Protein AF-A0A3Q3E6D7-F1 (afdb_monomer_lite)

Structure (mmCIF, N/CA/C/O backbone):
data_AF-A0A3Q3E6D7-F1
#
_entry.id   AF-A0A3Q3E6D7-F1
#
loop_
_atom_site.group_PDB
_atom_site.id
_atom_site.type_symbol
_atom_site.label_atom_id
_atom_site.label_alt_id
_atom_site.label_comp_id
_atom_site.label_asym_id
_atom_site.label_entity_id
_atom_site.label_seq_id
_atom_site.pdbx_PDB_ins_code
_atom_site.Cartn_x
_atom_site.Cartn_y
_atom_site.Cartn_z
_atom_site.occupancy
_atom_site.B_iso_or_equiv
_atom_site.auth_seq_id
_atom_site.auth_comp_id
_atom_site.auth_asym_id
_atom_site.auth_atom_id
_atom_site.pdbx_PDB_model_num
ATOM 1 N N . MET A 1 1 ? 19.290 -6.112 -5.400 1.00 37.81 1 MET A N 1
ATOM 2 C CA . MET A 1 1 ? 18.082 -6.754 -5.996 1.00 37.81 1 MET A CA 1
ATOM 3 C C . MET A 1 1 ? 17.804 -6.170 -7.376 1.00 37.81 1 MET A C 1
ATOM 5 O O . MET A 1 1 ? 17.846 -4.954 -7.458 1.00 37.81 1 MET A O 1
ATOM 9 N N . SER A 1 2 ? 17.652 -6.989 -8.440 1.00 40.00 2 SER A N 1
ATOM 10 C CA . SER A 1 2 ? 17.476 -6.536 -9.850 1.00 40.00 2 SER A CA 1
ATOM 11 C C . SER A 1 2 ? 16.351 -5.507 -9.942 1.00 40.00 2 SER A C 1
ATOM 13 O O . SER A 1 2 ? 15.420 -5.642 -9.174 1.00 40.00 2 SER A O 1
ATOM 15 N N . LEU A 1 3 ? 16.385 -4.506 -10.834 1.00 45.03 3 LEU A N 1
ATOM 16 C CA . LEU A 1 3 ? 15.231 -3.600 -11.005 1.00 45.03 3 LEU A CA 1
ATOM 17 C C . LEU A 1 3 ? 13.959 -4.421 -11.274 1.00 45.03 3 LEU A C 1
ATOM 19 O O . LEU A 1 3 ? 12.940 -4.231 -10.625 1.00 45.03 3 LEU A O 1
ATOM 23 N N . LYS A 1 4 ? 14.089 -5.434 -12.142 1.00 45.31 4 LYS A N 1
ATOM 24 C CA . LYS A 1 4 ? 13.061 -6.441 -12.405 1.00 45.31 4 LYS A CA 1
ATOM 25 C C . LYS A 1 4 ? 12.731 -7.258 -11.162 1.00 45.31 4 LYS A C 1
ATOM 27 O O . LYS A 1 4 ? 11.571 -7.495 -10.917 1.00 45.31 4 LYS A O 1
ATOM 32 N N . LEU A 1 5 ? 13.722 -7.704 -10.389 1.00 42.91 5 LEU A N 1
ATOM 33 C CA . LEU A 1 5 ? 13.515 -8.491 -9.169 1.00 42.91 5 LEU A CA 1
ATOM 34 C C . LEU A 1 5 ? 12.907 -7.654 -8.040 1.00 42.91 5 LEU A C 1
ATOM 36 O O . LEU A 1 5 ? 12.219 -8.212 -7.220 1.00 42.91 5 LEU A O 1
ATOM 40 N N . CYS A 1 6 ? 13.153 -6.349 -8.000 1.00 46.00 6 CYS A N 1
ATOM 41 C CA . CYS A 1 6 ? 12.606 -5.404 -7.044 1.00 46.00 6 CYS A CA 1
ATOM 42 C C . CYS A 1 6 ? 11.145 -5.127 -7.388 1.00 46.00 6 CYS A C 1
ATOM 44 O O . CYS A 1 6 ? 10.280 -5.337 -6.559 1.00 46.00 6 CYS A O 1
ATOM 46 N N . LEU A 1 7 ? 10.852 -4.785 -8.643 1.00 51.28 7 LEU A N 1
ATOM 47 C CA . LEU A 1 7 ? 9.474 -4.670 -9.121 1.00 51.28 7 LEU A CA 1
ATOM 48 C C . LEU A 1 7 ? 8.725 -6.009 -9.001 1.00 51.28 7 LEU A C 1
ATOM 50 O O . LEU A 1 7 ? 7.572 -6.011 -8.612 1.00 51.28 7 LEU A O 1
ATOM 54 N N . LYS A 1 8 ? 9.393 -7.152 -9.226 1.00 51.62 8 LYS A N 1
ATOM 55 C CA . LYS A 1 8 ? 8.850 -8.507 -8.986 1.00 51.62 8 LYS A CA 1
ATOM 56 C C . LYS A 1 8 ? 8.641 -8.838 -7.512 1.00 51.62 8 LYS A C 1
ATOM 58 O O . LYS A 1 8 ? 7.653 -9.477 -7.195 1.00 51.62 8 LYS A O 1
ATOM 63 N N . LEU A 1 9 ? 9.574 -8.454 -6.640 1.00 39.19 9 LEU A N 1
ATOM 64 C CA . LEU A 1 9 ? 9.517 -8.667 -5.187 1.00 39.19 9 LEU A CA 1
ATOM 65 C C . LEU A 1 9 ? 8.328 -7.940 -4.569 1.00 39.19 9 LEU A C 1
ATOM 67 O O . LEU A 1 9 ? 7.776 -8.427 -3.593 1.00 39.19 9 LEU A O 1
ATOM 71 N N . PHE A 1 10 ? 7.949 -6.810 -5.163 1.00 42.91 10 PHE A N 1
ATOM 72 C CA . PHE A 1 10 ? 6.834 -5.984 -4.726 1.00 42.91 10 PHE A CA 1
ATOM 73 C C . PHE A 1 10 ? 5.587 -6.116 -5.627 1.00 42.91 10 PHE A C 1
ATOM 75 O O . PHE A 1 10 ? 4.695 -5.294 -5.529 1.00 42.91 10 PHE A O 1
ATOM 82 N N . GLY A 1 11 ? 5.498 -7.121 -6.514 1.00 41.19 11 GLY A N 1
ATOM 83 C CA . GLY A 1 11 ? 4.265 -7.407 -7.277 1.00 41.19 11 GLY A CA 1
ATOM 84 C C . GLY A 1 11 ? 3.962 -6.532 -8.509 1.00 41.19 11 GLY A C 1
ATOM 85 O O . GLY A 1 11 ? 2.942 -6.721 -9.169 1.00 41.19 11 GLY A O 1
ATOM 86 N N . TYR A 1 12 ? 4.860 -5.633 -8.906 1.00 50.12 12 TYR A N 1
ATOM 87 C CA . TYR A 1 12 ? 4.635 -4.614 -9.939 1.00 50.12 12 TYR A CA 1
ATOM 88 C C . TYR A 1 12 ? 5.113 -5.015 -11.336 1.00 50.12 12 TYR A C 1
ATOM 90 O O . TYR A 1 12 ? 5.962 -4.347 -11.937 1.00 50.12 12 TYR A O 1
ATOM 98 N N . HIS A 1 13 ? 4.583 -6.118 -11.868 1.00 42.78 13 HIS A N 1
ATOM 99 C CA . HIS A 1 13 ? 4.686 -6.393 -13.309 1.00 42.78 13 HIS A CA 1
ATOM 100 C C . HIS A 1 13 ? 3.481 -5.918 -14.116 1.00 42.78 13 HIS A C 1
ATOM 102 O O . HIS A 1 13 ? 3.652 -5.583 -15.289 1.00 42.78 13 HIS A O 1
ATOM 108 N N . SER A 1 14 ? 2.326 -5.774 -13.471 1.00 38.53 14 SER A N 1
ATOM 109 C CA . SER A 1 14 ? 1.137 -5.213 -14.092 1.00 38.53 14 SER A CA 1
ATOM 110 C C . SER A 1 14 ? 1.117 -3.702 -14.017 1.00 38.53 14 SER A C 1
ATOM 112 O O . SER A 1 14 ? 1.673 -3.058 -13.127 1.00 38.53 14 SER A O 1
ATOM 114 N N . LEU A 1 15 ? 0.419 -3.141 -14.988 1.00 42.25 15 LEU A N 1
ATOM 115 C CA . LEU A 1 15 ? 0.116 -1.735 -15.149 1.00 42.25 15 LEU A CA 1
ATOM 116 C C . LEU A 1 15 ? -0.788 -1.160 -14.018 1.00 42.25 15 LEU A C 1
ATOM 118 O O . LEU A 1 15 ? -1.550 -0.233 -14.291 1.00 42.25 15 LEU A O 1
ATOM 122 N N . GLY A 1 16 ? -0.682 -1.620 -12.764 1.00 51.12 16 GLY A N 1
ATOM 123 C CA . GLY A 1 16 ? -1.387 -1.102 -11.577 1.00 51.12 16 GLY A CA 1
ATOM 124 C C . GLY A 1 16 ? -0.537 -0.138 -10.738 1.00 51.12 16 GLY A C 1
ATOM 125 O O . GLY A 1 16 ? 0.667 -0.354 -10.595 1.00 51.12 16 GLY A O 1
ATOM 126 N N . ASP A 1 17 ? -1.134 0.974 -10.280 1.00 55.84 17 ASP A N 1
ATOM 127 C CA . ASP A 1 17 ? -0.483 2.110 -9.586 1.00 55.84 17 ASP A CA 1
ATOM 128 C C . ASP A 1 17 ? 0.400 1.626 -8.421 1.00 55.84 17 ASP A C 1
ATOM 130 O O . ASP A 1 17 ? -0.130 1.085 -7.458 1.00 55.84 17 ASP A O 1
ATOM 134 N N . THR A 1 18 ? 1.732 1.813 -8.488 1.00 60.94 18 THR A N 1
ATOM 135 C CA . THR A 1 18 ? 2.650 1.427 -7.388 1.00 60.94 18 THR A CA 1
ATOM 136 C C . THR A 1 18 ? 2.425 2.219 -6.100 1.00 60.94 18 THR A C 1
ATOM 138 O O . THR A 1 18 ? 3.158 2.053 -5.127 1.00 60.94 18 THR A O 1
ATOM 141 N N . GLY A 1 19 ? 1.484 3.169 -6.106 1.00 67.12 19 GLY A N 1
ATOM 142 C CA . GLY A 1 19 ? 1.284 4.128 -5.028 1.00 67.12 19 GLY A CA 1
ATOM 143 C C . GLY A 1 19 ? 2.428 5.143 -4.925 1.00 67.12 19 GLY A C 1
ATOM 144 O O . GLY A 1 19 ? 2.357 6.083 -4.129 1.00 67.12 19 GLY A O 1
ATOM 145 N N . LEU A 1 20 ? 3.480 4.998 -5.742 1.00 80.31 20 LEU A N 1
ATOM 146 C CA . LEU A 1 20 ? 4.599 5.922 -5.808 1.00 80.31 20 LEU A CA 1
ATOM 147 C C . LEU A 1 20 ? 4.196 7.160 -6.607 1.00 80.31 20 LEU A C 1
ATOM 149 O O . LEU A 1 20 ? 3.756 7.093 -7.750 1.00 80.31 20 LEU A O 1
ATOM 153 N N . HIS A 1 21 ? 4.483 8.341 -6.068 1.00 83.56 21 HIS A N 1
ATOM 154 C CA . HIS A 1 21 ? 4.200 9.612 -6.745 1.00 83.56 21 HIS A CA 1
ATOM 155 C C . HIS A 1 21 ? 4.996 9.839 -8.055 1.00 83.56 21 HIS A C 1
ATOM 157 O O . HIS A 1 21 ? 4.792 10.852 -8.732 1.00 83.56 21 HIS A O 1
ATOM 163 N N . TYR A 1 22 ? 5.934 8.949 -8.389 1.00 87.69 22 TYR A N 1
ATOM 164 C CA . TYR A 1 22 ? 6.706 8.905 -9.638 1.00 87.69 22 TYR A CA 1
ATOM 165 C C . TYR A 1 22 ? 6.529 7.574 -10.390 1.00 87.69 22 TYR A C 1
ATOM 167 O O . TYR A 1 22 ? 7.321 7.266 -11.281 1.00 87.69 22 TYR A O 1
ATOM 175 N N . ASP A 1 23 ? 5.483 6.806 -10.067 1.00 82.31 23 ASP A N 1
ATOM 176 C CA . ASP A 1 23 ? 5.140 5.520 -10.686 1.00 82.31 23 ASP A CA 1
ATOM 177 C C . ASP A 1 23 ? 5.188 5.580 -12.216 1.00 82.31 23 ASP A C 1
ATOM 179 O O . ASP A 1 23 ? 5.891 4.806 -12.865 1.00 82.31 23 ASP A O 1
ATOM 183 N N . ARG A 1 24 ? 4.515 6.576 -12.800 1.00 85.75 24 ARG A N 1
ATOM 184 C CA . ARG A 1 24 ? 4.484 6.767 -14.251 1.00 85.75 24 ARG A CA 1
ATOM 185 C C . ARG A 1 24 ? 5.887 6.887 -14.851 1.00 85.75 24 ARG A C 1
ATOM 187 O O . ARG A 1 24 ? 6.184 6.237 -15.851 1.00 85.75 24 ARG A O 1
ATOM 194 N N . TYR A 1 25 ? 6.745 7.704 -14.241 1.00 89.38 25 TYR A N 1
ATOM 195 C CA . TYR A 1 25 ? 8.119 7.895 -14.703 1.00 89.38 25 TYR A CA 1
ATOM 196 C C . TYR A 1 25 ? 8.936 6.606 -14.573 1.00 89.38 25 TYR A C 1
ATOM 198 O O . TYR A 1 25 ? 9.627 6.217 -15.515 1.00 89.38 25 TYR A O 1
ATOM 206 N N . LEU A 1 26 ? 8.817 5.916 -13.434 1.00 85.69 26 LEU A N 1
ATOM 207 C CA . LEU A 1 26 ? 9.460 4.627 -13.192 1.00 85.69 26 LEU A CA 1
ATOM 208 C C . LEU A 1 26 ? 9.090 3.621 -14.292 1.00 85.69 26 LEU A C 1
ATOM 210 O O . LEU A 1 26 ? 9.981 3.059 -14.930 1.00 85.69 26 LEU A O 1
ATOM 214 N N . ARG A 1 27 ? 7.792 3.457 -14.571 1.00 81.12 27 ARG A N 1
ATOM 215 C CA . ARG A 1 27 ? 7.279 2.531 -15.590 1.00 81.12 27 ARG A CA 1
ATOM 216 C C . ARG A 1 27 ? 7.737 2.859 -16.992 1.00 81.12 27 ARG A C 1
ATOM 218 O O . ARG A 1 27 ? 8.205 1.963 -17.687 1.00 81.12 27 ARG A O 1
ATOM 225 N N . GLU A 1 28 ? 7.627 4.119 -17.405 1.00 86.88 28 GLU A N 1
ATOM 226 C CA . GLU A 1 28 ? 8.066 4.536 -18.735 1.00 86.88 28 GLU A CA 1
ATOM 227 C C . GLU A 1 28 ? 9.570 4.239 -18.898 1.00 86.88 28 GLU A C 1
ATOM 229 O O . GLU A 1 28 ? 9.976 3.636 -19.893 1.00 86.88 28 GLU A O 1
ATOM 234 N N . VAL A 1 29 ? 10.404 4.543 -17.895 1.00 86.81 29 VAL A N 1
ATOM 235 C CA . VAL A 1 29 ? 11.842 4.212 -17.923 1.00 86.81 29 VAL A CA 1
ATOM 236 C C . VAL A 1 29 ? 12.073 2.704 -18.071 1.00 86.81 29 VAL A C 1
ATOM 238 O O . VAL A 1 29 ? 12.866 2.296 -18.923 1.00 86.81 29 VAL A O 1
ATOM 241 N N . ILE A 1 30 ? 11.376 1.869 -17.296 1.00 80.06 30 ILE A N 1
ATOM 242 C CA . ILE A 1 30 ? 11.493 0.405 -17.381 1.00 80.06 30 ILE A CA 1
ATOM 243 C C . ILE A 1 30 ? 11.064 -0.099 -18.761 1.00 80.06 30 ILE A C 1
ATOM 245 O O . ILE A 1 30 ? 11.811 -0.843 -19.393 1.00 80.06 30 ILE A O 1
ATOM 249 N N . GLU A 1 31 ? 9.904 0.331 -19.258 1.00 82.00 31 GLU A N 1
ATOM 250 C CA . GLU A 1 31 ? 9.346 -0.107 -20.540 1.00 82.00 31 GLU A CA 1
ATOM 251 C C . GLU A 1 31 ? 10.312 0.183 -21.699 1.00 82.00 31 GLU A C 1
ATOM 253 O O . GLU A 1 31 ? 10.524 -0.655 -22.580 1.00 82.00 31 GLU A O 1
ATOM 258 N N . TYR A 1 32 ? 10.944 1.361 -21.707 1.00 83.62 32 TYR A N 1
ATOM 259 C CA . TYR A 1 32 ? 11.928 1.699 -22.736 1.00 83.62 32 TYR A CA 1
ATOM 260 C C . TYR A 1 32 ? 13.237 0.925 -22.586 1.00 83.62 32 TYR A C 1
ATOM 262 O O . TYR A 1 32 ? 13.823 0.538 -23.598 1.00 83.62 32 TYR A O 1
ATOM 270 N N . LEU A 1 33 ? 13.681 0.660 -21.358 1.00 81.75 33 LEU A N 1
ATOM 271 C CA . LEU A 1 33 ? 14.859 -0.166 -21.104 1.00 81.75 33 LEU A CA 1
ATOM 272 C C . LEU A 1 33 ? 14.638 -1.635 -21.504 1.00 81.75 33 LEU A C 1
ATOM 274 O O . LEU A 1 33 ? 15.557 -2.280 -22.004 1.00 81.75 33 LEU A O 1
ATOM 278 N N . GLU A 1 34 ? 13.422 -2.165 -21.361 1.00 76.25 34 GLU A N 1
ATOM 279 C CA . GLU A 1 34 ? 13.086 -3.543 -21.745 1.00 76.25 34 GLU A CA 1
ATOM 280 C C . GLU A 1 34 ? 13.015 -3.773 -23.263 1.00 76.25 34 GLU A C 1
ATOM 282 O O . GLU A 1 34 ? 13.158 -4.914 -23.719 1.00 76.25 34 GLU A O 1
ATOM 287 N N . LYS A 1 35 ? 12.842 -2.708 -24.058 1.00 82.62 35 LYS A N 1
ATOM 288 C CA . LYS A 1 35 ? 12.870 -2.777 -25.530 1.00 82.62 35 LYS A CA 1
ATOM 289 C C . LYS A 1 35 ? 14.255 -3.128 -26.078 1.00 82.62 35 LYS A C 1
ATOM 291 O O . LYS A 1 35 ? 14.338 -3.580 -27.219 1.00 82.62 35 LYS A O 1
ATOM 296 N N . ASP A 1 36 ? 15.324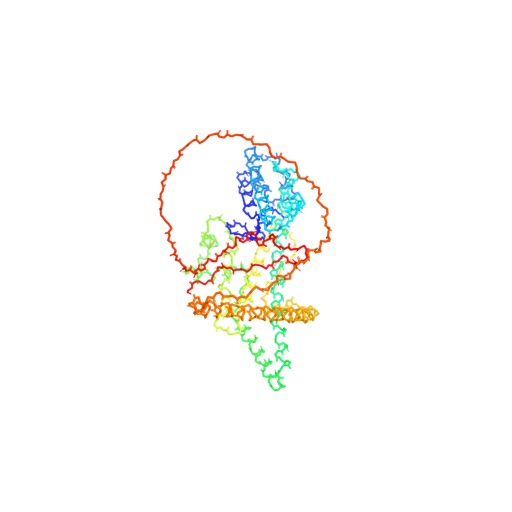 -2.940 -25.301 1.00 81.00 36 ASP A N 1
ATOM 297 C CA . ASP A 1 36 ? 16.678 -3.342 -25.684 1.00 81.00 36 ASP A CA 1
ATOM 298 C C . ASP A 1 36 ? 16.943 -4.814 -25.315 1.00 81.00 36 ASP A C 1
ATOM 300 O O . ASP A 1 36 ? 16.988 -5.149 -24.126 1.00 81.00 36 ASP A O 1
ATOM 304 N N . PRO A 1 37 ? 17.180 -5.711 -26.296 1.00 78.75 37 PRO A N 1
ATOM 305 C CA . PRO A 1 37 ? 17.522 -7.103 -26.019 1.00 78.75 37 PRO A CA 1
ATOM 306 C C . PRO A 1 37 ? 18.763 -7.255 -25.130 1.00 78.75 37 PRO A C 1
ATOM 308 O O . PRO A 1 37 ? 18.790 -8.136 -24.272 1.00 78.75 37 PRO A O 1
ATOM 311 N N . HIS A 1 38 ? 19.769 -6.385 -25.296 1.00 75.94 38 HIS A N 1
ATOM 312 C CA . HIS A 1 38 ? 21.006 -6.451 -24.516 1.00 75.94 38 HIS A CA 1
ATOM 313 C C . HIS A 1 38 ? 20.752 -6.118 -23.044 1.00 75.94 38 HIS A C 1
ATOM 315 O O . HIS A 1 38 ? 21.192 -6.831 -22.138 1.00 75.94 38 HIS A O 1
ATOM 321 N N . PHE A 1 39 ? 19.982 -5.058 -22.810 1.00 73.06 39 PHE A N 1
ATOM 322 C CA . PHE A 1 39 ? 19.634 -4.611 -21.471 1.00 73.06 39 PHE A CA 1
ATOM 323 C C . PHE A 1 39 ? 18.658 -5.577 -20.782 1.00 73.06 39 PHE A C 1
ATOM 325 O O . PHE A 1 39 ? 18.804 -5.868 -19.594 1.00 73.06 39 PHE A O 1
ATOM 332 N N . ARG A 1 40 ? 17.717 -6.165 -21.534 1.00 71.69 40 ARG A N 1
ATOM 333 C CA . ARG A 1 40 ? 16.742 -7.150 -21.039 1.00 71.69 40 ARG A CA 1
ATOM 334 C C . ARG A 1 40 ? 17.395 -8.395 -20.435 1.00 71.69 40 ARG A C 1
ATOM 336 O O . ARG A 1 40 ? 16.935 -8.875 -19.400 1.00 71.69 40 ARG A O 1
ATOM 343 N N . GLU A 1 41 ? 18.456 -8.917 -21.045 1.00 70.81 41 GLU A N 1
ATOM 344 C CA . GLU A 1 41 ? 19.192 -10.069 -20.500 1.00 70.81 41 GLU A CA 1
ATOM 345 C C . GLU A 1 41 ? 19.929 -9.715 -19.200 1.00 70.81 41 GLU A C 1
ATOM 347 O O . GLU A 1 41 ? 19.996 -10.518 -18.267 1.00 70.81 41 GLU A O 1
ATOM 352 N N . LYS A 1 42 ? 20.452 -8.488 -19.108 1.00 68.38 42 LYS A N 1
ATOM 353 C CA . LYS A 1 42 ? 21.184 -7.985 -17.936 1.00 68.38 42 LYS A CA 1
ATOM 354 C C . LYS A 1 42 ? 20.279 -7.502 -16.810 1.00 68.38 42 LYS A C 1
ATOM 356 O O . LYS A 1 42 ? 20.732 -7.425 -15.668 1.00 68.38 42 LYS A O 1
ATOM 361 N N . LEU A 1 43 ? 18.992 -7.305 -17.095 1.00 62.94 43 LEU A N 1
ATOM 362 C CA . LEU A 1 43 ? 17.965 -6.918 -16.133 1.00 62.94 43 LEU A CA 1
ATOM 363 C C . LEU A 1 43 ? 17.873 -7.879 -14.943 1.00 62.94 43 LEU A C 1
ATOM 365 O O . LEU A 1 43 ? 17.335 -7.485 -13.922 1.00 62.94 43 LEU A O 1
ATOM 369 N N . GLN A 1 44 ? 18.389 -9.110 -15.032 1.00 55.53 44 GLN A N 1
ATOM 370 C CA . GLN A 1 44 ? 18.392 -10.090 -13.937 1.00 55.53 44 GLN A CA 1
ATOM 371 C C . GLN A 1 44 ? 19.403 -9.778 -12.818 1.00 55.53 44 GLN A C 1
ATOM 373 O O . GLN A 1 44 ? 19.206 -10.245 -11.698 1.00 55.53 44 GLN A O 1
ATOM 378 N N . ASN A 1 45 ? 20.447 -8.970 -13.070 1.00 57.62 45 ASN A N 1
ATOM 379 C CA . ASN A 1 45 ? 21.460 -8.638 -12.062 1.00 57.62 45 ASN A CA 1
ATOM 380 C C . ASN A 1 45 ? 21.577 -7.109 -11.823 1.00 57.62 45 ASN A C 1
ATOM 382 O O . ASN A 1 45 ? 22.157 -6.399 -12.641 1.00 57.62 45 ASN A O 1
ATOM 386 N N . PRO A 1 46 ? 21.067 -6.596 -10.691 1.00 52.62 46 PRO A N 1
ATOM 387 C CA . PRO A 1 46 ? 20.999 -5.159 -10.364 1.00 52.62 46 PRO A CA 1
ATOM 388 C C . PRO A 1 46 ? 22.325 -4.472 -10.154 1.00 52.62 46 PRO A C 1
ATOM 390 O O . PRO A 1 46 ? 22.487 -3.321 -10.541 1.00 52.62 46 PRO A O 1
ATOM 393 N N . ASP A 1 47 ? 23.250 -5.150 -9.475 1.00 54.75 47 ASP A N 1
ATOM 394 C CA . ASP A 1 47 ? 24.359 -4.478 -8.797 1.00 54.75 47 ASP A CA 1
ATOM 395 C C . ASP A 1 47 ? 25.376 -3.961 -9.828 1.00 54.75 47 ASP A C 1
ATOM 397 O O . ASP A 1 47 ? 26.315 -3.230 -9.514 1.00 54.75 47 ASP A O 1
ATOM 401 N N . LYS A 1 48 ? 25.169 -4.340 -11.096 1.00 64.31 48 LYS A N 1
ATOM 402 C CA . LYS A 1 48 ? 25.891 -3.870 -12.273 1.00 64.31 48 LYS A CA 1
ATOM 403 C C . LYS A 1 48 ? 24.972 -3.265 -13.341 1.00 64.31 48 LYS A C 1
ATOM 405 O O . LYS A 1 48 ? 25.497 -2.737 -14.312 1.00 64.31 48 LYS A O 1
ATOM 410 N N . LEU A 1 49 ? 23.649 -3.271 -13.152 1.00 69.00 49 LEU A N 1
ATOM 411 C CA . LEU A 1 49 ? 22.661 -2.855 -14.155 1.00 69.00 49 LEU A CA 1
ATOM 412 C C . LEU A 1 49 ? 22.831 -1.393 -14.567 1.00 69.00 49 LEU A C 1
ATOM 414 O O . LEU A 1 49 ? 22.800 -1.075 -15.750 1.00 69.00 49 LEU A O 1
ATOM 418 N N . ALA A 1 50 ? 23.080 -0.516 -13.595 1.00 72.44 50 ALA A N 1
ATOM 419 C CA . ALA A 1 50 ? 23.287 0.900 -13.862 1.00 72.44 50 ALA A CA 1
ATOM 420 C C . ALA A 1 50 ? 24.474 1.131 -14.818 1.00 72.44 50 ALA A C 1
ATOM 422 O O . ALA A 1 50 ? 24.399 1.978 -15.699 1.00 72.44 50 ALA A O 1
ATOM 423 N N . LYS A 1 51 ? 25.547 0.336 -14.705 1.00 77.50 51 LYS A N 1
ATOM 424 C CA . LYS A 1 51 ? 26.743 0.453 -15.559 1.00 77.50 51 LYS A CA 1
ATOM 425 C C . LYS A 1 51 ? 26.526 -0.095 -16.969 1.00 77.50 51 LYS A C 1
ATOM 427 O O . LYS A 1 51 ? 27.228 0.311 -17.886 1.00 77.50 51 LYS A O 1
ATOM 432 N N . GLU A 1 52 ? 25.559 -0.993 -17.146 1.00 77.50 52 GLU A N 1
ATOM 433 C CA . GLU A 1 52 ? 25.188 -1.504 -18.471 1.00 77.50 52 GLU A CA 1
ATOM 434 C C . GLU A 1 52 ? 24.423 -0.454 -19.295 1.00 77.50 52 GLU A C 1
ATOM 436 O O . GLU A 1 52 ? 24.341 -0.560 -20.518 1.00 77.50 52 GLU A O 1
ATOM 441 N N . LEU A 1 53 ? 23.917 0.606 -18.648 1.00 80.31 53 LEU A N 1
ATOM 442 C CA . LEU A 1 53 ? 23.231 1.714 -19.312 1.00 80.31 53 LEU A CA 1
ATOM 443 C C . LEU A 1 53 ? 24.124 2.397 -20.364 1.00 80.31 53 LEU A C 1
ATOM 445 O O . LEU A 1 53 ? 23.624 2.922 -21.359 1.00 80.31 53 LEU A O 1
ATOM 449 N N . ASP A 1 54 ? 25.448 2.405 -20.179 1.00 80.00 54 ASP A N 1
ATOM 450 C CA . ASP A 1 54 ? 26.426 2.997 -21.112 1.00 80.00 54 ASP A CA 1
ATOM 451 C C . ASP A 1 54 ? 26.488 2.283 -22.466 1.00 80.00 54 ASP A C 1
ATOM 453 O O . ASP A 1 54 ? 26.909 2.879 -23.457 1.00 80.00 54 ASP A O 1
ATOM 457 N N . PHE A 1 55 ? 26.014 1.038 -22.534 1.00 79.81 55 PHE A N 1
ATOM 458 C CA . PHE A 1 55 ? 25.995 0.236 -23.757 1.00 79.81 55 PHE A CA 1
ATOM 459 C C . PHE A 1 55 ? 24.632 0.240 -24.462 1.00 79.81 55 PHE A C 1
ATOM 461 O O . PHE A 1 55 ? 24.490 -0.364 -25.525 1.00 79.81 55 PHE A O 1
ATOM 468 N N . VAL A 1 56 ? 23.640 0.933 -23.894 1.00 81.31 56 VAL A N 1
ATOM 469 C CA . VAL A 1 56 ? 22.289 1.041 -24.455 1.00 81.31 56 VAL A CA 1
ATOM 470 C C . VAL A 1 56 ? 22.293 1.882 -25.734 1.00 81.31 56 VAL A C 1
ATOM 472 O O . VAL A 1 56 ? 23.004 2.879 -25.860 1.00 81.31 56 VAL A O 1
ATOM 475 N N . HIS A 1 57 ? 21.458 1.493 -26.699 1.00 80.94 57 HIS A N 1
ATOM 476 C CA . HIS A 1 57 ? 21.370 2.147 -28.004 1.00 80.94 57 HIS A CA 1
ATOM 477 C C . HIS A 1 57 ? 21.019 3.653 -27.910 1.00 80.94 57 HIS A C 1
ATOM 479 O O . HIS A 1 57 ? 20.134 4.059 -27.155 1.00 80.94 57 HIS A O 1
ATOM 485 N N . ASN A 1 58 ? 21.631 4.491 -28.758 1.00 83.50 58 ASN A N 1
ATOM 486 C CA . ASN A 1 58 ? 21.489 5.963 -28.726 1.00 83.50 58 ASN A CA 1
ATOM 487 C C . ASN A 1 58 ? 20.036 6.476 -28.780 1.00 83.50 58 ASN A C 1
ATOM 489 O O . ASN A 1 58 ? 19.696 7.480 -28.153 1.00 83.50 58 ASN A O 1
ATOM 493 N N . ASN A 1 59 ? 19.168 5.792 -29.531 1.00 84.38 59 ASN A N 1
ATOM 494 C CA . ASN A 1 59 ? 17.746 6.148 -29.626 1.00 84.38 59 ASN A CA 1
ATOM 495 C C . ASN A 1 59 ? 17.034 6.028 -28.269 1.00 84.38 59 ASN A C 1
ATOM 497 O O . ASN A 1 59 ? 16.186 6.855 -27.947 1.00 84.38 59 ASN A O 1
ATOM 501 N N . LEU A 1 60 ? 17.398 5.023 -27.467 1.00 84.69 60 LEU A N 1
ATOM 502 C CA . LEU A 1 60 ? 16.849 4.836 -26.127 1.00 84.69 60 LEU A CA 1
ATOM 503 C C . LEU A 1 60 ? 17.423 5.864 -25.160 1.00 84.69 60 LEU A C 1
ATOM 505 O O . LEU A 1 60 ? 16.661 6.448 -24.404 1.00 84.69 60 LEU A O 1
ATOM 509 N N . ARG A 1 61 ? 18.721 6.178 -25.252 1.00 88.19 61 ARG A N 1
ATOM 510 C CA . ARG A 1 61 ? 19.323 7.275 -24.473 1.00 88.19 61 ARG A CA 1
ATOM 511 C C . ARG A 1 61 ? 18.610 8.607 -24.702 1.00 88.19 61 ARG A C 1
ATOM 513 O O . ARG A 1 61 ? 18.206 9.249 -23.744 1.00 88.19 61 ARG A O 1
ATOM 520 N N . THR A 1 62 ? 18.330 8.950 -25.959 1.00 89.94 62 THR A N 1
ATOM 521 C CA . THR A 1 62 ? 17.578 10.175 -26.291 1.00 89.94 62 THR A CA 1
ATOM 522 C C . THR A 1 62 ? 16.185 10.170 -25.656 1.00 89.94 62 THR A C 1
ATOM 524 O O . THR A 1 62 ? 15.741 11.189 -25.130 1.00 89.94 62 THR A O 1
ATOM 527 N N . LYS A 1 63 ? 15.502 9.017 -25.664 1.00 91.19 63 LYS A N 1
ATOM 528 C CA . LYS A 1 63 ? 14.181 8.875 -25.050 1.00 91.19 63 LYS A CA 1
ATOM 529 C C . LYS A 1 63 ? 14.232 8.958 -23.522 1.00 91.19 63 LYS A C 1
ATOM 531 O O . LYS A 1 63 ? 13.389 9.626 -22.936 1.00 91.19 63 LYS A O 1
ATOM 536 N N . LEU A 1 64 ? 15.217 8.336 -22.881 1.00 91.44 64 LEU A N 1
ATOM 537 C CA . LEU A 1 64 ? 15.418 8.419 -21.432 1.00 91.44 64 LEU A CA 1
ATOM 538 C C . LEU A 1 64 ? 15.704 9.862 -20.991 1.00 91.44 64 LEU A C 1
ATOM 540 O O . LEU A 1 64 ? 15.147 10.325 -19.996 1.00 91.44 64 LEU A O 1
ATOM 544 N N . ASP A 1 65 ? 16.482 10.610 -21.776 1.00 92.44 65 ASP A N 1
ATOM 545 C CA . ASP A 1 65 ? 16.710 12.037 -21.538 1.00 92.44 65 ASP A CA 1
ATOM 546 C C . ASP A 1 65 ? 15.412 12.855 -21.637 1.00 92.44 65 ASP A C 1
ATOM 548 O O . ASP A 1 65 ? 15.205 13.800 -20.875 1.00 92.44 65 ASP A O 1
ATOM 552 N N . GLU A 1 66 ? 14.532 12.526 -22.590 1.00 93.25 66 GLU A N 1
ATOM 553 C CA . GLU A 1 66 ? 13.204 13.144 -22.700 1.00 93.25 66 GLU A CA 1
ATOM 554 C C . GLU A 1 66 ? 12.347 12.855 -21.469 1.00 93.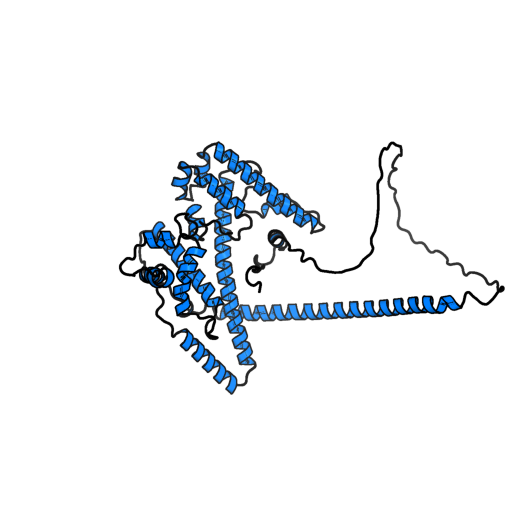25 66 GLU A C 1
ATOM 556 O O . GLU A 1 66 ? 11.833 13.801 -20.876 1.00 93.25 66 GLU A O 1
ATOM 561 N N . LEU A 1 67 ? 12.263 11.590 -21.045 1.00 93.44 67 LEU A N 1
ATOM 562 C CA . LEU A 1 67 ? 11.498 11.184 -19.863 1.00 93.44 67 LEU A CA 1
ATOM 563 C C . LEU A 1 67 ? 11.974 11.913 -18.607 1.00 93.44 67 LEU A C 1
ATOM 565 O O . LEU A 1 67 ? 11.168 12.460 -17.856 1.00 93.44 67 LEU A O 1
ATOM 569 N N . LYS A 1 68 ? 13.293 12.006 -18.410 1.00 92.88 68 LYS A N 1
ATOM 570 C CA . LYS A 1 68 ? 13.863 12.751 -17.285 1.00 92.88 68 LYS A CA 1
ATOM 571 C C . LYS A 1 68 ? 13.482 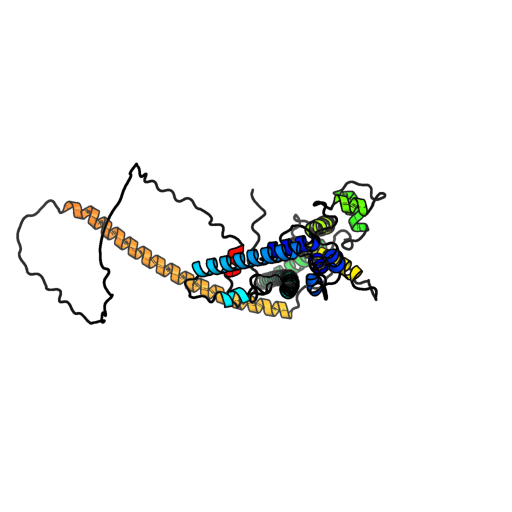14.231 -17.327 1.00 92.88 68 LYS A C 1
ATOM 573 O O . LYS A 1 68 ? 13.158 14.815 -16.294 1.00 92.88 68 LYS A O 1
ATOM 578 N N . ARG A 1 69 ? 13.508 14.863 -18.506 1.00 92.56 69 ARG A N 1
ATOM 579 C CA . ARG A 1 69 ? 13.097 16.271 -18.662 1.00 92.56 69 ARG A CA 1
ATOM 580 C C . ARG A 1 69 ? 11.613 16.468 -18.368 1.00 92.56 69 ARG A C 1
ATOM 582 O O . ARG A 1 69 ? 11.257 17.468 -17.747 1.00 92.56 69 ARG A O 1
ATOM 589 N N . GLU A 1 70 ? 10.763 15.550 -18.814 1.00 92.25 70 GLU A N 1
ATOM 590 C CA . GLU A 1 70 ? 9.325 15.574 -18.541 1.00 92.25 70 GLU A CA 1
ATOM 591 C C . GLU A 1 70 ? 9.046 15.455 -17.041 1.00 92.25 70 GLU A C 1
ATOM 593 O O . GLU A 1 70 ? 8.341 16.302 -16.486 1.00 92.25 70 GLU A O 1
ATOM 598 N N . GLU A 1 71 ? 9.689 14.504 -16.364 1.00 91.44 71 GLU A N 1
ATOM 599 C CA . GLU A 1 71 ? 9.545 14.324 -14.920 1.00 91.44 71 GLU A CA 1
ATOM 600 C C . GLU A 1 71 ? 10.068 15.538 -14.138 1.00 91.44 71 GLU A C 1
ATOM 602 O O . GLU A 1 71 ? 9.380 16.080 -13.274 1.00 91.44 71 GLU A O 1
ATOM 607 N N . MET A 1 72 ? 11.233 16.079 -14.504 1.00 89.94 72 MET A N 1
ATOM 608 C CA . MET A 1 72 ? 11.750 17.305 -13.888 1.00 89.94 72 MET A CA 1
ATOM 609 C C . MET A 1 72 ? 10.815 18.506 -14.081 1.00 89.94 72 MET A C 1
ATOM 611 O O . MET A 1 72 ? 10.704 19.356 -13.193 1.00 89.94 72 MET A O 1
ATOM 615 N N . ASN A 1 73 ? 10.138 18.608 -15.228 1.00 89.62 73 ASN A N 1
ATOM 616 C CA . ASN A 1 73 ? 9.147 19.656 -15.464 1.00 89.62 73 ASN A CA 1
ATOM 617 C C . ASN A 1 73 ? 7.903 19.458 -14.592 1.00 89.62 73 ASN A C 1
ATOM 619 O O . ASN A 1 73 ? 7.414 20.436 -14.020 1.00 89.62 73 ASN A O 1
ATOM 623 N N . ARG A 1 74 ? 7.436 18.214 -14.435 1.00 90.94 74 ARG A N 1
ATOM 624 C CA . ARG A 1 74 ? 6.331 17.866 -13.533 1.00 90.94 74 ARG A CA 1
ATOM 625 C C . ARG A 1 74 ? 6.651 18.264 -12.091 1.00 90.94 74 ARG A C 1
ATOM 627 O O . ARG A 1 74 ? 5.879 19.005 -11.484 1.00 90.94 74 ARG A O 1
ATOM 634 N N . LEU A 1 75 ? 7.829 17.892 -11.582 1.00 89.44 75 LEU A N 1
ATOM 635 C CA . LEU A 1 75 ? 8.273 18.249 -10.227 1.00 89.44 75 LEU A CA 1
ATOM 636 C C . LEU A 1 75 ? 8.365 19.770 -10.025 1.00 89.44 75 LEU A C 1
ATOM 638 O O . LEU A 1 75 ? 7.930 20.299 -9.002 1.00 89.44 75 LEU A O 1
ATOM 642 N N . ARG A 1 76 ? 8.862 20.515 -11.022 1.00 87.50 76 ARG A N 1
ATOM 643 C CA . ARG A 1 76 ? 8.890 21.989 -10.971 1.00 87.50 76 ARG A CA 1
ATOM 644 C C . ARG A 1 76 ? 7.491 22.598 -10.922 1.00 87.50 76 ARG A C 1
ATOM 646 O O . ARG A 1 76 ? 7.288 23.582 -10.213 1.00 87.50 76 ARG A O 1
ATOM 653 N N . MET A 1 77 ? 6.539 22.047 -11.674 1.00 87.75 77 MET A N 1
ATOM 654 C CA . MET A 1 77 ? 5.150 22.508 -11.650 1.00 87.75 77 MET A CA 1
ATOM 655 C C . MET A 1 77 ? 4.492 22.244 -10.298 1.00 87.75 77 MET A C 1
ATOM 657 O O . MET A 1 77 ? 3.827 23.133 -9.774 1.00 87.75 77 MET A O 1
ATOM 661 N N . LEU A 1 78 ? 4.725 21.067 -9.723 1.00 85.44 78 LEU A N 1
ATOM 662 C CA . LEU A 1 78 ? 4.240 20.689 -8.400 1.00 85.44 78 LEU A CA 1
ATOM 663 C C . LEU A 1 78 ? 4.765 21.626 -7.303 1.00 85.44 78 LEU A C 1
ATOM 665 O O . LEU A 1 78 ? 3.984 22.176 -6.526 1.00 85.44 78 LEU A O 1
ATOM 669 N N . ILE A 1 79 ? 6.072 21.901 -7.299 1.00 85.00 79 ILE A N 1
ATOM 670 C CA . ILE A 1 79 ? 6.676 22.863 -6.364 1.00 85.00 79 ILE A CA 1
ATOM 671 C C . ILE A 1 79 ? 6.075 24.260 -6.548 1.00 85.00 79 ILE A C 1
ATOM 673 O O . ILE A 1 79 ? 5.759 24.936 -5.570 1.00 85.00 79 ILE A O 1
ATOM 677 N N . LYS A 1 80 ? 5.894 24.699 -7.798 1.00 84.75 80 LYS A N 1
ATOM 678 C CA . LYS A 1 80 ? 5.288 25.999 -8.091 1.00 84.75 80 LYS A CA 1
ATOM 679 C C . LYS A 1 80 ? 3.842 26.077 -7.591 1.00 84.75 80 LYS A C 1
ATOM 681 O O . LYS A 1 80 ? 3.470 27.083 -7.001 1.00 84.75 80 LYS A O 1
ATOM 686 N N . ALA A 1 81 ? 3.047 25.027 -7.789 1.00 83.38 81 ALA A N 1
ATOM 687 C CA . ALA A 1 81 ? 1.675 24.970 -7.296 1.00 83.38 81 ALA A CA 1
ATOM 688 C C . ALA A 1 81 ? 1.624 25.046 -5.761 1.00 83.38 81 ALA A C 1
ATOM 690 O O . ALA A 1 81 ? 0.824 25.808 -5.223 1.00 83.38 81 ALA A O 1
ATOM 691 N N . LYS A 1 82 ? 2.525 24.336 -5.062 1.00 81.00 82 LYS A N 1
ATOM 692 C CA . LYS A 1 82 ? 2.670 24.438 -3.600 1.00 81.00 82 LYS A CA 1
ATOM 693 C C . LYS A 1 82 ? 3.005 25.869 -3.167 1.00 81.00 82 LYS A C 1
ATOM 695 O O . LYS A 1 82 ? 2.354 26.406 -2.278 1.00 81.00 82 LYS A O 1
ATOM 700 N N . HIS A 1 83 ? 3.970 26.508 -3.824 1.00 78.75 83 HIS A N 1
ATOM 701 C CA . HIS A 1 83 ? 4.335 27.899 -3.548 1.00 78.75 83 HIS A CA 1
ATOM 702 C C . HIS A 1 83 ? 3.170 28.871 -3.793 1.00 78.75 83 HIS A C 1
ATOM 704 O O . HIS A 1 83 ? 2.952 29.790 -3.017 1.00 78.75 83 HIS A O 1
ATOM 710 N N . ASP A 1 84 ? 2.386 28.692 -4.855 1.00 79.38 84 ASP A N 1
ATOM 711 C CA . ASP A 1 84 ? 1.240 29.573 -5.113 1.00 79.38 84 ASP A CA 1
ATOM 712 C C . ASP A 1 84 ? 0.135 29.421 -4.038 1.00 79.38 84 ASP A C 1
ATOM 714 O O . ASP A 1 84 ? -0.658 30.343 -3.834 1.00 79.38 84 ASP A O 1
ATOM 718 N N . MET A 1 85 ? 0.106 28.291 -3.317 1.00 77.00 85 MET A N 1
ATOM 719 C CA . MET A 1 85 ? -0.767 28.057 -2.157 1.00 77.00 85 MET A CA 1
ATOM 720 C C . MET A 1 85 ? -0.179 28.594 -0.840 1.00 77.00 85 MET A C 1
ATOM 722 O O . MET A 1 85 ? -0.920 29.102 0.003 1.00 77.00 85 MET A O 1
ATOM 726 N N . GLU A 1 86 ? 1.136 28.495 -0.655 1.00 71.75 86 GLU A N 1
ATOM 727 C CA . GLU A 1 86 ? 1.862 28.948 0.533 1.00 71.75 86 GLU A CA 1
ATOM 728 C C . GLU A 1 86 ? 2.512 30.317 0.265 1.00 71.75 86 GLU A C 1
ATOM 730 O O . GLU A 1 86 ? 3.541 30.408 -0.390 1.00 71.75 86 GLU A O 1
ATOM 735 N N . LEU A 1 87 ? 1.926 31.407 0.783 1.00 56.00 87 LEU A N 1
ATOM 736 C CA . LEU A 1 87 ? 2.439 32.785 0.647 1.00 56.00 87 LEU A CA 1
ATOM 737 C C . LEU A 1 87 ? 3.828 32.964 1.315 1.00 56.00 87 LEU A C 1
ATOM 739 O O . LEU A 1 87 ? 3.928 33.547 2.397 1.00 56.00 87 LEU A O 1
ATOM 743 N N . GLY A 1 88 ? 4.905 32.494 0.681 1.00 63.88 88 GLY A N 1
ATOM 744 C CA . GLY A 1 88 ? 6.278 32.574 1.188 1.00 63.88 88 GLY A CA 1
ATOM 745 C C . GLY A 1 88 ? 7.341 32.479 0.088 1.00 63.88 88 GLY A C 1
ATOM 746 O O . GLY A 1 88 ? 7.080 31.964 -0.988 1.00 63.88 88 GLY A O 1
ATOM 747 N N . ASP A 1 89 ? 8.541 33.002 0.359 1.00 62.22 89 ASP A N 1
ATOM 748 C CA . ASP A 1 89 ? 9.706 32.893 -0.532 1.00 62.22 89 ASP A CA 1
ATOM 749 C C . ASP A 1 89 ? 10.340 31.504 -0.360 1.00 62.22 89 ASP A C 1
ATOM 751 O O . ASP A 1 89 ? 10.770 31.152 0.741 1.00 62.22 89 ASP A O 1
ATOM 755 N N . VAL A 1 90 ? 10.347 30.693 -1.420 1.00 65.00 90 VAL A N 1
ATOM 756 C CA . VAL A 1 90 ? 10.752 29.281 -1.358 1.00 65.00 90 VAL A CA 1
ATOM 757 C C . VAL A 1 90 ? 11.940 29.022 -2.275 1.00 65.00 90 VAL A C 1
ATOM 759 O O . VAL A 1 90 ? 11.912 29.323 -3.470 1.00 65.00 90 VAL A O 1
ATOM 762 N N . ASP A 1 91 ? 12.978 28.393 -1.724 1.00 77.06 91 ASP A N 1
ATOM 763 C CA . ASP A 1 91 ? 14.114 27.909 -2.501 1.00 77.06 91 ASP A CA 1
ATOM 764 C C . ASP A 1 91 ? 13.724 26.650 -3.295 1.00 77.06 91 ASP A C 1
ATOM 766 O O . ASP A 1 91 ? 13.729 25.522 -2.791 1.00 77.06 91 ASP A O 1
ATOM 770 N N . TYR A 1 92 ? 13.394 26.857 -4.571 1.00 73.75 92 TYR A N 1
ATOM 771 C CA . TYR A 1 92 ? 13.042 25.800 -5.521 1.00 73.75 92 TYR A CA 1
ATOM 772 C C . TYR A 1 92 ? 14.107 24.698 -5.617 1.00 73.75 92 TYR A C 1
ATOM 774 O O . TYR A 1 92 ? 13.758 23.536 -5.819 1.00 73.75 92 TYR A O 1
ATOM 782 N N . GLN A 1 93 ? 15.396 25.031 -5.479 1.00 72.44 93 GLN A N 1
ATOM 783 C CA . GLN A 1 93 ? 16.453 24.020 -5.544 1.00 72.44 93 GLN A CA 1
ATOM 784 C C . GLN A 1 93 ? 16.520 23.179 -4.271 1.00 72.44 93 GLN A C 1
ATOM 786 O O . GLN A 1 93 ? 16.796 21.983 -4.352 1.00 72.44 93 GLN A O 1
ATOM 791 N N . ALA A 1 94 ? 16.247 23.770 -3.107 1.00 78.50 94 ALA A N 1
ATOM 792 C CA . ALA A 1 94 ? 16.178 23.027 -1.854 1.00 78.50 94 ALA A CA 1
ATOM 793 C C . ALA A 1 94 ? 15.004 22.038 -1.838 1.00 78.50 94 ALA A C 1
ATOM 795 O O . ALA A 1 94 ? 15.166 20.917 -1.364 1.00 78.50 94 ALA A O 1
ATOM 796 N N . LEU A 1 95 ? 13.853 22.417 -2.405 1.00 78.25 95 LEU A N 1
ATOM 797 C CA . LEU A 1 95 ? 12.701 21.519 -2.508 1.00 78.25 95 LEU A CA 1
ATOM 798 C C . LEU A 1 95 ? 12.908 20.389 -3.515 1.00 78.25 95 LEU A C 1
ATOM 800 O O . LEU A 1 95 ? 12.524 19.260 -3.236 1.00 78.25 95 LEU A O 1
ATOM 804 N N . LEU A 1 96 ? 13.558 20.653 -4.654 1.00 79.94 96 LEU A N 1
ATOM 805 C CA . LEU A 1 96 ? 13.849 19.590 -5.622 1.00 79.94 96 LEU A CA 1
ATOM 806 C C . LEU A 1 96 ? 14.701 18.474 -5.007 1.00 79.94 96 LEU A C 1
ATOM 808 O O . LEU A 1 96 ? 14.455 17.306 -5.281 1.00 79.94 96 LEU A O 1
ATOM 812 N N . LYS A 1 97 ? 15.629 18.810 -4.102 1.00 80.56 97 LYS A N 1
ATOM 813 C CA . LYS A 1 97 ? 16.463 17.826 -3.393 1.00 80.56 97 LYS A CA 1
ATOM 814 C C . LYS A 1 97 ? 15.681 16.846 -2.510 1.00 80.56 97 LYS A C 1
ATOM 816 O O . LYS A 1 97 ? 16.272 15.861 -2.085 1.00 80.56 97 LYS A O 1
ATOM 821 N N . GLN A 1 98 ? 14.399 17.098 -2.234 1.00 81.00 98 GLN A N 1
ATOM 822 C CA . GLN A 1 98 ? 13.532 16.160 -1.510 1.00 81.00 98 GLN A CA 1
ATOM 823 C C . GLN A 1 98 ? 13.176 14.930 -2.356 1.00 81.00 98 GLN A C 1
ATOM 825 O O . GLN A 1 98 ? 12.889 13.874 -1.805 1.00 81.00 98 GLN A O 1
ATOM 830 N N . PHE A 1 99 ? 13.221 15.048 -3.685 1.00 85.25 99 PHE A N 1
ATOM 831 C CA . PHE A 1 99 ? 12.943 13.945 -4.598 1.00 85.25 99 PHE A CA 1
ATOM 832 C C . PHE A 1 99 ? 14.206 13.098 -4.792 1.00 85.25 99 PHE A C 1
ATOM 834 O O . PHE A 1 99 ? 15.088 13.441 -5.575 1.00 85.25 99 PHE A O 1
ATOM 841 N N . GLU A 1 100 ? 14.339 12.002 -4.050 1.00 86.00 100 GLU A N 1
ATOM 842 C CA . GLU A 1 100 ? 15.567 11.188 -4.036 1.00 86.00 100 GLU A CA 1
ATOM 843 C C . GLU A 1 100 ? 15.782 10.363 -5.325 1.00 86.00 100 GLU A C 1
ATOM 845 O O . GLU A 1 100 ? 16.913 9.952 -5.599 1.00 86.00 100 GLU A O 1
ATOM 850 N N . HIS A 1 101 ? 14.733 10.161 -6.137 1.00 85.81 101 HIS A N 1
ATOM 851 C CA . HIS A 1 101 ? 14.715 9.273 -7.312 1.00 85.81 101 HIS A CA 1
ATOM 852 C C . HIS A 1 101 ? 15.405 9.829 -8.568 1.00 85.81 101 HIS A C 1
ATOM 854 O O . HIS A 1 101 ? 15.465 9.140 -9.584 1.00 85.81 101 HIS A O 1
ATOM 860 N N . LEU A 1 102 ? 15.934 11.058 -8.523 1.00 87.69 102 LEU A N 1
ATOM 861 C CA . LEU A 1 102 ? 16.555 11.743 -9.665 1.00 87.69 102 LEU A CA 1
ATOM 862 C C . LEU A 1 102 ? 17.834 12.484 -9.277 1.00 87.69 102 LEU A C 1
ATOM 864 O O . LEU A 1 102 ? 17.989 12.962 -8.151 1.00 87.69 102 LEU A O 1
ATOM 868 N N . ASN A 1 103 ? 18.747 12.642 -10.237 1.00 86.06 103 ASN A N 1
ATOM 869 C CA . ASN A 1 103 ? 19.860 13.573 -10.109 1.00 86.06 103 ASN A CA 1
ATOM 870 C C . ASN A 1 103 ? 19.450 14.981 -10.586 1.00 86.06 103 ASN A C 1
ATOM 872 O O . ASN A 1 103 ? 19.357 15.252 -11.786 1.00 86.06 103 ASN A O 1
ATOM 876 N N . HIS A 1 104 ? 19.263 15.895 -9.628 1.00 82.25 104 HIS A N 1
ATOM 877 C CA . HIS A 1 104 ? 18.872 17.293 -9.872 1.00 82.25 104 HIS A CA 1
ATOM 878 C C . HIS A 1 104 ? 20.001 18.184 -10.389 1.00 82.25 104 HIS A C 1
ATOM 880 O O . HIS A 1 104 ? 19.721 19.221 -10.994 1.00 82.25 104 HIS A O 1
ATOM 886 N N . ASP A 1 105 ? 21.260 17.799 -10.164 1.00 82.75 105 ASP A N 1
ATOM 887 C CA . ASP A 1 105 ? 22.424 18.576 -10.602 1.00 82.75 105 ASP A CA 1
ATOM 888 C C . ASP A 1 105 ? 22.604 18.483 -12.127 1.00 82.75 105 ASP A C 1
ATOM 890 O O . ASP A 1 105 ? 23.094 19.415 -12.768 1.00 82.75 105 ASP A O 1
ATOM 894 N N . ASN A 1 106 ? 22.132 17.386 -12.727 1.00 84.25 106 ASN A N 1
ATOM 895 C CA . ASN A 1 106 ? 22.081 17.184 -14.169 1.00 84.25 106 ASN A CA 1
ATOM 896 C C . ASN A 1 106 ? 20.626 17.092 -14.643 1.00 84.25 106 ASN A C 1
ATOM 898 O O . ASN A 1 106 ? 20.064 16.013 -14.715 1.00 84.25 106 ASN A O 1
ATOM 902 N N . ALA A 1 107 ? 19.996 18.204 -15.013 1.00 79.94 107 ALA A N 1
ATOM 903 C CA . ALA A 1 107 ? 18.563 18.207 -15.333 1.00 79.94 107 ALA A CA 1
ATOM 904 C C . ALA A 1 107 ? 18.187 17.646 -16.724 1.00 79.94 107 ALA A C 1
ATOM 906 O O . ALA A 1 107 ? 16.999 17.569 -17.038 1.00 79.94 107 ALA A O 1
ATOM 907 N N . HIS A 1 108 ? 19.154 17.340 -17.596 1.00 82.75 108 HIS A N 1
ATOM 908 C CA . HIS A 1 108 ? 18.882 17.198 -19.035 1.00 82.75 108 HIS A CA 1
ATOM 909 C C . HIS A 1 108 ? 19.316 15.879 -19.668 1.00 82.75 108 HIS A C 1
ATOM 911 O O . HIS A 1 108 ? 18.818 15.588 -20.755 1.00 82.75 108 HIS A O 1
ATOM 917 N N . SER A 1 109 ? 20.200 15.123 -19.014 1.00 87.44 109 SER A N 1
ATOM 918 C CA . SER A 1 109 ? 20.683 13.816 -19.473 1.00 87.44 109 SER A CA 1
ATOM 919 C C . SER A 1 109 ? 20.399 12.761 -18.408 1.00 87.44 109 SER A C 1
ATOM 921 O O . SER A 1 109 ? 20.616 13.025 -17.221 1.00 87.44 109 SER A O 1
ATOM 923 N N . PHE A 1 110 ? 19.869 11.612 -18.811 1.00 90.31 110 PHE A N 1
ATOM 924 C CA . PHE A 1 110 ? 19.608 10.463 -17.955 1.00 90.31 110 PHE A CA 1
ATOM 925 C C . PHE A 1 110 ? 20.858 9.583 -17.900 1.00 90.31 110 PHE A C 1
ATOM 927 O O . PHE A 1 110 ? 21.240 8.936 -18.880 1.00 90.31 110 PHE A O 1
ATOM 934 N N . GLU A 1 111 ? 21.504 9.576 -16.737 1.00 89.56 111 GLU A N 1
ATOM 935 C CA . GLU A 1 111 ? 22.779 8.904 -16.515 1.00 89.56 111 GLU A CA 1
ATOM 936 C C . GLU A 1 111 ? 22.644 7.642 -15.663 1.00 89.56 111 GLU A C 1
ATOM 938 O O . GLU A 1 111 ? 21.613 7.358 -15.053 1.00 89.56 111 GLU A O 1
ATOM 943 N N . VAL A 1 112 ? 23.751 6.905 -15.570 1.00 87.38 112 VAL A N 1
ATOM 944 C CA . VAL A 1 112 ? 23.924 5.747 -14.679 1.00 87.38 112 VAL A CA 1
ATOM 945 C C . VAL A 1 112 ? 23.452 6.050 -13.252 1.00 87.38 112 VAL A C 1
ATOM 947 O O . VAL A 1 112 ? 22.797 5.224 -12.619 1.00 87.38 112 VAL A O 1
ATOM 950 N N . GLU A 1 113 ? 23.764 7.249 -12.754 1.00 86.75 113 GLU A N 1
ATOM 951 C CA . GLU A 1 113 ? 23.368 7.700 -11.418 1.00 86.75 113 GLU A CA 1
ATOM 952 C C . GLU A 1 113 ? 21.857 7.893 -11.270 1.00 86.75 113 GLU A C 1
ATOM 954 O O . GLU A 1 113 ? 21.328 7.646 -10.190 1.00 86.75 113 GLU A O 1
ATOM 959 N N . ASP A 1 114 ? 21.160 8.331 -12.322 1.00 87.81 114 ASP A N 1
ATOM 960 C CA . ASP A 1 114 ? 19.705 8.495 -12.287 1.00 87.81 114 ASP A CA 1
ATOM 961 C C . ASP A 1 114 ? 19.015 7.150 -12.195 1.00 87.81 114 ASP A C 1
ATOM 963 O O . ASP A 1 114 ? 18.117 6.981 -11.376 1.00 87.81 114 ASP A O 1
ATOM 967 N N . LEU A 1 115 ? 19.473 6.179 -12.990 1.00 85.06 115 LEU A N 1
ATOM 968 C CA . LEU A 1 115 ? 18.948 4.829 -12.909 1.00 85.06 115 LEU A CA 1
ATOM 969 C C . LEU A 1 115 ? 19.194 4.245 -11.515 1.00 85.06 115 LEU A C 1
ATOM 971 O O . LEU A 1 115 ? 18.244 3.780 -10.903 1.00 85.06 115 LEU A O 1
ATOM 975 N N . ASP A 1 116 ? 20.420 4.320 -10.981 1.00 82.81 116 ASP A N 1
ATOM 976 C CA . ASP A 1 116 ? 20.755 3.821 -9.635 1.00 82.81 116 ASP A CA 1
ATOM 977 C C . ASP A 1 116 ? 19.907 4.471 -8.524 1.00 82.81 116 ASP A C 1
ATOM 979 O O . ASP A 1 116 ? 19.409 3.773 -7.638 1.00 82.81 116 ASP A O 1
ATOM 983 N N . ARG A 1 117 ? 19.694 5.792 -8.587 1.00 87.81 117 ARG A N 1
ATOM 984 C CA . ARG A 1 117 ? 18.817 6.522 -7.657 1.00 87.81 117 ARG A CA 1
ATOM 985 C C . ARG A 1 117 ? 17.364 6.095 -7.786 1.00 87.81 117 ARG A C 1
ATOM 987 O O . ARG A 1 117 ? 16.732 5.852 -6.764 1.00 87.81 117 ARG A O 1
ATOM 994 N N . LEU A 1 118 ? 16.862 5.962 -9.011 1.00 86.44 118 LEU A N 1
ATOM 995 C CA . LEU A 1 118 ? 15.503 5.510 -9.287 1.00 86.44 118 LEU A CA 1
ATOM 996 C C . LEU A 1 118 ? 15.269 4.092 -8.743 1.00 86.44 118 LEU A C 1
ATOM 998 O O . LEU A 1 118 ? 14.256 3.869 -8.089 1.00 86.44 118 LEU A O 1
ATOM 1002 N N . ILE A 1 119 ? 16.225 3.167 -8.928 1.00 78.19 119 ILE A N 1
ATOM 1003 C CA . ILE A 1 119 ? 16.160 1.811 -8.347 1.00 78.19 119 ILE A CA 1
ATOM 1004 C C . ILE A 1 119 ? 16.056 1.909 -6.828 1.00 78.19 119 ILE A C 1
ATOM 1006 O O . ILE A 1 119 ? 15.144 1.351 -6.233 1.00 78.19 119 ILE A O 1
ATOM 1010 N N . LYS A 1 120 ? 17.009 2.605 -6.197 1.00 80.75 120 LYS A N 1
ATOM 1011 C CA . LYS A 1 120 ? 17.131 2.659 -4.736 1.00 80.75 120 LYS A CA 1
ATOM 1012 C C . LYS A 1 120 ? 15.937 3.336 -4.084 1.00 80.75 120 LYS A C 1
ATOM 1014 O O . LYS A 1 120 ? 15.482 2.851 -3.054 1.00 80.75 120 LYS A O 1
ATOM 1019 N N . ALA A 1 121 ? 15.459 4.431 -4.671 1.00 84.62 121 ALA A N 1
ATOM 1020 C CA . ALA A 1 121 ? 14.270 5.129 -4.209 1.00 84.62 121 ALA A CA 1
ATOM 1021 C C . ALA A 1 121 ? 13.047 4.216 -4.316 1.00 84.62 121 ALA A C 1
ATOM 1023 O O . ALA A 1 121 ? 12.406 3.977 -3.302 1.00 84.62 121 ALA A O 1
ATOM 1024 N N . ALA A 1 122 ? 12.813 3.592 -5.477 1.00 79.50 122 ALA A N 1
ATOM 1025 C CA . ALA A 1 122 ? 11.688 2.677 -5.653 1.00 79.50 122 ALA A CA 1
ATOM 1026 C C . ALA A 1 122 ? 11.754 1.492 -4.675 1.00 79.50 122 ALA A C 1
ATOM 1028 O O . ALA A 1 122 ? 10.769 1.191 -4.016 1.00 79.50 122 ALA A O 1
ATOM 1029 N N . THR A 1 123 ? 12.919 0.853 -4.499 1.00 71.62 123 THR A N 1
ATOM 1030 C CA . THR A 1 123 ? 13.080 -0.229 -3.510 1.00 71.62 123 THR A CA 1
ATOM 1031 C C . THR A 1 123 ? 12.761 0.246 -2.095 1.00 71.62 123 THR A C 1
ATOM 1033 O O . THR A 1 123 ? 12.043 -0.427 -1.366 1.00 71.62 123 THR A O 1
ATOM 1036 N N . LYS A 1 124 ? 13.321 1.388 -1.688 1.00 77.25 124 LYS A N 1
ATOM 1037 C CA . LYS A 1 124 ? 13.156 1.932 -0.338 1.00 77.25 124 LYS A CA 1
ATOM 1038 C C . LYS A 1 124 ? 11.701 2.310 -0.068 1.00 77.25 124 LYS A C 1
ATOM 1040 O O . LYS A 1 124 ? 11.194 1.970 0.996 1.00 77.25 124 LYS A O 1
ATOM 1045 N N . ASP A 1 125 ? 11.062 2.988 -1.014 1.00 77.69 125 ASP A N 1
ATOM 1046 C CA . ASP A 1 125 ? 9.699 3.488 -0.868 1.00 77.69 125 ASP A CA 1
ATOM 1047 C C . ASP A 1 125 ? 8.690 2.330 -0.849 1.00 77.69 125 ASP A C 1
ATOM 1049 O O . ASP A 1 125 ? 7.801 2.326 -0.004 1.00 77.69 125 ASP A O 1
ATOM 1053 N N . LEU A 1 126 ? 8.880 1.298 -1.680 1.00 72.81 126 LEU A N 1
ATOM 1054 C CA . LEU A 1 126 ? 8.038 0.093 -1.665 1.00 72.81 126 LEU A CA 1
ATOM 1055 C C . LEU A 1 126 ? 8.214 -0.727 -0.378 1.00 72.81 126 LEU A C 1
ATOM 1057 O O . LEU A 1 126 ? 7.233 -1.090 0.259 1.00 72.81 126 LEU A O 1
ATOM 1061 N N . MET A 1 127 ? 9.453 -0.930 0.089 1.00 70.75 127 MET A N 1
ATOM 1062 C CA . MET A 1 127 ? 9.692 -1.564 1.397 1.00 70.75 127 MET A CA 1
ATOM 1063 C C . MET A 1 127 ? 9.060 -0.778 2.546 1.00 70.75 127 MET A C 1
ATOM 1065 O O . MET A 1 127 ? 8.635 -1.354 3.547 1.00 70.75 127 MET A O 1
ATOM 1069 N N . GLN A 1 128 ? 9.074 0.551 2.448 1.00 75.94 128 GLN A N 1
ATOM 1070 C CA . GLN A 1 128 ? 8.464 1.409 3.446 1.00 75.94 128 GLN A CA 1
ATOM 1071 C C . GLN A 1 128 ? 6.939 1.305 3.407 1.00 75.94 128 GLN A C 1
ATOM 1073 O O . GLN A 1 128 ? 6.342 1.286 4.477 1.00 75.94 128 GLN A O 1
ATOM 1078 N N . PHE A 1 129 ? 6.341 1.204 2.222 1.00 73.19 129 PHE A N 1
ATOM 1079 C CA . PHE A 1 129 ? 4.906 1.006 2.042 1.00 73.19 129 PHE A CA 1
ATOM 1080 C C . PHE A 1 129 ? 4.426 -0.287 2.714 1.00 73.19 129 PHE A C 1
ATOM 1082 O O . PHE A 1 129 ? 3.570 -0.230 3.596 1.00 73.19 129 PHE A O 1
ATOM 1089 N N . ASP A 1 130 ? 5.067 -1.423 2.419 1.00 71.00 130 ASP A N 1
ATOM 1090 C CA . ASP A 1 130 ? 4.742 -2.705 3.064 1.00 71.00 130 ASP A CA 1
ATOM 1091 C C . ASP A 1 130 ? 4.909 -2.609 4.584 1.00 71.00 130 ASP A C 1
ATOM 1093 O O . ASP A 1 130 ? 4.018 -2.948 5.363 1.00 71.00 130 ASP A O 1
ATOM 1097 N N . LYS A 1 131 ? 6.042 -2.056 5.039 1.00 79.81 131 LYS A N 1
ATOM 1098 C CA . LYS A 1 131 ? 6.307 -1.875 6.470 1.00 79.81 131 LYS A CA 1
ATOM 1099 C C . LYS A 1 131 ? 5.249 -1.003 7.150 1.00 79.81 131 LYS A C 1
ATOM 1101 O O . LYS A 1 131 ? 4.894 -1.265 8.297 1.00 79.81 131 LYS A O 1
ATOM 1106 N N . GLN A 1 132 ? 4.787 0.051 6.489 1.00 82.06 132 GLN A N 1
ATOM 1107 C CA . GLN A 1 132 ? 3.767 0.938 7.034 1.00 82.06 132 GLN A CA 1
ATOM 1108 C C . GLN A 1 132 ? 2.435 0.224 7.184 1.00 82.06 132 GLN A C 1
ATOM 1110 O O . GLN A 1 132 ? 1.811 0.384 8.226 1.00 82.06 132 GLN A O 1
ATOM 1115 N N . HIS A 1 133 ? 2.053 -0.620 6.231 1.00 81.75 133 HIS A N 1
ATOM 1116 C CA . HIS A 1 133 ? 0.865 -1.452 6.372 1.00 81.75 133 HIS A CA 1
ATOM 1117 C C . HIS A 1 133 ? 0.963 -2.427 7.548 1.00 81.75 133 HIS A C 1
ATOM 1119 O O . HIS A 1 133 ? 0.048 -2.471 8.369 1.00 81.75 133 HIS A O 1
ATOM 1125 N N . HIS A 1 134 ? 2.111 -3.089 7.729 1.00 82.56 134 HIS A N 1
ATOM 1126 C CA . HIS A 1 134 ? 2.363 -3.912 8.922 1.00 82.56 134 HIS A CA 1
ATOM 1127 C C . HIS A 1 134 ? 2.250 -3.100 10.222 1.00 82.56 134 HIS A C 1
ATOM 1129 O O . HIS A 1 134 ? 1.696 -3.560 11.223 1.00 82.56 134 HIS A O 1
ATOM 1135 N N . GLU A 1 135 ? 2.761 -1.865 10.233 1.00 88.69 135 GLU A N 1
ATOM 1136 C CA . GLU A 1 135 ? 2.643 -0.959 11.381 1.00 88.69 135 GLU A CA 1
ATOM 1137 C C . GLU A 1 135 ? 1.197 -0.473 11.612 1.00 88.69 135 GLU A C 1
ATOM 1139 O O . GLU A 1 135 ? 0.788 -0.315 12.765 1.00 88.69 135 GLU A O 1
ATOM 1144 N N . GLU A 1 136 ? 0.420 -0.235 10.555 1.00 89.06 136 GLU A N 1
ATOM 1145 C CA . GLU A 1 136 ? -0.996 0.145 10.607 1.00 89.06 136 GLU A CA 1
ATOM 1146 C C . GLU A 1 136 ? -1.848 -0.989 11.172 1.00 89.06 136 GLU A C 1
ATOM 1148 O O . GLU A 1 136 ? -2.585 -0.764 12.134 1.00 89.06 136 GLU A O 1
ATOM 1153 N N . PHE A 1 137 ? -1.684 -2.210 10.659 1.00 90.12 137 PHE A N 1
ATOM 1154 C CA . PHE A 1 137 ? -2.363 -3.392 11.181 1.00 90.12 137 PHE A CA 1
ATOM 1155 C C . PHE A 1 137 ? -1.995 -3.642 12.650 1.00 90.12 137 PHE A C 1
ATOM 1157 O O . PHE A 1 137 ? -2.857 -3.848 13.503 1.00 90.12 137 PHE A O 1
ATOM 1164 N N . LYS A 1 138 ? -0.714 -3.493 13.004 1.00 92.62 138 LYS A N 1
ATOM 1165 C CA . LYS A 1 138 ? -0.276 -3.566 14.403 1.00 92.62 138 LYS A CA 1
ATOM 1166 C C . LYS A 1 138 ? -0.973 -2.530 15.290 1.00 92.62 138 LYS A C 1
ATOM 1168 O O . LYS A 1 138 ? -1.337 -2.839 16.424 1.00 92.62 138 LYS A O 1
ATOM 1173 N N . ARG A 1 139 ? -1.157 -1.293 14.813 1.00 92.50 139 ARG A N 1
ATOM 1174 C CA . ARG A 1 139 ? -1.907 -0.254 15.546 1.00 92.50 139 ARG A CA 1
ATOM 1175 C C . ARG A 1 139 ? -3.391 -0.579 15.654 1.00 92.50 139 ARG A C 1
ATOM 1177 O O . ARG A 1 139 ? -3.958 -0.311 16.709 1.00 92.50 139 ARG A O 1
ATOM 1184 N N . TYR A 1 140 ? -3.990 -1.131 14.605 1.00 93.75 140 TYR A N 1
ATOM 1185 C CA . TYR A 1 140 ? -5.374 -1.600 14.607 1.00 93.75 140 TYR A CA 1
ATOM 1186 C C . TYR A 1 140 ? -5.594 -2.642 15.710 1.00 93.75 140 TYR A C 1
ATOM 1188 O O . TYR A 1 140 ? -6.432 -2.440 16.587 1.00 93.75 140 TYR A O 1
ATOM 1196 N N . GLU A 1 141 ? -4.745 -3.666 15.763 1.00 93.50 141 GLU A N 1
ATOM 1197 C CA . GLU A 1 141 ? -4.807 -4.715 16.784 1.00 93.50 141 GLU A CA 1
ATOM 1198 C C . GLU A 1 141 ? -4.570 -4.169 18.206 1.00 93.50 141 GLU A C 1
ATOM 1200 O O . GLU A 1 141 ? -5.304 -4.496 19.144 1.00 93.50 141 GLU A O 1
ATOM 1205 N N . MET A 1 142 ? -3.608 -3.251 18.382 1.00 94.69 142 MET A N 1
ATOM 1206 C CA . MET A 1 142 ? -3.415 -2.561 19.667 1.00 94.69 142 MET A CA 1
ATOM 1207 C C . MET A 1 142 ? -4.634 -1.716 20.069 1.00 94.69 142 MET A C 1
ATOM 1209 O O . MET A 1 142 ? -4.970 -1.646 21.252 1.00 94.69 142 MET A O 1
ATOM 1213 N N . MET A 1 143 ? -5.301 -1.062 19.114 1.00 93.81 143 MET A N 1
ATOM 1214 C CA . MET A 1 143 ? -6.498 -0.256 19.362 1.00 93.81 143 MET A CA 1
ATOM 1215 C C . MET A 1 143 ? -7.688 -1.132 19.760 1.00 93.81 143 MET A C 1
ATOM 1217 O O . MET A 1 143 ? -8.355 -0.831 20.750 1.00 93.81 143 MET A O 1
ATOM 1221 N N . LYS A 1 144 ? -7.898 -2.250 19.061 1.00 93.38 144 LYS A N 1
ATOM 1222 C CA . LYS A 1 144 ? -8.928 -3.253 19.361 1.00 93.38 144 LYS A CA 1
ATOM 1223 C C . LYS A 1 144 ? -8.780 -3.802 20.784 1.00 93.38 144 LYS A C 1
ATOM 1225 O O . LYS A 1 144 ? -9.745 -3.817 21.553 1.00 93.38 144 LYS A O 1
ATOM 1230 N N . GLU A 1 145 ? -7.563 -4.172 21.188 1.00 92.94 145 GLU A N 1
ATOM 1231 C CA . GLU A 1 145 ? -7.299 -4.632 22.559 1.00 92.94 145 GLU A CA 1
ATOM 1232 C C . GLU A 1 145 ? -7.422 -3.502 23.594 1.00 92.94 145 GLU A C 1
ATOM 1234 O O . GLU A 1 145 ? -7.960 -3.728 24.680 1.00 92.94 145 GLU A O 1
ATOM 1239 N N . HIS A 1 146 ? -6.988 -2.277 23.279 1.00 94.25 146 HIS A N 1
ATOM 1240 C CA . HIS A 1 146 ? -7.181 -1.127 24.165 1.00 94.25 146 HIS A CA 1
ATOM 1241 C C . HIS A 1 146 ? -8.670 -0.876 24.452 1.00 94.25 146 HIS A C 1
ATOM 1243 O O . HIS A 1 146 ? -9.073 -0.774 25.613 1.00 94.25 146 HIS A O 1
ATOM 1249 N N . GLU A 1 147 ? -9.511 -0.842 23.416 1.00 93.00 147 GLU A N 1
ATOM 1250 C CA . GLU A 1 147 ? -10.957 -0.675 23.573 1.00 93.00 147 GLU A CA 1
ATOM 1251 C C . GLU A 1 147 ? -11.577 -1.799 24.400 1.00 93.00 147 GLU A C 1
ATOM 1253 O O . GLU A 1 147 ? -12.423 -1.548 25.262 1.00 93.00 147 GLU A O 1
ATOM 1258 N N . ARG A 1 148 ? -11.139 -3.042 24.176 1.00 92.31 148 ARG A N 1
ATOM 1259 C CA . ARG A 1 148 ? -11.558 -4.188 24.983 1.00 92.31 148 ARG A CA 1
ATOM 1260 C C . ARG A 1 148 ? -11.200 -3.981 26.456 1.00 92.31 148 ARG A C 1
ATOM 1262 O O . ARG A 1 148 ? -12.063 -4.147 27.318 1.00 92.31 148 ARG A O 1
ATOM 1269 N N . ARG A 1 149 ? -9.969 -3.565 26.769 1.00 93.00 149 ARG A N 1
ATOM 1270 C CA . ARG A 1 149 ? -9.532 -3.281 28.148 1.00 93.00 149 ARG A CA 1
ATOM 1271 C C . ARG A 1 149 ? -10.340 -2.154 28.788 1.00 93.00 149 ARG A C 1
ATOM 1273 O O . ARG A 1 149 ? -10.725 -2.279 29.948 1.00 93.00 149 ARG A O 1
ATOM 1280 N N . GLU A 1 150 ? -10.631 -1.082 28.058 1.00 92.81 150 GLU A N 1
ATOM 1281 C CA . GLU A 1 150 ? -11.452 0.026 28.562 1.00 92.81 150 GLU A CA 1
ATOM 1282 C C . GLU A 1 150 ? -12.907 -0.401 28.814 1.00 92.81 150 GLU A C 1
ATOM 1284 O O . GLU A 1 150 ? -13.457 -0.095 29.876 1.00 92.81 150 GLU A O 1
ATOM 1289 N N . LYS A 1 151 ? -13.508 -1.192 27.913 1.00 91.75 151 LYS A N 1
ATOM 1290 C CA . LYS A 1 151 ? -14.843 -1.786 28.116 1.00 91.75 151 LYS A CA 1
ATOM 1291 C C . LYS A 1 151 ? -14.872 -2.642 29.386 1.00 91.75 151 LYS A C 1
ATOM 1293 O O . LYS A 1 151 ? -15.753 -2.463 30.225 1.00 91.75 151 LYS A O 1
ATOM 1298 N N . LEU A 1 152 ? -13.877 -3.511 29.582 1.00 92.44 152 LEU A N 1
ATOM 1299 C CA . LEU A 1 152 ? -13.776 -4.364 30.775 1.00 92.44 152 LEU A CA 1
ATOM 1300 C C . LEU A 1 152 ? -13.580 -3.560 32.071 1.00 92.44 152 LEU A C 1
ATOM 1302 O O . LEU A 1 152 ? -14.071 -3.979 33.118 1.00 92.44 152 LEU A O 1
ATOM 1306 N N . LYS A 1 153 ? -12.896 -2.407 32.025 1.00 91.19 153 LYS A N 1
ATOM 1307 C CA . LYS A 1 153 ? -12.753 -1.501 33.182 1.00 91.19 153 LYS A CA 1
ATOM 1308 C C . LYS A 1 153 ? -14.059 -0.790 33.544 1.00 91.19 153 LYS A C 1
ATOM 1310 O O . LYS A 1 153 ? -14.260 -0.472 34.714 1.00 91.19 153 LYS A O 1
ATOM 1315 N N . ALA A 1 154 ? -14.917 -0.514 32.562 1.00 90.75 154 ALA A N 1
ATOM 1316 C CA . ALA A 1 154 ? -16.188 0.178 32.765 1.00 90.75 154 ALA A CA 1
ATOM 1317 C C . ALA A 1 154 ? -17.320 -0.741 33.274 1.00 90.75 154 ALA A C 1
ATOM 1319 O O . ALA A 1 154 ? -18.312 -0.241 33.805 1.00 90.75 154 ALA A O 1
ATOM 1320 N N . MET A 1 155 ? -17.181 -2.062 33.116 1.00 91.62 155 MET A N 1
ATOM 1321 C CA . MET A 1 155 ? -18.191 -3.066 33.476 1.00 91.62 155 MET A CA 1
ATOM 1322 C C . MET A 1 155 ? -18.077 -3.572 34.924 1.00 91.62 155 MET A C 1
ATOM 1324 O O . MET A 1 155 ? -17.039 -3.453 35.576 1.00 91.62 155 MET A O 1
ATOM 1328 N N . SER A 1 156 ? -19.161 -4.161 35.443 1.00 93.44 156 SER A N 1
ATOM 1329 C CA . SER A 1 156 ? -19.149 -4.847 36.743 1.00 93.44 156 SER A CA 1
ATOM 1330 C C . SER A 1 156 ? -18.423 -6.202 36.680 1.00 93.44 156 SER A C 1
ATOM 1332 O O . SER A 1 156 ? -18.225 -6.764 35.608 1.00 93.44 156 SER A O 1
ATOM 1334 N N . GLU A 1 157 ? -18.047 -6.775 37.829 1.00 89.62 157 GLU A N 1
ATOM 1335 C CA . GLU A 1 157 ? -17.306 -8.052 37.890 1.00 89.62 157 GLU A CA 1
ATOM 1336 C C . GLU A 1 157 ? -18.055 -9.224 37.221 1.00 89.62 157 GLU A C 1
ATOM 1338 O O . GLU A 1 157 ? -17.447 -10.055 36.547 1.00 89.62 157 GLU A O 1
ATOM 1343 N N . GLU A 1 158 ? -19.381 -9.289 37.381 1.00 90.81 158 GLU A N 1
ATOM 1344 C CA . GLU A 1 158 ? -20.202 -10.339 36.763 1.00 90.81 158 GLU A CA 1
ATOM 1345 C C . GLU A 1 158 ? -20.298 -10.176 35.242 1.00 90.81 158 GLU A C 1
ATOM 1347 O O . GLU A 1 158 ? -20.263 -11.167 34.512 1.00 90.81 158 GLU A O 1
ATOM 1352 N N . GLU A 1 159 ? -20.409 -8.937 34.761 1.00 91.94 159 GLU A N 1
ATOM 1353 C CA . GLU A 1 159 ? -20.428 -8.613 33.332 1.00 91.94 159 GLU A CA 1
ATOM 1354 C C . GLU A 1 159 ? -19.063 -8.866 32.696 1.00 91.94 159 GLU A C 1
ATOM 1356 O O . GLU A 1 159 ? -18.993 -9.502 31.649 1.00 91.94 159 GLU A O 1
ATOM 1361 N N . ARG A 1 160 ? -17.974 -8.486 33.376 1.00 91.81 160 ARG A N 1
ATOM 1362 C CA . ARG A 1 160 ? -16.601 -8.725 32.920 1.00 91.81 160 ARG A CA 1
ATOM 1363 C C . ARG A 1 160 ? -16.343 -10.206 32.661 1.00 91.81 160 ARG A C 1
ATOM 1365 O O . ARG A 1 160 ? -15.813 -10.566 31.617 1.00 91.81 160 ARG A O 1
ATOM 1372 N N . LYS A 1 161 ? -16.773 -11.076 33.581 1.00 92.19 161 LYS A N 1
ATOM 1373 C CA . LYS A 1 161 ? -16.617 -12.526 33.423 1.00 92.19 161 LYS A CA 1
ATOM 1374 C C . LYS A 1 161 ? -17.429 -13.079 32.247 1.00 92.19 161 LYS A C 1
ATOM 1376 O O . LYS A 1 161 ? -16.961 -13.990 31.572 1.00 92.19 161 LYS A O 1
ATOM 1381 N N . LYS A 1 162 ? -18.639 -12.560 32.011 1.00 92.50 162 LYS A N 1
ATOM 1382 C CA . LYS A 1 162 ? -19.460 -12.959 30.855 1.00 92.50 162 LYS A CA 1
ATOM 1383 C C . LYS A 1 162 ? -18.822 -12.517 29.542 1.00 92.50 162 LYS A C 1
ATOM 1385 O O . LYS A 1 162 ? -18.778 -13.314 28.616 1.00 92.50 162 LYS A O 1
ATOM 1390 N N . GLU A 1 163 ? -18.293 -11.299 29.489 1.00 90.75 163 GLU A N 1
ATOM 1391 C CA . GLU A 1 163 ? -17.608 -10.776 28.305 1.00 90.75 163 GLU A CA 1
ATOM 1392 C C . GLU A 1 163 ? -16.333 -11.568 27.992 1.00 90.75 163 GLU A C 1
ATOM 1394 O O . GLU A 1 163 ? -16.085 -11.927 26.847 1.00 90.75 163 GLU A O 1
ATOM 1399 N N . GLU A 1 164 ? -15.533 -11.906 29.007 1.00 91.12 164 GLU A N 1
ATOM 1400 C CA . GLU A 1 164 ? -14.344 -12.748 28.827 1.00 91.12 164 GLU A CA 1
ATOM 1401 C C . GLU A 1 164 ? -14.700 -14.141 28.294 1.00 91.12 164 GLU A C 1
ATOM 1403 O O . GLU A 1 164 ? -14.030 -14.640 27.392 1.00 91.12 164 GLU A O 1
ATOM 1408 N N . GLN A 1 165 ? -15.776 -14.748 28.805 1.00 92.62 165 GLN A N 1
ATOM 1409 C CA . GLN A 1 165 ? -16.276 -16.030 28.302 1.00 92.62 165 GLN A CA 1
ATOM 1410 C C . GLN A 1 165 ? -16.765 -15.923 26.858 1.00 92.62 165 GLN A C 1
ATOM 1412 O O . GLN A 1 165 ? -16.402 -16.757 26.034 1.00 92.62 165 GLN A O 1
ATOM 1417 N N . HIS A 1 166 ? -17.530 -14.879 26.541 1.00 90.12 166 HIS A N 1
ATOM 1418 C CA . HIS A 1 166 ? -18.001 -14.612 25.187 1.00 90.12 166 HIS A CA 1
ATOM 1419 C C . HIS A 1 166 ? -16.832 -14.424 24.208 1.00 90.12 166 HIS A C 1
ATOM 1421 O O . HIS A 1 166 ? -16.813 -15.034 23.145 1.00 90.12 166 HIS A O 1
ATOM 1427 N N . HIS A 1 167 ? -15.801 -13.672 24.601 1.00 88.62 167 HIS A N 1
ATOM 1428 C CA . HIS A 1 167 ? -14.585 -13.478 23.805 1.00 88.62 167 HIS A CA 1
ATOM 1429 C C . HIS A 1 167 ? -13.837 -14.789 23.539 1.00 88.62 167 HIS A C 1
ATOM 1431 O O . HIS A 1 167 ? -13.380 -15.039 22.426 1.00 88.62 167 HIS A O 1
ATOM 1437 N N . GLU A 1 168 ? -13.716 -15.658 24.546 1.00 90.44 168 GLU A N 1
ATOM 1438 C CA . GLU A 1 168 ? -13.138 -16.991 24.353 1.00 90.44 168 GLU A CA 1
ATOM 1439 C C . GLU A 1 168 ? -13.991 -17.880 23.439 1.00 90.44 168 GLU A C 1
ATOM 1441 O O . GLU A 1 168 ? -13.442 -18.695 22.697 1.00 90.44 168 GLU A O 1
ATOM 1446 N N . GLU A 1 169 ? -15.317 -17.766 23.508 1.00 92.44 169 GLU A N 1
ATOM 1447 C CA . GLU A 1 169 ? -16.237 -18.499 22.636 1.00 92.44 169 GLU A CA 1
ATOM 1448 C C . GLU A 1 169 ? -16.104 -18.048 21.182 1.00 92.44 169 GLU A C 1
ATOM 1450 O O . GLU A 1 169 ? -15.964 -18.905 20.313 1.00 92.44 169 GLU A O 1
ATOM 1455 N N . ILE A 1 170 ? -16.066 -16.736 20.931 1.00 89.31 170 ILE A N 1
ATOM 1456 C CA . ILE A 1 170 ? -15.816 -16.155 19.604 1.00 89.31 170 ILE A CA 1
ATOM 1457 C C . ILE A 1 170 ? -14.492 -16.676 19.038 1.00 89.31 170 ILE A C 1
ATOM 1459 O O . ILE A 1 170 ? -14.468 -17.241 17.949 1.00 89.31 170 ILE A O 1
ATOM 1463 N N . LYS A 1 171 ? -13.402 -16.605 19.815 1.00 88.19 171 LYS A N 1
ATOM 1464 C CA . LYS A 1 171 ? -12.090 -17.119 19.384 1.00 88.19 171 LYS A CA 1
ATOM 1465 C C . LYS A 1 171 ? -12.120 -18.599 19.017 1.00 88.19 171 LYS A C 1
ATOM 1467 O O . LYS A 1 171 ? -11.520 -19.004 18.031 1.00 88.19 171 LYS A O 1
ATOM 1472 N N . LYS A 1 172 ? -12.809 -19.422 19.812 1.00 90.69 172 LYS A N 1
ATOM 1473 C CA . LYS A 1 172 ? -12.923 -20.866 19.547 1.00 90.69 172 LYS A CA 1
ATOM 1474 C C . LYS A 1 172 ? -13.737 -21.170 18.299 1.00 90.69 172 LYS A C 1
ATOM 1476 O O . LYS A 1 172 ? -13.480 -22.184 17.659 1.00 90.69 172 LYS A O 1
ATOM 1481 N N . LYS A 1 173 ? -14.750 -20.360 18.005 1.00 90.25 173 LYS A N 1
ATOM 1482 C CA . LYS A 1 173 ? -15.565 -20.540 16.810 1.00 90.25 173 LYS A CA 1
ATOM 1483 C C . LYS A 1 173 ? -14.813 -20.101 15.557 1.00 90.25 173 LYS A C 1
ATOM 1485 O O . LYS A 1 173 ? -14.820 -20.870 14.605 1.00 90.25 173 LYS A O 1
ATOM 1490 N N . HIS A 1 174 ? -14.089 -18.981 15.611 1.00 87.62 174 HIS A N 1
ATOM 1491 C CA . HIS A 1 174 ? -13.198 -18.557 14.528 1.00 87.62 174 HIS A CA 1
ATOM 1492 C C . HIS A 1 174 ? -12.117 -19.613 14.234 1.00 87.62 174 HIS A C 1
ATOM 1494 O O . HIS A 1 174 ? -11.943 -20.025 13.095 1.00 87.62 174 HIS A O 1
ATOM 1500 N N . ALA A 1 175 ? -11.499 -20.177 15.281 1.00 88.31 175 ALA A N 1
ATOM 1501 C CA . ALA A 1 175 ? -10.531 -21.276 15.174 1.00 88.31 175 ALA A CA 1
ATOM 1502 C C . ALA A 1 175 ? -11.095 -22.571 14.555 1.00 88.31 175 ALA A C 1
ATOM 1504 O O . ALA A 1 175 ? -10.357 -23.487 14.183 1.00 88.31 175 ALA A O 1
ATOM 1505 N N . ASN A 1 176 ? -12.421 -22.709 14.506 1.00 89.50 176 ASN A N 1
ATOM 1506 C CA . ASN A 1 176 ? -13.089 -23.893 13.992 1.00 89.50 176 ASN A CA 1
ATOM 1507 C C . ASN A 1 176 ? -13.467 -23.701 12.520 1.00 89.50 176 ASN A C 1
ATOM 1509 O O . ASN A 1 176 ? -14.646 -23.647 12.165 1.00 89.50 176 ASN A O 1
ATOM 1513 N N . HIS A 1 177 ? -12.447 -23.643 11.672 1.00 86.88 177 HIS A N 1
ATOM 1514 C CA . HIS A 1 177 ? -12.583 -23.503 10.229 1.00 86.88 177 HIS A CA 1
ATOM 1515 C C . HIS A 1 177 ? -12.068 -24.749 9.479 1.00 86.88 177 HIS A C 1
ATOM 1517 O O . HIS A 1 177 ? -11.424 -25.640 10.046 1.00 86.88 177 HIS A O 1
ATOM 1523 N N . ALA A 1 178 ? -12.375 -24.849 8.181 1.00 88.50 178 ALA A N 1
ATOM 1524 C CA . ALA A 1 178 ? -11.839 -25.917 7.333 1.00 88.50 178 ALA A CA 1
ATOM 1525 C C . ALA A 1 178 ? -10.318 -25.767 7.165 1.00 88.50 178 ALA A C 1
ATOM 1527 O O . ALA A 1 178 ? -9.784 -24.666 7.260 1.00 88.50 178 ALA A O 1
ATOM 1528 N N . LYS A 1 179 ? -9.596 -26.865 6.908 1.00 87.69 179 LYS A N 1
ATOM 1529 C CA . LYS A 1 179 ? -8.135 -26.809 6.766 1.00 87.69 179 LYS A CA 1
ATOM 1530 C C . LYS A 1 179 ? -7.746 -25.841 5.642 1.00 87.69 179 LYS A C 1
ATOM 1532 O O . LYS A 1 179 ? -8.159 -26.032 4.502 1.00 87.69 179 LYS A O 1
ATOM 1537 N N . VAL A 1 180 ? -6.892 -24.885 5.996 1.00 88.19 180 VAL A N 1
ATOM 1538 C CA . VAL A 1 180 ? -6.312 -23.915 5.071 1.00 88.19 180 VAL A CA 1
ATOM 1539 C C . VAL A 1 180 ? -5.058 -24.503 4.426 1.00 88.19 180 VAL A C 1
ATOM 1541 O O . VAL A 1 180 ? -4.211 -25.090 5.112 1.00 88.19 180 VAL A O 1
ATOM 1544 N N . ASN A 1 181 ? -4.950 -24.394 3.107 1.00 87.81 181 ASN A N 1
ATOM 1545 C CA . ASN A 1 181 ? -3.785 -24.816 2.340 1.00 87.81 181 ASN A CA 1
ATOM 1546 C C . ASN A 1 181 ? -2.649 -23.789 2.433 1.00 87.81 181 ASN A C 1
ATOM 1548 O O . ASN A 1 181 ? -2.859 -22.607 2.691 1.00 87.81 181 ASN A O 1
ATOM 1552 N N . HIS A 1 182 ? -1.416 -24.245 2.194 1.00 85.06 182 HIS A N 1
ATOM 1553 C CA . HIS A 1 182 ? -0.269 -23.338 2.118 1.00 85.06 182 HIS A CA 1
ATOM 1554 C C . HIS A 1 182 ? -0.406 -22.428 0.882 1.00 85.06 182 HIS A C 1
ATOM 1556 O O . HIS A 1 182 ? -0.686 -22.957 -0.202 1.00 85.06 182 HIS A O 1
ATOM 1562 N N . PRO A 1 183 ? -0.184 -21.107 1.001 1.00 86.81 183 PRO A N 1
ATOM 1563 C CA . PRO A 1 183 ? -0.283 -20.187 -0.129 1.00 86.81 183 PRO A CA 1
ATOM 1564 C C . PRO A 1 183 ? 0.647 -20.578 -1.285 1.00 86.81 183 PRO A C 1
ATOM 1566 O O . PRO A 1 183 ? 1.834 -20.823 -1.087 1.00 86.81 183 PRO A O 1
ATOM 1569 N N . GLY A 1 184 ? 0.111 -20.657 -2.501 1.00 82.62 184 GLY A N 1
ATOM 1570 C CA . GLY A 1 184 ? 0.823 -21.084 -3.707 1.00 82.62 184 GLY A CA 1
ATOM 1571 C C . GLY A 1 184 ? 1.035 -22.599 -3.839 1.00 82.62 184 GLY A C 1
ATOM 1572 O O . GLY A 1 184 ? 1.741 -23.032 -4.752 1.00 82.62 184 GLY A O 1
ATOM 1573 N N . SER A 1 185 ? 0.459 -23.423 -2.955 1.00 85.88 185 SER A N 1
ATOM 1574 C CA . SER A 1 185 ? 0.572 -24.888 -3.042 1.00 85.88 185 SER A CA 1
ATOM 1575 C C . SER A 1 185 ? -0.270 -25.488 -4.172 1.00 85.88 185 SER A C 1
ATOM 1577 O O . SER A 1 185 ? -1.306 -24.951 -4.553 1.00 85.88 185 SER A O 1
ATOM 1579 N N . GLU A 1 186 ? 0.147 -26.647 -4.694 1.00 85.19 186 GLU A N 1
ATOM 1580 C CA . GLU A 1 186 ? -0.590 -27.349 -5.758 1.00 85.19 186 GLU A CA 1
ATOM 1581 C C . GLU A 1 186 ? -2.030 -27.693 -5.342 1.00 85.19 186 GLU A C 1
ATOM 1583 O O . GLU A 1 186 ? -2.936 -27.592 -6.165 1.00 85.19 186 GLU A O 1
ATOM 1588 N N . ASP A 1 187 ? -2.245 -28.048 -4.071 1.00 88.50 187 ASP A N 1
ATOM 1589 C CA . ASP A 1 187 ? -3.574 -28.353 -3.530 1.00 88.50 187 ASP A CA 1
ATOM 1590 C C . ASP A 1 187 ? -4.496 -27.124 -3.592 1.00 88.50 187 ASP A C 1
ATOM 1592 O O . ASP A 1 187 ? -5.628 -27.238 -4.056 1.00 88.50 187 ASP A O 1
ATOM 1596 N N . GLN A 1 188 ? -3.988 -25.939 -3.228 1.00 89.31 188 GLN A N 1
ATOM 1597 C CA . GLN A 1 188 ? -4.734 -24.682 -3.348 1.00 89.31 188 GLN A CA 1
ATOM 1598 C C . GLN A 1 188 ? -5.086 -24.370 -4.810 1.00 89.31 188 GLN A C 1
ATOM 1600 O O . GLN A 1 188 ? -6.220 -24.013 -5.116 1.00 89.31 188 GLN A O 1
ATOM 1605 N N . LEU A 1 189 ? -4.125 -24.506 -5.732 1.00 88.25 189 LEU A N 1
ATOM 1606 C CA . LEU A 1 189 ? -4.358 -24.185 -7.146 1.00 88.25 189 LEU A CA 1
ATOM 1607 C C . LEU A 1 189 ? -5.368 -25.140 -7.798 1.00 88.25 189 LEU A C 1
ATOM 1609 O O . LEU A 1 189 ? -6.163 -24.716 -8.633 1.00 88.25 189 LEU A O 1
ATOM 1613 N N . LYS A 1 190 ? -5.362 -26.422 -7.411 1.00 88.81 190 LYS A N 1
ATOM 1614 C CA . LYS A 1 190 ? -6.359 -27.402 -7.868 1.00 88.81 190 LYS A CA 1
ATOM 1615 C C . LYS A 1 190 ? -7.761 -27.081 -7.377 1.00 88.81 190 LYS A C 1
ATOM 1617 O O . LYS A 1 190 ? -8.714 -27.296 -8.114 1.00 88.81 190 LYS A O 1
ATOM 1622 N N . GLU A 1 191 ? -7.882 -26.569 -6.161 1.00 90.25 191 GLU A N 1
ATOM 1623 C CA . GLU A 1 191 ? -9.171 -26.165 -5.611 1.00 90.25 191 GLU A CA 1
ATOM 1624 C C . GLU A 1 191 ? -9.741 -24.955 -6.353 1.00 90.25 191 GLU A C 1
ATOM 1626 O O . GLU A 1 191 ? -10.895 -24.978 -6.767 1.00 90.25 191 GLU A O 1
ATOM 1631 N N . VAL A 1 192 ? -8.910 -23.947 -6.642 1.00 91.06 192 VAL A N 1
ATOM 1632 C CA . VAL A 1 192 ? -9.316 -22.821 -7.501 1.00 91.06 192 VAL A CA 1
ATOM 1633 C C . VAL A 1 192 ? -9.727 -23.316 -8.896 1.00 91.06 192 VAL A C 1
ATOM 1635 O O . VAL A 1 192 ? -10.752 -22.889 -9.423 1.00 91.06 192 VAL A O 1
ATOM 1638 N N . TRP A 1 193 ? -8.981 -24.261 -9.471 1.00 90.00 193 TRP A N 1
ATOM 1639 C CA . TRP A 1 193 ? -9.296 -24.877 -10.765 1.00 90.00 193 TRP A CA 1
ATOM 1640 C C . TRP A 1 193 ? -10.631 -25.643 -10.774 1.00 90.00 193 TRP A C 1
ATOM 1642 O O . TRP A 1 193 ? -11.367 -25.615 -11.760 1.00 90.00 193 TRP A O 1
ATOM 1652 N N . GLU A 1 194 ? -10.972 -26.322 -9.681 1.00 92.62 194 GLU A N 1
ATOM 1653 C CA . GLU A 1 194 ? -12.242 -27.041 -9.559 1.00 92.62 194 GLU A CA 1
ATOM 1654 C C . GLU A 1 194 ? -13.415 -26.091 -9.306 1.00 92.62 194 GLU A C 1
ATOM 1656 O O . GLU A 1 194 ? -14.431 -26.153 -10.001 1.00 92.62 194 GLU A O 1
ATOM 1661 N N . GLU A 1 195 ? -13.278 -25.200 -8.326 1.00 90.19 195 GLU A N 1
ATOM 1662 C CA . GLU A 1 195 ? -14.387 -24.391 -7.824 1.00 90.19 195 GLU A CA 1
ATOM 1663 C C . GLU A 1 195 ? -14.619 -23.110 -8.627 1.00 90.19 195 GLU A C 1
ATOM 1665 O O . GLU A 1 195 ? -15.770 -22.763 -8.907 1.00 90.19 195 GLU A O 1
ATOM 1670 N N . SER A 1 196 ? -13.549 -22.399 -8.994 1.00 88.31 196 SER A N 1
ATOM 1671 C CA . SER A 1 196 ? -13.646 -21.130 -9.726 1.00 88.31 196 SER A CA 1
ATOM 1672 C C . SER A 1 196 ? -13.739 -21.356 -11.234 1.00 88.31 196 SER A C 1
ATOM 1674 O O . SER A 1 196 ? -14.581 -20.736 -11.885 1.00 88.31 196 SER A O 1
ATOM 1676 N N . ASP A 1 197 ? -12.932 -22.269 -11.787 1.00 88.19 197 ASP A N 1
ATOM 1677 C CA . ASP A 1 197 ? -12.909 -22.518 -13.238 1.00 88.19 197 ASP A CA 1
ATOM 1678 C C . ASP A 1 197 ? -13.907 -23.595 -13.691 1.00 88.19 197 ASP A C 1
ATOM 1680 O O . ASP A 1 197 ? -14.225 -23.692 -14.882 1.00 88.19 197 ASP A O 1
ATOM 1684 N N . GLY A 1 198 ? -14.419 -24.414 -12.765 1.00 90.88 198 GLY A N 1
ATOM 1685 C CA . GLY A 1 198 ? -15.337 -25.512 -13.077 1.00 90.88 198 GLY A CA 1
ATOM 1686 C C . GLY A 1 198 ? -14.685 -26.642 -13.881 1.00 90.88 198 GLY A C 1
ATOM 1687 O O . GLY A 1 198 ? -15.367 -27.308 -14.667 1.00 90.88 198 GLY A O 1
ATOM 1688 N N . LEU A 1 199 ? -13.369 -26.829 -13.740 1.00 91.38 199 LEU A N 1
ATOM 1689 C CA . LEU A 1 199 ? -12.582 -27.820 -14.472 1.00 91.38 199 LEU A CA 1
ATOM 1690 C C . LEU A 1 199 ? -12.253 -29.030 -13.587 1.00 91.38 199 LEU A C 1
ATOM 1692 O O . LEU A 1 199 ? -12.151 -28.941 -12.371 1.00 91.38 199 LEU A O 1
ATOM 1696 N N . GLU A 1 200 ? -12.087 -30.205 -14.197 1.00 89.88 200 GLU A N 1
ATOM 1697 C CA . GLU A 1 200 ? -11.831 -31.434 -13.435 1.00 89.88 200 GLU A CA 1
ATOM 1698 C C . GLU A 1 200 ? -10.430 -31.414 -12.782 1.00 89.88 200 GLU A C 1
ATOM 1700 O O . GLU A 1 200 ? -9.444 -31.163 -13.493 1.00 89.88 200 GLU A O 1
ATOM 1705 N N . PRO A 1 201 ? -10.303 -31.762 -11.482 1.00 85.44 201 PRO A N 1
ATOM 1706 C CA . PRO A 1 201 ? -9.018 -31.778 -10.768 1.00 85.44 201 PRO A CA 1
ATOM 1707 C C . PRO A 1 201 ? -7.957 -32.686 -11.402 1.00 85.44 201 PRO A C 1
ATOM 1709 O O . PRO A 1 201 ? -6.770 -32.359 -11.411 1.00 85.44 201 PRO A O 1
ATOM 1712 N N . ASP A 1 202 ? -8.378 -33.822 -11.969 1.00 88.00 202 ASP A N 1
ATOM 1713 C CA . ASP A 1 202 ? -7.484 -34.819 -12.575 1.00 88.00 202 ASP A CA 1
ATOM 1714 C C . ASP A 1 202 ? -6.779 -34.302 -13.843 1.00 88.00 202 ASP A C 1
ATOM 1716 O O . ASP A 1 202 ? -5.733 -34.825 -14.233 1.00 88.00 202 ASP A O 1
ATOM 1720 N N . ASN A 1 203 ? -7.329 -33.260 -14.475 1.00 90.31 203 ASN A N 1
ATOM 1721 C CA . ASN A 1 203 ? -6.784 -32.632 -15.679 1.00 90.31 203 ASN A CA 1
ATOM 1722 C C . ASN A 1 203 ? -6.037 -31.325 -15.378 1.00 90.31 203 ASN A C 1
ATOM 1724 O O . ASN A 1 203 ? -5.824 -30.519 -16.287 1.00 90.31 203 ASN A O 1
ATOM 1728 N N . PHE A 1 204 ? -5.650 -31.102 -14.119 1.00 89.12 204 PHE A N 1
ATOM 1729 C CA . PHE A 1 204 ? -4.915 -29.910 -13.724 1.00 89.12 204 PHE A CA 1
ATOM 1730 C C . PHE A 1 204 ? -3.603 -29.778 -14.512 1.00 89.12 204 PHE A C 1
ATOM 1732 O O . PHE A 1 204 ? -2.701 -30.614 -14.421 1.00 89.12 204 PHE A O 1
ATOM 1739 N N . ASP A 1 205 ? -3.493 -28.692 -15.276 1.00 84.12 205 ASP A N 1
ATOM 1740 C CA . ASP A 1 205 ? -2.275 -28.304 -15.978 1.00 84.12 205 ASP A CA 1
ATOM 1741 C C . ASP A 1 205 ? -1.872 -26.890 -15.539 1.00 84.12 205 ASP A C 1
ATOM 1743 O O . ASP A 1 205 ? -2.543 -25.926 -15.920 1.00 84.12 205 ASP A O 1
ATOM 1747 N N . PRO A 1 206 ? -0.748 -26.726 -14.813 1.00 84.38 206 PRO A N 1
ATOM 1748 C CA . PRO A 1 206 ? -0.300 -25.425 -14.320 1.00 84.38 206 PRO A CA 1
ATOM 1749 C C . PRO A 1 206 ? -0.167 -24.364 -15.415 1.00 84.38 206 PRO A C 1
ATOM 1751 O O . PRO A 1 206 ? -0.373 -23.182 -15.165 1.00 84.38 206 PRO A O 1
ATOM 1754 N N . LYS A 1 207 ? 0.175 -24.762 -16.649 1.00 82.38 207 LYS A N 1
ATOM 1755 C CA . LYS A 1 207 ? 0.305 -23.815 -17.767 1.00 82.38 207 LYS A CA 1
ATOM 1756 C C . LYS A 1 207 ? -1.043 -23.297 -18.244 1.00 82.38 207 LYS A C 1
ATOM 1758 O O . LYS A 1 207 ? -1.127 -22.149 -18.673 1.00 82.38 207 LYS A O 1
ATOM 1763 N N . THR A 1 208 ? -2.061 -24.147 -18.240 1.00 86.50 208 THR A N 1
ATOM 1764 C CA . THR A 1 208 ? -3.424 -23.761 -18.601 1.00 86.50 208 THR A CA 1
ATOM 1765 C C . THR A 1 208 ? -4.051 -22.945 -17.479 1.00 86.50 208 THR A C 1
ATOM 1767 O O . THR A 1 208 ? -4.605 -21.892 -17.769 1.00 86.50 208 THR A O 1
ATOM 1770 N N . PHE A 1 209 ? -3.852 -23.355 -16.222 1.00 85.69 209 PHE A N 1
ATOM 1771 C CA . PHE A 1 209 ? -4.240 -22.584 -15.038 1.00 85.69 209 PHE A CA 1
ATOM 1772 C C . PHE A 1 209 ? -3.675 -21.162 -15.086 1.00 85.69 209 PHE A C 1
ATOM 1774 O O . PHE A 1 209 ? -4.413 -20.188 -14.967 1.00 85.69 209 PHE A O 1
ATOM 1781 N N . PHE A 1 210 ? -2.371 -21.051 -15.351 1.00 82.56 210 PHE A N 1
ATOM 1782 C CA . PHE A 1 210 ? -1.682 -19.774 -15.461 1.00 82.56 210 PHE A CA 1
ATOM 1783 C C . PHE A 1 210 ? -2.302 -18.870 -16.535 1.00 82.56 210 PHE A C 1
ATOM 1785 O O . PHE A 1 210 ? -2.636 -17.726 -16.270 1.00 82.56 210 PHE A O 1
ATOM 1792 N N . LYS A 1 211 ? -2.532 -19.401 -17.740 1.00 85.00 211 LYS A N 1
ATOM 1793 C CA . LYS A 1 211 ? -3.145 -18.640 -18.842 1.00 85.00 211 LYS A CA 1
ATOM 1794 C C . LYS A 1 211 ? -4.593 -18.231 -18.590 1.00 85.00 211 LYS A C 1
ATOM 1796 O O . LYS A 1 211 ? -5.071 -17.325 -19.260 1.00 85.00 211 LYS A O 1
ATOM 1801 N N . LEU A 1 212 ? -5.304 -18.965 -17.741 1.00 87.81 212 LEU A N 1
ATOM 1802 C CA . LEU A 1 212 ? -6.702 -18.691 -17.434 1.00 87.81 212 LEU A CA 1
ATOM 1803 C C . LEU A 1 212 ? -6.843 -17.523 -16.451 1.00 87.81 212 LEU A C 1
ATOM 1805 O O . LEU A 1 212 ? -7.802 -16.768 -16.553 1.00 87.81 212 LEU A O 1
ATOM 1809 N N . HIS A 1 213 ? -5.863 -17.363 -15.561 1.00 83.75 213 HIS A N 1
ATOM 1810 C CA . HIS A 1 213 ? -5.851 -16.338 -14.517 1.00 83.75 213 HIS A CA 1
ATOM 1811 C C . HIS A 1 213 ? -4.965 -15.124 -14.842 1.00 83.75 213 HIS A C 1
ATOM 1813 O O . HIS A 1 213 ? -5.030 -14.125 -14.133 1.00 83.75 213 HIS A O 1
ATOM 1819 N N . ASP A 1 214 ? -4.149 -15.206 -15.896 1.00 80.06 214 ASP A N 1
ATOM 1820 C CA . ASP A 1 214 ? -3.434 -14.077 -16.502 1.00 80.06 214 ASP A CA 1
ATOM 1821 C C . ASP A 1 214 ? -4.452 -13.205 -17.259 1.00 80.06 214 ASP A C 1
ATOM 1823 O O . ASP A 1 214 ? -4.736 -13.406 -18.446 1.00 80.06 214 ASP A O 1
ATOM 1827 N N . ASN A 1 215 ? -5.079 -12.279 -16.533 1.00 82.75 215 ASN A N 1
ATOM 1828 C CA . ASN A 1 215 ? -6.180 -11.455 -17.025 1.00 82.75 215 ASN A CA 1
ATOM 1829 C C . ASN A 1 215 ? -5.692 -10.409 -18.029 1.00 82.75 215 ASN A C 1
ATOM 1831 O O . ASN A 1 215 ? -6.436 -10.013 -18.935 1.00 82.75 215 ASN A O 1
ATOM 1835 N N . ASN A 1 216 ? -4.459 -9.930 -17.858 1.00 75.25 216 ASN A N 1
ATOM 1836 C CA . ASN A 1 216 ? -3.877 -8.886 -18.695 1.00 75.25 216 ASN A CA 1
ATOM 1837 C C . ASN A 1 216 ? -3.059 -9.451 -19.885 1.00 75.25 216 ASN A C 1
ATOM 1839 O O . ASN A 1 216 ? -2.763 -8.713 -20.832 1.00 75.25 216 ASN A O 1
ATOM 1843 N N . GLY A 1 217 ? -2.769 -10.756 -19.889 1.00 75.44 217 GLY A N 1
ATOM 1844 C CA . GLY A 1 217 ? -2.067 -11.478 -20.947 1.00 75.44 217 GLY A CA 1
ATOM 1845 C C . GLY A 1 217 ? -0.567 -11.181 -21.018 1.00 75.44 217 GLY A C 1
ATOM 1846 O O . GLY A 1 217 ? 0.029 -11.340 -22.092 1.00 75.44 217 GLY A O 1
ATOM 1847 N N . ASP A 1 218 ? 0.039 -10.691 -19.935 1.00 64.31 218 ASP A N 1
ATOM 1848 C CA . ASP A 1 218 ? 1.445 -10.285 -19.897 1.00 64.31 218 ASP A CA 1
ATOM 1849 C C . ASP A 1 218 ? 2.413 -11.453 -19.626 1.00 64.31 218 ASP A C 1
ATOM 1851 O O . ASP A 1 218 ? 3.634 -11.323 -19.808 1.00 64.31 218 ASP A O 1
ATOM 1855 N N . GLY A 1 219 ? 1.871 -12.631 -19.304 1.00 67.44 219 GLY A N 1
ATOM 1856 C CA . GLY A 1 219 ? 2.634 -13.840 -19.045 1.00 67.44 219 GLY A CA 1
ATOM 1857 C C . GLY A 1 219 ? 3.216 -13.927 -17.632 1.00 67.44 219 GLY A C 1
ATOM 1858 O O . GLY A 1 219 ? 4.070 -14.793 -17.402 1.00 67.44 219 GLY A O 1
ATOM 1859 N N . PHE A 1 220 ? 2.789 -13.067 -16.704 1.00 67.56 220 PHE A N 1
ATOM 1860 C CA . PHE A 1 220 ? 3.105 -13.096 -15.272 1.00 67.56 220 PHE A CA 1
ATOM 1861 C C . PHE A 1 220 ? 1.822 -12.979 -14.429 1.00 67.56 220 PHE A C 1
ATOM 1863 O O . PHE A 1 220 ? 0.778 -12.635 -14.952 1.00 67.56 220 PHE A O 1
ATOM 1870 N N . PHE A 1 221 ? 1.895 -13.338 -13.141 1.00 69.88 221 PHE A N 1
ATOM 1871 C CA . PHE A 1 221 ? 0.838 -12.986 -12.191 1.00 69.88 221 PHE A CA 1
ATOM 1872 C C . PHE A 1 221 ? 1.223 -11.704 -11.469 1.00 69.88 221 PHE A C 1
ATOM 1874 O O . PHE A 1 221 ? 2.320 -11.617 -10.901 1.00 69.88 221 PHE A O 1
ATOM 1881 N N . ASP A 1 222 ? 0.325 -10.730 -11.494 1.00 68.56 222 ASP A N 1
ATOM 1882 C CA . ASP A 1 222 ? 0.430 -9.513 -10.705 1.00 68.56 222 ASP A CA 1
ATOM 1883 C C . ASP A 1 222 ? -0.114 -9.674 -9.274 1.00 68.56 222 ASP A C 1
ATOM 1885 O O . ASP A 1 222 ? -0.577 -10.743 -8.872 1.00 68.56 222 ASP A O 1
ATOM 1889 N N . GLU A 1 223 ? 0.006 -8.619 -8.466 1.00 73.50 223 GLU A N 1
ATOM 1890 C CA . GLU A 1 223 ? -0.513 -8.584 -7.095 1.00 73.50 223 GLU A CA 1
ATOM 1891 C C . GLU A 1 223 ? -2.012 -8.896 -7.018 1.00 73.50 223 GLU A C 1
ATOM 1893 O O . GLU A 1 223 ? -2.413 -9.723 -6.203 1.00 73.50 223 GLU A O 1
ATOM 1898 N N . ASN A 1 224 ? -2.830 -8.300 -7.885 1.00 80.12 224 ASN A N 1
ATOM 1899 C CA . ASN A 1 224 ? -4.279 -8.489 -7.857 1.00 80.12 224 ASN A CA 1
ATOM 1900 C C . ASN A 1 224 ? -4.665 -9.895 -8.329 1.00 80.12 224 ASN A C 1
ATOM 1902 O O . ASN A 1 224 ? -5.569 -10.512 -7.771 1.00 80.12 224 ASN A O 1
ATOM 1906 N N . GLU A 1 225 ? -3.977 -10.406 -9.347 1.00 82.25 225 GLU A N 1
ATOM 1907 C CA . GLU A 1 225 ? -4.164 -11.749 -9.883 1.00 82.25 225 GLU A CA 1
ATOM 1908 C C . GLU A 1 225 ? -3.786 -12.802 -8.846 1.00 82.25 225 GLU A C 1
ATOM 1910 O O . GLU A 1 225 ? -4.560 -13.731 -8.636 1.00 82.25 225 GLU A O 1
ATOM 1915 N N . LEU A 1 226 ? -2.666 -12.635 -8.130 1.00 82.56 226 LEU A N 1
ATOM 1916 C CA . LEU A 1 226 ? -2.318 -13.512 -7.010 1.00 82.56 226 LEU A CA 1
ATOM 1917 C C . LEU A 1 226 ? -3.322 -13.412 -5.863 1.00 82.56 226 LEU A C 1
ATOM 1919 O O . LEU A 1 226 ? -3.758 -14.437 -5.345 1.00 82.56 226 LEU A O 1
ATOM 1923 N N . GLU A 1 227 ? -3.700 -12.200 -5.459 1.00 84.81 227 GLU A N 1
ATOM 1924 C CA . GLU A 1 227 ? -4.660 -12.007 -4.373 1.00 84.81 227 GLU A CA 1
ATOM 1925 C C . GLU A 1 227 ? -6.014 -12.641 -4.670 1.00 84.81 227 GLU A C 1
ATOM 1927 O O . GLU A 1 227 ? -6.621 -13.220 -3.768 1.00 84.81 227 GLU A O 1
ATOM 1932 N N . ALA A 1 228 ? -6.460 -12.593 -5.927 1.00 87.81 228 ALA A N 1
ATOM 1933 C CA . ALA A 1 228 ? -7.685 -13.244 -6.366 1.00 87.81 228 ALA A CA 1
ATOM 1934 C C . ALA A 1 228 ? -7.646 -14.767 -6.149 1.00 87.81 228 ALA A C 1
ATOM 1936 O O . ALA A 1 228 ? -8.666 -15.350 -5.779 1.00 87.81 228 ALA A O 1
ATOM 1937 N N . LEU A 1 229 ? -6.476 -15.407 -6.294 1.00 87.38 229 LEU A N 1
ATOM 1938 C CA . LEU A 1 229 ? -6.307 -16.840 -6.007 1.00 87.38 229 LEU A CA 1
ATOM 1939 C C . LEU A 1 229 ? -6.484 -17.155 -4.517 1.00 87.38 229 LEU A C 1
ATOM 1941 O O . LEU A 1 229 ? -6.940 -18.239 -4.157 1.00 87.38 229 LEU A O 1
ATOM 1945 N N . PHE A 1 230 ? -6.126 -16.215 -3.640 1.00 88.62 230 PHE A N 1
ATOM 1946 C CA . PHE A 1 230 ? -6.185 -16.412 -2.192 1.00 88.62 230 PHE A CA 1
ATOM 1947 C C . PHE A 1 230 ? -7.584 -16.214 -1.616 1.00 88.62 230 PHE A C 1
ATOM 1949 O O . PHE A 1 230 ? -7.870 -16.759 -0.553 1.00 88.62 230 PHE A O 1
ATOM 1956 N N . VAL A 1 231 ? -8.471 -15.493 -2.312 1.00 90.19 231 VAL A N 1
ATOM 1957 C CA . VAL A 1 231 ? -9.840 -15.228 -1.838 1.00 90.19 231 VAL A CA 1
ATOM 1958 C C . VAL A 1 231 ? -10.558 -16.525 -1.471 1.00 90.19 231 VAL A C 1
ATOM 1960 O O . VAL A 1 231 ? -11.121 -16.614 -0.384 1.00 90.19 231 VAL A O 1
ATOM 1963 N N . LYS A 1 232 ? -10.471 -17.558 -2.316 1.00 86.81 232 LYS A N 1
ATOM 1964 C CA . LYS A 1 232 ? -11.120 -18.854 -2.055 1.00 86.81 232 LYS A CA 1
ATOM 1965 C C . LYS A 1 232 ? -10.586 -19.569 -0.827 1.00 86.81 232 LYS A C 1
ATOM 1967 O O . LYS A 1 232 ? -11.337 -20.193 -0.086 1.00 86.81 232 LYS A O 1
ATOM 1972 N N . GLU A 1 233 ? -9.293 -19.434 -0.582 1.00 90.19 233 GLU A N 1
ATOM 1973 C CA . GLU A 1 233 ? -8.658 -20.031 0.581 1.00 90.19 233 GLU A CA 1
ATOM 1974 C C . GLU A 1 233 ? -9.056 -19.292 1.873 1.00 90.19 233 GLU A C 1
ATOM 1976 O O . GLU A 1 233 ? -9.314 -19.922 2.897 1.00 90.19 233 GLU A O 1
ATOM 1981 N N . LEU A 1 234 ? -9.192 -17.964 1.810 1.00 91.25 234 LEU A N 1
ATOM 1982 C CA . LEU A 1 234 ? -9.604 -17.121 2.936 1.00 91.25 234 LEU A CA 1
ATOM 1983 C C . LEU A 1 234 ? -11.105 -17.209 3.247 1.00 91.25 234 LEU A C 1
ATOM 1985 O O . LEU A 1 234 ? -11.475 -17.113 4.415 1.00 91.25 234 LEU A O 1
ATOM 1989 N N . GLU A 1 235 ? -11.961 -17.452 2.247 1.00 91.00 235 GLU A N 1
ATOM 1990 C CA . GLU A 1 235 ? -13.410 -17.684 2.418 1.00 91.00 235 GLU A CA 1
ATOM 1991 C C . GLU A 1 235 ? -13.718 -18.890 3.330 1.00 91.00 235 GLU A C 1
ATOM 1993 O O . GLU A 1 235 ? -14.811 -18.986 3.891 1.00 91.00 235 GLU A O 1
ATOM 1998 N N . LYS A 1 236 ? -12.757 -19.805 3.521 1.00 89.88 236 LYS A N 1
ATOM 1999 C CA . LYS A 1 236 ? -12.880 -20.931 4.462 1.00 89.88 236 LYS A CA 1
ATOM 2000 C C . LYS A 1 236 ? -12.788 -20.512 5.925 1.00 89.88 236 LYS A C 1
ATOM 2002 O O . LYS A 1 236 ? -13.293 -21.243 6.777 1.00 89.88 236 LYS A O 1
ATOM 2007 N N . VAL A 1 237 ? -12.092 -19.408 6.198 1.00 89.88 237 VAL A N 1
ATOM 2008 C CA . VAL A 1 237 ? -11.765 -18.917 7.546 1.00 89.88 237 VAL A CA 1
ATOM 2009 C C . VAL A 1 237 ? -12.623 -17.716 7.911 1.00 89.88 237 VAL A C 1
ATOM 2011 O O . VAL A 1 237 ? -13.138 -17.654 9.019 1.00 89.88 237 VAL A O 1
ATOM 2014 N N . TYR A 1 238 ? -12.792 -16.782 6.977 1.00 90.81 238 TYR A N 1
ATOM 2015 C CA . TYR A 1 238 ? -13.457 -15.509 7.218 1.00 90.81 238 TYR A CA 1
ATOM 2016 C C . TYR A 1 238 ? -14.746 -15.407 6.409 1.00 90.81 238 TYR A C 1
ATOM 2018 O O . TYR A 1 238 ? -14.756 -15.593 5.190 1.00 90.81 238 TYR A O 1
ATOM 2026 N N . ASN A 1 239 ? -15.837 -15.041 7.079 1.00 89.75 239 ASN A N 1
ATOM 2027 C CA . ASN A 1 239 ? -17.120 -14.765 6.453 1.00 89.75 239 ASN A CA 1
ATOM 2028 C C . ASN A 1 239 ? -17.672 -13.422 6.935 1.00 89.75 239 ASN A C 1
ATOM 2030 O O . ASN A 1 239 ? -17.961 -13.243 8.114 1.00 89.75 239 ASN A O 1
ATOM 2034 N N . SER A 1 240 ? -17.942 -12.511 6.000 1.00 89.12 240 SER A N 1
ATOM 2035 C CA . SER A 1 240 ? -18.457 -11.168 6.302 1.00 89.12 240 SER A CA 1
ATOM 2036 C C . SER A 1 240 ? -19.808 -11.146 7.028 1.00 89.12 240 SER A C 1
ATOM 2038 O O . SER A 1 240 ? -20.225 -10.100 7.517 1.00 89.12 240 SER A O 1
ATOM 2040 N N . ASN A 1 241 ? -20.541 -12.265 7.044 1.00 88.19 241 ASN A N 1
ATOM 2041 C CA . ASN A 1 241 ? -21.818 -12.387 7.748 1.00 88.19 241 ASN A CA 1
ATOM 2042 C C . ASN A 1 241 ? -21.662 -12.797 9.223 1.00 88.19 241 ASN A C 1
ATOM 2044 O O . ASN A 1 241 ? -22.646 -12.743 9.964 1.00 88.19 241 ASN A O 1
ATOM 2048 N N . ASN A 1 242 ? -20.470 -13.224 9.644 1.00 87.44 242 ASN A N 1
ATOM 2049 C CA . ASN A 1 242 ? -20.180 -13.614 11.017 1.00 87.44 242 ASN A CA 1
ATOM 2050 C C . ASN A 1 242 ? -19.583 -12.422 11.777 1.00 87.44 242 ASN A C 1
ATOM 2052 O O . ASN A 1 242 ? -18.649 -11.789 11.308 1.00 87.44 242 ASN A O 1
ATOM 2056 N N . GLU A 1 243 ? -20.078 -12.143 12.986 1.00 83.75 243 GLU A N 1
ATOM 2057 C CA . GLU A 1 243 ? -19.509 -11.098 13.867 1.00 83.75 243 GLU A CA 1
ATOM 2058 C C . GLU A 1 243 ? -18.114 -11.471 14.406 1.00 83.75 243 GLU A C 1
ATOM 2060 O O . GLU A 1 243 ? -17.368 -10.632 14.901 1.00 83.75 243 GLU A O 1
ATOM 2065 N N . GLU A 1 244 ? -17.780 -12.753 14.326 1.00 84.69 244 GLU A N 1
ATOM 2066 C CA . GLU A 1 244 ? -16.568 -13.360 14.872 1.00 84.69 244 GLU A CA 1
ATOM 2067 C C . GLU A 1 244 ? -15.362 -13.171 13.951 1.00 84.69 244 GLU A C 1
ATOM 2069 O O . GLU A 1 244 ? -14.225 -13.240 14.417 1.00 84.69 244 GLU A O 1
ATOM 2074 N N . ASP A 1 245 ? -15.630 -12.906 12.671 1.00 87.44 245 ASP A N 1
ATOM 2075 C CA . ASP A 1 245 ? -14.637 -12.844 11.612 1.00 87.44 245 ASP A CA 1
ATOM 2076 C C . ASP A 1 245 ? -14.330 -11.381 11.285 1.00 87.44 245 ASP A C 1
ATOM 2078 O O . ASP A 1 245 ? -15.201 -10.600 10.895 1.00 87.44 245 ASP A O 1
ATOM 2082 N N . ASP A 1 246 ? -13.065 -11.005 11.440 1.00 89.00 246 ASP A N 1
ATOM 2083 C CA . ASP A 1 246 ? -12.607 -9.650 11.176 1.00 89.00 246 ASP A CA 1
ATOM 2084 C C . ASP A 1 246 ? -12.132 -9.514 9.724 1.00 89.00 246 ASP A C 1
ATOM 2086 O O . ASP A 1 246 ? -11.124 -10.090 9.312 1.00 89.00 246 ASP A O 1
ATOM 2090 N N . MET A 1 247 ? -12.854 -8.719 8.935 1.00 90.19 247 MET A N 1
ATOM 2091 C CA . MET A 1 247 ? -12.517 -8.497 7.527 1.00 90.19 247 MET A CA 1
ATOM 2092 C C . MET A 1 247 ? -11.184 -7.755 7.346 1.00 90.19 247 MET A C 1
ATOM 2094 O O . MET A 1 247 ? -10.535 -7.926 6.317 1.00 90.19 247 MET A O 1
ATOM 2098 N N . VAL A 1 248 ? -10.749 -6.965 8.333 1.00 90.88 248 VAL A N 1
ATOM 2099 C CA . VAL A 1 248 ? -9.436 -6.302 8.304 1.00 90.88 248 VAL A CA 1
ATOM 2100 C C . VAL A 1 248 ? -8.323 -7.329 8.511 1.00 90.88 248 VAL A C 1
ATOM 2102 O O . VAL A 1 248 ? -7.307 -7.277 7.820 1.00 90.88 248 VAL A O 1
ATOM 2105 N N . GLU A 1 249 ? -8.527 -8.301 9.406 1.00 90.75 249 GLU A N 1
ATOM 2106 C CA . GLU A 1 249 ? -7.600 -9.430 9.571 1.00 90.75 249 GLU A CA 1
ATOM 2107 C C . GLU A 1 249 ? -7.537 -10.281 8.296 1.00 90.75 249 GLU A C 1
ATOM 2109 O O . GLU A 1 249 ? -6.448 -10.661 7.875 1.00 90.75 249 GLU A O 1
ATOM 2114 N N . MET A 1 250 ? -8.673 -10.520 7.630 1.00 90.69 250 MET A N 1
ATOM 2115 C CA . MET A 1 250 ? -8.707 -11.235 6.347 1.00 90.69 250 MET A CA 1
ATOM 2116 C C . MET A 1 250 ? -7.878 -10.528 5.265 1.00 90.69 250 MET A C 1
ATOM 2118 O O . MET A 1 250 ? -7.134 -11.180 4.530 1.00 90.69 250 MET A O 1
ATOM 2122 N N . GLU A 1 251 ? -8.007 -9.203 5.138 1.00 89.12 251 GLU A N 1
ATOM 2123 C CA . GLU A 1 251 ? -7.232 -8.424 4.167 1.00 89.12 251 GLU A CA 1
ATOM 2124 C C . GLU A 1 251 ? -5.734 -8.471 4.469 1.00 89.12 251 GLU A C 1
ATOM 2126 O O . GLU A 1 251 ? -4.933 -8.640 3.549 1.00 89.12 251 GLU A O 1
ATOM 2131 N N . GLU A 1 252 ? -5.352 -8.372 5.741 1.00 89.44 252 GLU A N 1
ATOM 2132 C CA . GLU A 1 252 ? -3.955 -8.505 6.143 1.00 89.44 252 GLU A CA 1
ATOM 2133 C C . GLU A 1 252 ? -3.423 -9.917 5.865 1.00 89.44 252 GLU A C 1
ATOM 2135 O O . GLU A 1 252 ? -2.343 -10.074 5.299 1.00 89.44 252 GLU A O 1
ATOM 2140 N N . GLU A 1 253 ? -4.196 -10.960 6.170 1.00 89.62 253 GLU A N 1
ATOM 2141 C CA . GLU A 1 253 ? -3.830 -12.340 5.855 1.00 89.62 253 GLU A CA 1
ATOM 2142 C C . GLU A 1 253 ? -3.634 -12.524 4.341 1.00 89.62 253 GLU A C 1
ATOM 2144 O O . GLU A 1 253 ? -2.650 -13.131 3.916 1.00 89.62 253 GLU A O 1
ATOM 2149 N N . ARG A 1 254 ? -4.495 -11.921 3.509 1.00 89.62 254 ARG A N 1
ATOM 2150 C CA . ARG A 1 254 ? -4.354 -11.916 2.042 1.00 89.62 254 ARG A CA 1
ATOM 2151 C C . ARG A 1 254 ? -3.029 -11.300 1.594 1.00 89.62 254 ARG A C 1
ATOM 2153 O O . ARG A 1 254 ? -2.341 -11.875 0.747 1.00 89.62 254 ARG A O 1
ATOM 2160 N N . ARG A 1 255 ? -2.640 -10.167 2.187 1.00 84.50 255 ARG A N 1
ATOM 2161 C CA . ARG A 1 255 ? -1.348 -9.515 1.912 1.00 84.50 255 ARG A CA 1
ATOM 2162 C C . ARG A 1 255 ? -0.184 -10.377 2.371 1.00 84.50 255 ARG A C 1
ATOM 2164 O O . ARG A 1 255 ? 0.774 -10.543 1.623 1.00 84.50 255 ARG A O 1
ATOM 2171 N N . ARG A 1 256 ? -0.283 -10.999 3.546 1.00 86.31 256 ARG A N 1
ATOM 2172 C CA . ARG A 1 256 ? 0.739 -11.920 4.060 1.00 86.31 256 ARG A CA 1
ATOM 2173 C C . ARG A 1 256 ? 0.897 -13.151 3.170 1.00 86.31 256 ARG A C 1
ATOM 2175 O O . ARG A 1 256 ? 2.028 -13.563 2.927 1.00 86.31 256 ARG A O 1
ATOM 2182 N N . MET A 1 257 ? -0.191 -13.715 2.637 1.00 86.69 257 MET A N 1
ATOM 2183 C CA . MET A 1 257 ? -0.139 -14.797 1.642 1.00 86.69 257 MET A CA 1
ATOM 2184 C C . MET A 1 257 ? 0.592 -14.348 0.369 1.00 86.69 257 MET A C 1
ATOM 2186 O O . MET A 1 257 ? 1.470 -15.057 -0.124 1.00 86.69 257 MET A O 1
ATOM 2190 N N . ARG A 1 258 ? 0.287 -13.145 -0.130 1.00 83.50 258 ARG A N 1
ATOM 2191 C CA . ARG A 1 258 ? 0.955 -12.545 -1.294 1.00 83.50 258 ARG A CA 1
ATOM 2192 C C . ARG A 1 258 ? 2.442 -12.310 -1.050 1.00 83.50 258 ARG A C 1
ATOM 2194 O O . ARG A 1 258 ? 3.257 -12.749 -1.859 1.00 83.50 258 ARG A O 1
ATOM 2201 N N . GLU A 1 259 ? 2.801 -11.650 0.048 1.00 77.88 259 GLU A N 1
ATOM 2202 C CA . GLU A 1 259 ? 4.193 -11.416 0.447 1.00 77.88 259 GLU A CA 1
ATOM 2203 C C . GLU A 1 259 ? 4.951 -12.735 0.583 1.00 77.88 259 GLU A C 1
ATOM 2205 O O . GLU A 1 259 ? 6.070 -12.863 0.084 1.00 77.88 259 GLU A O 1
ATOM 2210 N N . HIS A 1 260 ? 4.323 -13.742 1.194 1.00 80.81 260 HIS A N 1
ATOM 2211 C CA . HIS A 1 260 ? 4.890 -15.075 1.341 1.00 80.81 260 HIS A CA 1
ATOM 2212 C C . HIS A 1 260 ? 5.201 -15.700 -0.022 1.00 80.81 260 HIS A C 1
ATOM 2214 O O . HIS A 1 260 ? 6.361 -16.016 -0.290 1.00 80.81 260 HIS A O 1
ATOM 2220 N N . VAL A 1 261 ? 4.215 -15.792 -0.920 1.00 76.50 261 VAL A N 1
ATOM 2221 C CA . VAL A 1 261 ? 4.389 -16.371 -2.266 1.00 76.50 261 VAL A CA 1
ATOM 2222 C C . VAL A 1 261 ? 5.430 -15.598 -3.080 1.00 76.50 261 VAL A C 1
ATOM 2224 O O . VAL A 1 261 ? 6.329 -16.200 -3.672 1.00 76.50 261 VAL A O 1
ATOM 2227 N N . MET A 1 262 ? 5.372 -14.265 -3.075 1.00 69.62 262 MET A N 1
ATOM 2228 C CA . MET A 1 262 ? 6.337 -13.423 -3.788 1.00 69.62 262 MET A CA 1
ATOM 2229 C C . MET A 1 262 ? 7.756 -13.573 -3.218 1.00 69.62 262 MET A C 1
ATOM 2231 O O . MET A 1 262 ? 8.728 -13.652 -3.978 1.00 69.62 262 MET A O 1
ATOM 2235 N N . SER A 1 263 ? 7.898 -13.691 -1.895 1.00 67.31 263 SER A N 1
ATOM 2236 C CA . SER A 1 263 ? 9.191 -13.914 -1.243 1.00 67.31 263 SER A CA 1
ATOM 2237 C C . SER A 1 263 ? 9.768 -15.304 -1.536 1.00 67.31 263 SER A C 1
ATOM 2239 O O . SER A 1 263 ? 10.969 -15.414 -1.789 1.00 67.31 263 SER A O 1
ATOM 2241 N N . GLU A 1 264 ? 8.941 -16.356 -1.586 1.00 65.50 264 GLU A N 1
ATOM 2242 C CA . GLU A 1 264 ? 9.370 -17.723 -1.909 1.00 65.50 264 GLU A CA 1
ATOM 2243 C C . GLU A 1 264 ? 9.833 -17.847 -3.364 1.00 65.50 264 GLU A C 1
ATOM 2245 O O . GLU A 1 264 ? 10.879 -18.443 -3.638 1.00 65.50 264 GLU A O 1
ATOM 2250 N N . VAL A 1 265 ? 9.115 -17.226 -4.305 1.00 56.88 265 VAL A N 1
ATOM 2251 C CA . VAL A 1 265 ? 9.526 -17.166 -5.718 1.00 56.88 265 VAL A CA 1
ATOM 2252 C C . VAL A 1 265 ? 10.879 -16.463 -5.859 1.00 56.88 265 VAL A C 1
ATOM 2254 O O . VAL A 1 265 ? 11.712 -16.844 -6.687 1.00 56.88 265 VAL A O 1
ATOM 2257 N N . VAL A 1 266 ? 11.149 -15.473 -5.009 1.00 43.84 266 VAL A N 1
ATOM 2258 C CA . VAL A 1 266 ? 12.430 -14.764 -4.988 1.00 43.84 266 VAL A CA 1
ATOM 2259 C C . VAL A 1 266 ? 13.517 -15.576 -4.280 1.00 43.84 266 VAL A C 1
ATOM 2261 O O . VAL A 1 266 ? 14.652 -15.600 -4.762 1.00 43.84 266 VAL A O 1
ATOM 2264 N N . TRP A 1 267 ? 13.189 -16.326 -3.225 1.00 37.09 267 TRP A N 1
ATOM 2265 C CA . TRP A 1 267 ? 14.090 -17.292 -2.586 1.00 37.09 267 TRP A CA 1
ATOM 2266 C C . TRP A 1 267 ? 14.551 -18.375 -3.574 1.00 37.09 267 TRP A C 1
ATOM 2268 O O . TRP A 1 267 ? 15.744 -18.688 -3.628 1.00 37.09 267 TRP A O 1
ATOM 2278 N N . PHE A 1 268 ? 13.644 -18.862 -4.432 1.00 32.59 268 PHE A N 1
ATOM 2279 C CA . PHE A 1 268 ? 13.940 -19.850 -5.479 1.00 32.59 268 PHE A CA 1
ATOM 2280 C C . PHE A 1 268 ? 14.969 -19.337 -6.504 1.00 32.59 268 PHE A C 1
ATOM 2282 O O . PHE A 1 268 ? 15.737 -20.118 -7.069 1.00 32.59 268 PHE A O 1
ATOM 2289 N N . ILE A 1 269 ? 15.014 -18.017 -6.721 1.00 37.78 269 ILE A N 1
ATOM 2290 C CA . ILE A 1 269 ? 15.999 -17.339 -7.576 1.00 37.78 269 ILE A CA 1
ATOM 2291 C C . ILE A 1 269 ? 17.295 -17.030 -6.803 1.00 37.78 269 ILE A C 1
ATOM 2293 O O . ILE A 1 269 ? 18.364 -16.965 -7.415 1.00 37.78 269 ILE A O 1
ATOM 2297 N N . ILE A 1 270 ? 17.231 -16.846 -5.479 1.00 38.31 270 ILE A N 1
ATOM 2298 C CA . ILE A 1 270 ? 18.359 -16.357 -4.678 1.00 38.31 270 ILE A CA 1
ATOM 2299 C C . ILE A 1 270 ? 19.305 -17.461 -4.195 1.00 38.31 270 ILE A C 1
ATOM 2301 O O . ILE A 1 270 ? 20.510 -17.247 -4.324 1.00 38.31 270 ILE A O 1
ATOM 2305 N N . GLN A 1 271 ? 18.878 -18.621 -3.673 1.00 32.53 271 GLN A N 1
ATOM 2306 C CA . GLN A 1 271 ? 19.891 -19.576 -3.192 1.00 32.53 271 GLN A CA 1
ATOM 2307 C C . GLN A 1 271 ? 19.415 -21.018 -2.962 1.00 32.53 271 GLN A C 1
ATOM 2309 O O . GLN A 1 271 ? 18.789 -21.353 -1.964 1.00 32.53 271 GLN A O 1
ATOM 2314 N N . ILE A 1 272 ? 19.930 -21.922 -3.799 1.00 35.62 272 ILE A N 1
ATOM 2315 C CA . ILE A 1 272 ? 20.440 -23.216 -3.333 1.00 35.62 272 ILE A CA 1
ATOM 2316 C C . ILE A 1 272 ? 21.373 -22.934 -2.141 1.00 35.62 272 ILE A C 1
ATOM 2318 O O . ILE A 1 272 ? 22.482 -22.462 -2.372 1.00 35.62 272 ILE A O 1
ATOM 2322 N N . ILE A 1 273 ? 20.915 -23.155 -0.900 1.00 31.84 273 ILE A N 1
ATOM 2323 C CA . ILE A 1 273 ? 21.647 -23.677 0.280 1.00 31.84 273 ILE A CA 1
ATOM 2324 C C . ILE A 1 273 ? 20.757 -23.538 1.542 1.00 31.84 273 ILE A C 1
ATOM 2326 O O . ILE A 1 273 ? 20.582 -22.457 2.094 1.00 31.84 273 ILE A O 1
ATOM 2330 N N . THR A 1 274 ? 20.284 -24.708 1.997 1.00 28.30 274 THR A N 1
ATOM 2331 C CA . THR A 1 274 ? 19.818 -25.119 3.346 1.00 28.30 274 THR A CA 1
ATOM 2332 C C . THR A 1 274 ? 18.509 -24.578 3.946 1.00 28.30 274 THR A C 1
ATOM 2334 O O . THR A 1 274 ? 18.409 -23.425 4.336 1.00 28.30 274 THR A O 1
ATOM 2337 N N . GLU A 1 275 ? 17.598 -25.544 4.150 1.00 33.44 275 GLU A N 1
ATOM 2338 C CA . GLU A 1 275 ? 16.471 -25.589 5.105 1.00 33.44 275 GLU A CA 1
ATOM 2339 C C . GLU A 1 275 ? 15.204 -24.801 4.747 1.00 33.44 275 GLU A C 1
ATOM 2341 O O . GLU A 1 275 ? 14.741 -23.914 5.459 1.00 33.44 275 GLU A O 1
ATOM 2346 N N . LEU A 1 276 ? 14.584 -25.238 3.648 1.00 36.97 276 LEU A N 1
ATOM 2347 C CA . LEU A 1 276 ? 13.184 -24.978 3.326 1.00 36.97 276 LEU A CA 1
ATOM 2348 C C . LEU A 1 276 ? 12.290 -25.885 4.186 1.00 36.97 276 LEU A C 1
ATOM 2350 O O . LEU A 1 276 ? 12.177 -27.070 3.880 1.00 36.97 276 LEU A O 1
ATOM 2354 N N . LEU A 1 277 ? 11.745 -25.355 5.287 1.00 39.03 277 LEU A N 1
ATOM 2355 C CA . LEU A 1 277 ? 10.648 -25.933 6.092 1.00 39.03 277 LEU A CA 1
ATOM 2356 C C . LEU A 1 277 ? 10.286 -24.998 7.267 1.00 39.03 277 LEU A C 1
ATOM 2358 O O . LEU A 1 277 ? 10.273 -25.403 8.425 1.00 39.03 277 LEU A O 1
ATOM 2362 N N . HIS A 1 278 ? 9.976 -23.733 6.991 1.00 38.72 278 HIS A N 1
ATOM 2363 C CA . HIS A 1 278 ? 9.242 -22.917 7.962 1.00 38.72 278 HIS A CA 1
ATOM 2364 C C . HIS A 1 278 ? 7.927 -22.514 7.310 1.00 38.72 278 HIS A C 1
ATOM 2366 O O . HIS A 1 278 ? 7.890 -21.654 6.438 1.00 38.72 278 HIS A O 1
ATOM 2372 N N . GLY A 1 279 ? 6.888 -23.277 7.659 1.00 52.09 279 GLY A N 1
ATOM 2373 C CA . GLY A 1 279 ? 5.556 -23.185 7.081 1.00 52.09 279 GLY A CA 1
ATOM 2374 C C . GLY A 1 279 ? 4.919 -21.831 7.346 1.00 52.09 279 GLY A C 1
ATOM 2375 O O . GLY A 1 279 ? 5.077 -21.261 8.427 1.00 52.09 279 GLY A O 1
ATOM 2376 N N . PHE A 1 280 ? 4.193 -21.346 6.346 1.00 56.50 280 PHE A N 1
ATOM 2377 C CA . PHE A 1 280 ? 3.265 -20.245 6.516 1.00 56.50 280 PHE A CA 1
ATOM 2378 C C . PHE A 1 280 ? 2.300 -20.572 7.669 1.00 56.50 280 PHE A C 1
ATOM 2380 O O . PHE A 1 280 ? 1.781 -21.686 7.753 1.00 56.50 280 PHE A O 1
ATOM 2387 N N . GLN A 1 281 ? 2.110 -19.618 8.579 1.00 63.66 281 GLN A N 1
ATOM 2388 C CA . GLN A 1 281 ? 1.176 -19.710 9.701 1.00 63.66 281 GLN A CA 1
ATOM 2389 C C . GLN A 1 281 ? 0.172 -18.574 9.579 1.00 63.66 281 GLN A C 1
ATOM 2391 O O . GLN A 1 281 ? 0.580 -17.419 9.387 1.00 63.66 281 GLN A O 1
ATOM 2396 N N . THR A 1 282 ? -1.107 -18.913 9.730 1.00 65.12 282 THR A N 1
ATOM 2397 C CA . THR A 1 282 ? -2.191 -17.931 9.700 1.00 65.12 282 THR A CA 1
ATOM 2398 C C . THR A 1 282 ? -2.062 -16.929 10.843 1.00 65.12 282 THR A C 1
ATOM 2400 O O . THR A 1 282 ? -1.434 -17.240 11.859 1.00 65.12 282 THR A O 1
ATOM 2403 N N . LEU A 1 283 ? -2.631 -15.726 10.709 1.00 68.81 283 LEU A N 1
ATOM 2404 C CA . LEU A 1 283 ? -2.719 -14.738 11.797 1.00 68.81 283 LEU A CA 1
ATOM 2405 C C . LEU A 1 283 ? -3.219 -15.365 13.108 1.00 68.81 283 LEU A C 1
ATOM 2407 O O . LEU A 1 283 ? -2.643 -15.099 14.158 1.00 68.81 283 LEU A O 1
ATOM 2411 N N . GLU A 1 284 ? 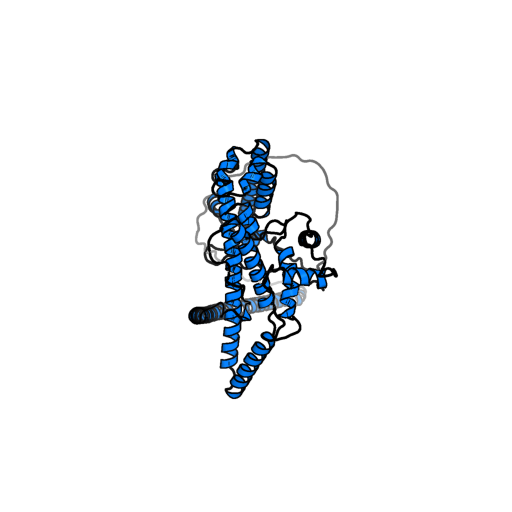-4.202 -16.267 13.045 1.00 64.50 284 GLU A N 1
ATOM 2412 C CA . GLU A 1 284 ? -4.707 -17.003 14.213 1.00 64.50 284 GLU A CA 1
ATOM 2413 C C . GLU A 1 284 ? -3.628 -17.863 14.905 1.00 64.50 284 GLU A C 1
ATOM 2415 O O . GLU A 1 284 ? -3.582 -17.971 16.131 1.00 64.50 284 GLU A O 1
ATOM 2420 N N . GLN A 1 285 ? -2.747 -18.490 14.119 1.00 60.19 285 GLN A N 1
ATOM 2421 C CA . GLN A 1 285 ? -1.677 -19.361 14.615 1.00 60.19 285 GLN A CA 1
ATOM 2422 C C . GLN A 1 285 ? -0.447 -18.577 15.076 1.00 60.19 285 GLN A C 1
ATOM 2424 O O . GLN A 1 285 ? 0.372 -19.101 15.840 1.00 60.19 285 GLN A O 1
ATOM 2429 N N . GLN A 1 286 ? -0.297 -17.337 14.612 1.00 61.69 286 GLN A N 1
ATOM 2430 C CA . GLN A 1 286 ? 0.766 -16.451 15.048 1.00 61.69 286 GLN A CA 1
ATOM 2431 C C . GLN A 1 286 ? 0.447 -15.826 16.410 1.00 61.69 286 GLN A C 1
ATOM 2433 O O . GLN A 1 286 ? -0.694 -15.562 16.776 1.00 61.69 286 GLN A O 1
ATOM 2438 N N . ASN A 1 287 ? 1.495 -15.582 17.199 1.00 64.62 287 ASN A N 1
ATOM 2439 C CA . ASN A 1 287 ? 1.360 -14.768 18.404 1.00 64.62 287 ASN A CA 1
ATOM 2440 C C . ASN A 1 287 ? 0.955 -13.331 18.024 1.00 64.62 287 ASN A C 1
ATOM 2442 O O . ASN A 1 287 ? 1.243 -12.883 16.918 1.00 64.62 287 ASN A O 1
ATOM 2446 N N . SER A 1 288 ? 0.370 -12.601 18.981 1.00 78.44 288 SER A N 1
ATOM 2447 C CA . SER A 1 288 ? 0.033 -11.171 18.863 1.00 78.44 288 SER A CA 1
ATOM 2448 C C . SER A 1 288 ? 1.102 -10.363 18.098 1.00 78.44 288 SER A C 1
ATOM 2450 O O . SER A 1 288 ? 2.288 -10.481 18.435 1.00 78.44 288 SER A O 1
ATOM 2452 N N . PRO A 1 289 ? 0.718 -9.490 17.140 1.00 82.50 289 PRO A N 1
ATOM 2453 C CA . PRO A 1 289 ? 1.660 -8.697 16.336 1.00 82.50 289 PRO A CA 1
ATOM 2454 C C . PRO A 1 289 ? 2.395 -7.613 17.147 1.00 82.50 289 PRO A C 1
ATOM 2456 O O . PRO A 1 289 ? 3.319 -6.950 16.658 1.00 82.50 289 PRO A O 1
ATOM 2459 N N . TYR A 1 290 ? 1.999 -7.415 18.405 1.00 87.19 290 TYR A N 1
ATOM 2460 C CA . TYR A 1 290 ? 2.611 -6.486 19.345 1.00 87.19 290 TYR A CA 1
ATOM 2461 C C . TYR A 1 290 ? 2.959 -7.150 20.680 1.00 87.19 290 TYR A C 1
ATOM 2463 O O . TYR A 1 290 ? 2.351 -8.134 21.112 1.00 87.19 290 TYR A O 1
ATOM 2471 N N . THR A 1 291 ? 3.931 -6.549 21.360 1.00 92.19 291 THR A N 1
ATOM 2472 C CA . THR A 1 291 ? 4.321 -6.873 22.736 1.00 92.19 291 THR A CA 1
ATOM 2473 C C . THR A 1 291 ? 3.528 -6.045 23.751 1.00 92.19 291 THR A C 1
ATOM 2475 O O . THR A 1 291 ? 3.053 -4.951 23.448 1.00 92.19 291 THR A O 1
ATOM 2478 N N . GLU A 1 292 ? 3.422 -6.524 24.994 1.00 92.50 292 GLU A N 1
ATOM 2479 C CA . GLU A 1 292 ? 2.741 -5.779 26.069 1.00 92.50 292 GLU A CA 1
ATOM 2480 C C . GLU A 1 292 ? 3.404 -4.414 26.346 1.00 92.50 292 GLU A C 1
ATOM 2482 O O . GLU A 1 292 ? 2.725 -3.444 26.675 1.00 92.50 292 GLU A O 1
ATOM 2487 N N . GLU A 1 293 ? 4.726 -4.311 26.167 1.00 94.00 293 GLU A N 1
ATOM 2488 C CA . GLU A 1 293 ? 5.455 -3.043 26.289 1.00 94.00 293 GLU A CA 1
ATOM 2489 C C . GLU A 1 293 ? 5.034 -2.039 25.206 1.00 94.00 293 GLU A C 1
ATOM 2491 O O . GLU A 1 293 ? 4.822 -0.860 25.498 1.00 94.00 293 GLU A O 1
ATOM 2496 N N . GLU A 1 294 ? 4.869 -2.499 23.963 1.00 92.62 294 GLU A N 1
ATOM 2497 C CA . GLU A 1 294 ? 4.391 -1.668 22.856 1.00 92.62 294 GLU A CA 1
ATOM 2498 C C . GLU A 1 294 ? 2.946 -1.218 23.066 1.00 92.62 294 GLU A C 1
ATOM 2500 O O . GLU A 1 294 ? 2.654 -0.037 22.866 1.00 92.62 294 GLU A O 1
ATOM 2505 N N . LEU A 1 295 ? 2.074 -2.108 23.553 1.00 94.31 295 LEU A N 1
ATOM 2506 C CA . LEU A 1 295 ? 0.699 -1.752 23.899 1.00 94.31 295 LEU A CA 1
ATOM 2507 C C . LEU A 1 295 ? 0.663 -0.683 24.999 1.00 94.31 295 LEU A C 1
ATOM 2509 O O . LEU A 1 295 ? -0.032 0.318 24.859 1.00 94.31 295 LEU A O 1
ATOM 2513 N N . ALA A 1 296 ? 1.465 -0.824 26.057 1.00 94.44 296 ALA A N 1
ATOM 2514 C CA . ALA A 1 296 ? 1.531 0.172 27.127 1.00 94.44 296 ALA A CA 1
ATOM 2515 C C . ALA A 1 296 ? 2.033 1.544 26.632 1.00 94.44 296 ALA A C 1
ATOM 2517 O O . ALA A 1 296 ? 1.526 2.590 27.053 1.00 94.44 296 ALA A O 1
ATOM 2518 N N . MET A 1 297 ? 3.016 1.565 25.723 1.00 95.25 297 MET A N 1
ATOM 2519 C CA . MET A 1 297 ? 3.462 2.804 25.077 1.00 95.25 297 MET A CA 1
ATOM 2520 C C . MET A 1 297 ? 2.358 3.421 24.212 1.00 95.25 297 MET A C 1
ATOM 2522 O O . MET A 1 297 ? 2.166 4.639 24.252 1.00 95.25 297 MET A O 1
ATOM 2526 N N . PHE A 1 298 ? 1.620 2.596 23.469 1.00 94.31 298 PHE A N 1
ATOM 2527 C CA . PHE A 1 298 ? 0.499 3.027 22.641 1.00 94.31 298 PHE A CA 1
ATOM 2528 C C . PHE A 1 298 ? -0.636 3.627 23.481 1.00 94.31 298 PHE A C 1
ATOM 2530 O O . PHE A 1 298 ? -1.069 4.745 23.208 1.00 94.31 298 PHE A O 1
ATOM 2537 N N . GLU A 1 299 ? -1.042 2.976 24.574 1.00 93.94 299 GLU A N 1
ATOM 2538 C CA . GLU A 1 299 ? -2.041 3.511 25.511 1.00 93.94 299 GLU A CA 1
ATOM 2539 C C . GLU A 1 299 ? -1.586 4.837 26.142 1.00 93.94 299 GLU A C 1
ATOM 2541 O O . GLU A 1 299 ? -2.374 5.777 26.292 1.00 93.94 299 GLU A O 1
ATOM 2546 N N . GLN A 1 300 ? -0.294 4.962 26.479 1.00 95.25 300 GLN A N 1
ATOM 2547 C CA . GLN A 1 300 ? 0.258 6.222 26.975 1.00 95.25 300 GLN A CA 1
ATOM 2548 C C . GLN A 1 300 ? 0.173 7.328 25.916 1.00 95.25 300 GLN A C 1
ATOM 2550 O O . GLN A 1 300 ? -0.097 8.485 26.254 1.00 95.25 300 GLN A O 1
ATOM 2555 N N . GLN A 1 301 ? 0.432 6.990 24.653 1.00 94.69 301 GLN A N 1
ATOM 2556 C CA . GLN A 1 301 ? 0.336 7.923 23.540 1.00 94.69 301 GLN A CA 1
ATOM 2557 C C . GLN A 1 301 ? -1.116 8.364 23.319 1.00 94.69 301 GLN A C 1
ATOM 2559 O O . GLN A 1 301 ? -1.372 9.566 23.328 1.00 94.69 301 GLN A O 1
ATOM 2564 N N . LEU A 1 302 ? -2.076 7.434 23.291 1.00 93.81 302 LEU A N 1
ATOM 2565 C CA . LEU A 1 302 ? -3.508 7.746 23.219 1.00 93.81 302 LEU A CA 1
ATOM 2566 C C . LEU A 1 302 ? -3.959 8.669 24.356 1.00 93.81 302 LEU A C 1
ATOM 2568 O O . LEU A 1 302 ? -4.682 9.637 24.128 1.00 93.81 302 LEU A O 1
ATOM 2572 N N . ALA A 1 303 ? -3.494 8.434 25.585 1.00 93.56 303 ALA A N 1
ATOM 2573 C CA . ALA A 1 303 ? -3.826 9.291 26.721 1.00 93.56 303 ALA A CA 1
ATOM 2574 C C . ALA A 1 303 ? -3.241 10.712 26.600 1.00 93.56 303 ALA A C 1
ATOM 2576 O O . ALA A 1 303 ? -3.834 11.668 27.108 1.00 93.56 303 ALA A O 1
ATOM 2577 N N . LYS A 1 304 ? -2.074 10.873 25.961 1.00 95.81 304 LYS A N 1
ATOM 2578 C CA . LYS A 1 304 ? -1.500 12.194 25.652 1.00 95.81 304 LYS A CA 1
ATOM 2579 C C . LYS A 1 304 ? -2.295 12.879 24.545 1.00 95.81 304 LYS A C 1
ATOM 2581 O O . LYS A 1 304 ? -2.692 14.028 24.724 1.00 95.81 304 LYS A O 1
ATOM 2586 N N . ASP A 1 305 ? -2.576 12.167 23.460 1.00 93.06 305 ASP A N 1
ATOM 2587 C CA . ASP A 1 305 ? -3.290 12.702 22.299 1.00 93.06 305 ASP A CA 1
ATOM 2588 C C . ASP A 1 305 ? -4.725 13.091 22.664 1.00 93.06 305 ASP A C 1
ATOM 2590 O O . ASP A 1 305 ? -5.178 14.179 22.321 1.00 93.06 305 ASP A O 1
ATOM 2594 N N . SER A 1 306 ? -5.397 12.282 23.486 1.00 93.19 306 SER A N 1
ATOM 2595 C CA . SER A 1 306 ? -6.711 12.597 24.051 1.00 93.19 306 SER A CA 1
ATOM 2596 C C . SER A 1 306 ? -6.707 13.928 24.813 1.00 93.19 306 SER A C 1
ATOM 2598 O O . SER A 1 306 ? -7.596 14.755 24.618 1.00 93.19 306 SER A O 1
ATOM 2600 N N . LYS A 1 307 ? -5.669 14.203 25.619 1.00 95.44 307 LYS A N 1
ATOM 2601 C CA . LYS A 1 307 ? -5.532 15.489 26.328 1.00 95.44 307 LYS A CA 1
ATOM 2602 C C . LYS A 1 307 ? -5.331 16.658 25.368 1.00 95.44 307 LYS A C 1
ATOM 2604 O O . LYS A 1 307 ? -5.988 17.681 25.533 1.00 95.44 307 LYS A O 1
ATOM 2609 N N . ILE A 1 308 ? -4.470 16.496 24.362 1.00 96.19 308 ILE A N 1
ATOM 2610 C CA . ILE A 1 308 ? -4.227 17.527 23.341 1.00 96.19 308 ILE A CA 1
ATOM 2611 C C . ILE A 1 308 ? -5.527 17.843 22.592 1.00 96.19 308 ILE A C 1
ATOM 2613 O O . ILE A 1 308 ? -5.882 19.010 22.431 1.00 96.19 308 ILE A O 1
ATOM 2617 N N . ILE A 1 309 ? -6.274 16.814 22.185 1.00 94.06 309 ILE A N 1
ATOM 2618 C CA . ILE A 1 309 ? -7.561 16.971 21.502 1.00 94.06 309 ILE A CA 1
ATOM 2619 C C . ILE A 1 309 ? -8.568 17.674 22.416 1.00 94.06 309 ILE A C 1
ATOM 2621 O O . ILE A 1 309 ? -9.236 18.605 21.976 1.00 94.06 309 ILE A O 1
ATOM 2625 N N . MET A 1 310 ? -8.662 17.298 23.695 1.00 94.44 310 MET A N 1
ATOM 2626 C CA . MET A 1 310 ? -9.548 17.972 24.653 1.00 94.44 310 MET A CA 1
ATOM 2627 C C . MET A 1 310 ? -9.214 19.464 24.807 1.00 94.44 310 MET A C 1
ATOM 2629 O O . MET A 1 310 ? -10.124 20.294 24.837 1.00 94.44 310 MET A O 1
ATOM 2633 N N . GLU A 1 311 ? -7.929 19.824 24.860 1.00 95.75 311 GLU A N 1
ATOM 2634 C CA . GLU A 1 311 ? -7.483 21.222 24.908 1.00 95.75 311 GLU A CA 1
ATOM 2635 C C . GLU A 1 311 ? -7.856 21.986 23.628 1.00 95.75 311 GLU A C 1
ATOM 2637 O O . GLU A 1 311 ? -8.394 23.095 23.699 1.00 95.75 311 GLU A O 1
ATOM 2642 N N . GLN A 1 312 ? -7.645 21.382 22.455 1.00 95.50 312 GLN A N 1
ATOM 2643 C CA . GLN A 1 312 ? -8.033 21.968 21.168 1.00 95.50 312 GLN A CA 1
ATOM 2644 C C . GLN A 1 312 ? -9.550 22.147 21.049 1.00 95.50 312 GLN A C 1
ATOM 2646 O O . GLN A 1 312 ? -10.015 23.195 20.599 1.00 95.50 312 GLN A O 1
ATOM 2651 N N . VAL A 1 313 ? -10.335 21.160 21.488 1.00 96.50 313 VAL A N 1
ATOM 2652 C CA . VAL A 1 313 ? -11.801 21.233 21.514 1.00 96.50 313 VAL A CA 1
ATOM 2653 C C . VAL A 1 313 ? -12.263 22.376 22.417 1.00 96.50 313 VAL A C 1
ATOM 2655 O O . VAL A 1 313 ? -13.133 23.148 22.011 1.00 96.50 313 VAL A O 1
ATOM 2658 N N . ALA A 1 314 ? -11.663 22.541 23.599 1.00 96.31 314 ALA A N 1
ATOM 2659 C CA . ALA A 1 314 ? -11.990 23.639 24.507 1.00 96.31 314 ALA A CA 1
ATOM 2660 C C . ALA A 1 314 ? -11.669 25.018 23.897 1.00 96.31 314 ALA A C 1
ATOM 2662 O O . ALA A 1 314 ? -12.469 25.953 24.000 1.00 96.31 314 ALA A O 1
ATOM 2663 N 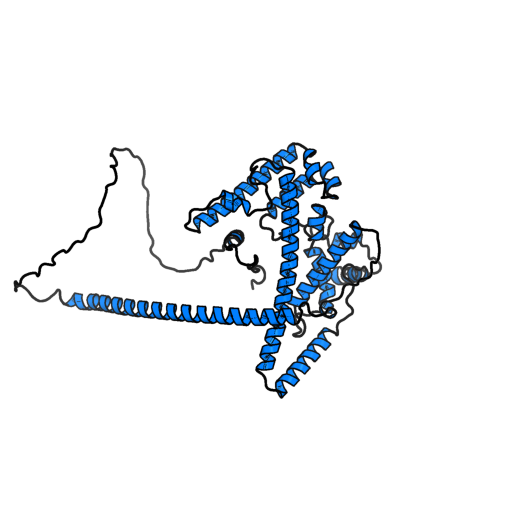N . GLU A 1 315 ? -10.533 25.152 23.210 1.00 96.62 315 GLU A N 1
ATOM 2664 C CA . GLU A 1 315 ? -10.164 26.397 22.529 1.00 96.62 315 GLU A CA 1
ATOM 2665 C C . GLU A 1 315 ? -11.105 26.703 21.352 1.00 96.62 315 GLU A C 1
ATOM 2667 O O . GLU A 1 315 ? -11.598 27.826 21.224 1.00 96.62 315 GLU A O 1
ATOM 2672 N N . LEU A 1 316 ? -11.443 25.705 20.530 1.00 95.75 316 LEU A N 1
ATOM 2673 C CA . LEU A 1 316 ? -12.399 25.865 19.431 1.00 95.75 316 LEU A CA 1
ATOM 2674 C C . LEU A 1 316 ? -13.803 26.226 19.930 1.00 95.75 316 LEU A C 1
ATOM 2676 O O . LEU A 1 316 ? -14.476 27.064 19.326 1.00 95.75 316 LEU A O 1
ATOM 2680 N N . GLN A 1 317 ? -14.243 25.650 21.051 1.00 95.56 317 GLN A N 1
ATOM 2681 C CA . GLN A 1 317 ? -15.504 26.026 21.697 1.00 95.56 317 GLN A CA 1
ATOM 2682 C C . GLN A 1 317 ? -15.498 27.502 22.104 1.00 95.56 317 GLN A C 1
ATOM 2684 O O . GLN A 1 317 ? -16.418 28.244 21.754 1.00 95.56 317 GLN A O 1
ATOM 2689 N N . LYS A 1 318 ? -14.422 27.972 22.739 1.00 96.62 318 LYS A N 1
ATOM 2690 C CA . LYS A 1 318 ? -14.262 29.384 23.110 1.00 96.62 318 LYS A CA 1
ATOM 2691 C C . LYS A 1 318 ? -14.239 30.310 21.890 1.00 96.62 318 LYS A C 1
ATOM 2693 O O . LYS A 1 318 ? -14.817 31.400 21.914 1.00 96.62 318 LYS A O 1
ATOM 2698 N N . GLN A 1 319 ? -13.591 29.901 20.801 1.00 95.38 319 GLN A N 1
ATOM 2699 C CA . GLN A 1 319 ? -13.605 30.654 19.545 1.00 95.38 319 GLN A CA 1
ATOM 2700 C C . GLN A 1 319 ? -15.013 30.731 18.947 1.00 95.38 319 GLN A C 1
ATOM 2702 O O . GLN A 1 319 ? -15.443 31.815 18.544 1.00 95.38 319 GLN A O 1
ATOM 2707 N N . ARG A 1 320 ? -15.756 29.618 18.953 1.00 95.44 320 ARG A N 1
ATOM 2708 C CA . ARG A 1 320 ? -17.152 29.560 18.505 1.00 95.44 320 ARG A CA 1
ATOM 2709 C C . ARG A 1 320 ? -18.043 30.504 19.312 1.00 95.44 320 ARG A C 1
ATOM 2711 O O . ARG A 1 320 ? -18.794 31.269 18.713 1.00 95.44 320 ARG A O 1
ATOM 2718 N N . GLU A 1 321 ? -17.929 30.508 20.637 1.00 96.06 321 GLU A N 1
ATOM 2719 C CA . GLU A 1 321 ? -18.680 31.424 21.510 1.00 96.06 321 GLU A CA 1
ATOM 2720 C C . GLU A 1 321 ? -18.355 32.895 21.218 1.00 96.06 321 GLU A C 1
ATOM 2722 O O . GLU A 1 321 ? -19.250 33.731 21.089 1.00 96.06 321 GLU A O 1
ATOM 2727 N N . ASN A 1 322 ? -17.075 33.226 21.033 1.00 96.19 322 ASN A N 1
ATOM 2728 C CA . ASN A 1 322 ? -16.656 34.584 20.684 1.00 96.19 322 ASN A CA 1
ATOM 2729 C C . ASN A 1 322 ? -17.206 35.046 19.329 1.00 96.19 322 ASN A C 1
ATOM 2731 O O . ASN A 1 322 ? -17.584 36.211 19.179 1.00 96.19 322 ASN A O 1
ATOM 2735 N N . LEU A 1 323 ? -17.235 34.159 18.332 1.00 95.00 323 LEU A N 1
ATOM 2736 C CA . LEU A 1 323 ? -17.826 34.449 17.027 1.00 95.00 323 LEU A CA 1
ATOM 2737 C C . LEU A 1 323 ? -19.343 34.615 17.126 1.00 95.00 323 LEU A C 1
ATOM 2739 O O . LEU A 1 323 ? -19.872 35.561 16.544 1.00 95.00 323 LEU A O 1
ATOM 2743 N N . GLN A 1 324 ? -20.019 33.776 17.912 1.00 94.12 324 GLN A N 1
ATOM 2744 C CA . GLN A 1 324 ? -21.455 33.898 18.158 1.00 94.12 324 GLN A CA 1
ATOM 2745 C C . GLN A 1 324 ? -21.797 35.245 18.807 1.00 94.12 324 GLN A C 1
ATOM 2747 O O . GLN A 1 324 ? -22.646 35.973 18.302 1.00 94.12 324 GLN A O 1
ATOM 2752 N N . ASN A 1 325 ? -21.054 35.649 19.840 1.00 95.69 325 ASN A N 1
ATOM 2753 C CA . ASN A 1 325 ? -21.237 36.948 20.494 1.00 95.69 325 ASN A CA 1
ATOM 2754 C C . ASN A 1 325 ? -21.049 38.128 19.520 1.00 95.69 325 ASN A C 1
ATOM 2756 O O . ASN A 1 325 ? -21.788 39.115 19.567 1.00 95.69 325 ASN A O 1
ATOM 2760 N N . LYS A 1 326 ? -20.064 38.043 18.613 1.00 94.94 326 LYS A N 1
ATOM 2761 C CA . LYS A 1 326 ? -19.859 39.053 17.560 1.00 94.94 326 LYS A CA 1
ATOM 2762 C C . LYS A 1 326 ? -21.018 39.074 16.564 1.00 94.94 326 LYS A C 1
ATOM 2764 O O . LYS A 1 326 ? -21.439 40.157 16.161 1.00 94.94 326 LYS A O 1
ATOM 2769 N N . GLN A 1 327 ? -21.527 37.906 16.179 1.00 93.06 327 GLN A N 1
ATOM 2770 C CA . GLN A 1 327 ? -22.665 37.781 15.274 1.00 93.06 327 GLN A CA 1
ATOM 2771 C C . GLN A 1 327 ? -23.928 38.402 15.885 1.00 93.06 327 GLN A C 1
ATOM 2773 O O . GLN A 1 327 ? -24.571 39.233 15.244 1.00 93.06 327 GLN A O 1
ATOM 2778 N N . ASP A 1 328 ? -24.218 38.098 17.150 1.00 94.88 328 ASP A N 1
ATOM 2779 C CA . ASP A 1 328 ? -25.364 38.656 17.870 1.00 94.88 328 ASP A CA 1
ATOM 2780 C C . ASP A 1 328 ? -25.274 40.188 17.966 1.00 94.88 328 ASP A C 1
ATOM 2782 O O . ASP A 1 328 ? -26.266 40.893 17.750 1.00 94.88 328 ASP A O 1
ATOM 2786 N N . LEU A 1 329 ? -24.072 40.728 18.211 1.00 93.88 329 LEU A N 1
ATOM 2787 C CA . LEU A 1 329 ? -23.827 42.173 18.222 1.00 93.88 329 LEU A CA 1
ATOM 2788 C C . LEU A 1 329 ? -24.089 42.810 16.849 1.00 93.88 329 LEU A C 1
ATOM 2790 O O . LEU A 1 329 ? -24.741 43.855 16.767 1.00 93.88 329 LEU A O 1
ATOM 2794 N N . LEU A 1 330 ? -23.609 42.186 15.770 1.00 92.38 330 LEU A N 1
ATOM 2795 C CA . LEU A 1 330 ? -23.854 42.652 14.404 1.00 92.38 330 LEU A CA 1
ATOM 2796 C C . LEU A 1 330 ? -25.343 42.609 14.054 1.00 92.38 330 LEU A C 1
ATOM 2798 O O . LEU A 1 330 ? -25.844 43.529 13.410 1.00 92.38 330 LEU A O 1
ATOM 2802 N N . ASP A 1 331 ? -26.075 41.592 14.497 1.00 93.50 331 ASP A N 1
ATOM 2803 C CA . ASP A 1 331 ? -27.505 41.473 14.219 1.00 93.50 331 ASP A CA 1
ATOM 2804 C C . ASP A 1 331 ? -28.337 42.479 15.028 1.00 93.50 331 ASP A C 1
ATOM 2806 O O . ASP A 1 331 ? -29.303 43.043 14.504 1.00 93.50 331 ASP A O 1
ATOM 2810 N N . VAL A 1 332 ? -27.924 42.816 16.257 1.00 93.75 332 VAL A N 1
ATOM 2811 C CA . VAL A 1 332 ? -28.468 43.973 16.991 1.00 93.75 332 VAL A CA 1
ATOM 2812 C C . VAL A 1 332 ? -28.217 45.273 16.222 1.00 93.75 332 VAL A C 1
ATOM 2814 O O . VAL A 1 332 ? -29.155 46.052 16.034 1.00 93.75 332 VAL A O 1
ATOM 2817 N N . GLN A 1 333 ? -26.996 45.498 15.725 1.00 91.19 333 GLN A N 1
ATOM 2818 C CA . GLN A 1 333 ? -26.673 46.689 14.930 1.00 91.19 333 GLN A CA 1
ATOM 2819 C C . GLN A 1 333 ? -27.506 46.764 13.641 1.00 91.19 333 GLN A C 1
ATOM 2821 O O . GLN A 1 333 ? -28.088 47.811 13.348 1.00 91.19 333 GLN A O 1
ATOM 2826 N N . LYS A 1 334 ? -27.641 45.656 12.901 1.00 92.25 334 LYS A N 1
ATOM 2827 C CA . LYS A 1 334 ? -28.483 45.577 11.694 1.00 92.25 334 LYS A CA 1
ATOM 2828 C C . LYS A 1 334 ? -29.946 45.886 11.997 1.00 92.25 334 LYS A C 1
ATOM 2830 O O . LYS A 1 334 ? -30.556 46.659 11.259 1.00 92.25 334 LYS A O 1
ATOM 2835 N N . ARG A 1 335 ? -30.509 45.327 13.077 1.00 88.06 335 ARG A N 1
ATOM 2836 C CA . ARG A 1 335 ? -31.891 45.617 13.504 1.00 88.06 335 ARG A CA 1
ATOM 2837 C C . ARG A 1 335 ? -32.080 47.095 13.832 1.00 88.06 335 ARG A C 1
ATOM 2839 O O . ARG A 1 335 ? -33.062 47.684 13.387 1.00 88.06 335 ARG A O 1
ATOM 2846 N N . GLY A 1 336 ? -31.127 47.708 14.538 1.00 84.62 336 GLY A N 1
ATOM 2847 C CA . GLY A 1 336 ? -31.144 49.145 14.823 1.00 84.62 336 GLY A CA 1
ATOM 2848 C C . GLY A 1 336 ? -31.167 49.991 13.547 1.00 84.62 336 GLY A C 1
ATOM 2849 O O . GLY A 1 336 ? -32.012 50.873 13.403 1.00 84.62 336 GLY A O 1
ATOM 2850 N N . ILE A 1 337 ? -30.308 49.668 12.575 1.00 85.94 337 ILE A N 1
ATOM 2851 C CA . ILE A 1 337 ? -30.277 50.348 11.271 1.00 85.94 337 ILE A CA 1
ATOM 2852 C C . ILE A 1 337 ? -31.602 50.157 10.516 1.00 85.94 337 ILE A C 1
ATOM 2854 O O . ILE A 1 337 ? -32.168 51.130 10.018 1.00 85.94 337 ILE A O 1
ATOM 2858 N N . GLN A 1 338 ? -32.146 48.938 10.464 1.00 80.12 338 GLN A N 1
ATOM 2859 C CA . GLN A 1 338 ? -33.440 48.671 9.820 1.00 80.12 338 GLN A CA 1
ATOM 2860 C C . GLN A 1 338 ? -34.590 49.440 10.480 1.00 80.12 338 GLN A C 1
ATOM 2862 O O . GLN A 1 338 ? -35.481 49.931 9.788 1.00 80.12 338 GLN A O 1
ATOM 2867 N N . GLN A 1 339 ? -34.571 49.583 11.806 1.00 79.50 339 GLN A N 1
ATOM 2868 C CA . GLN A 1 339 ? -35.580 50.343 12.535 1.00 79.50 339 GLN A CA 1
ATOM 2869 C C . GLN A 1 339 ? -35.503 51.841 12.207 1.00 79.50 339 GLN A C 1
ATOM 2871 O O . GLN A 1 339 ? -36.535 52.457 11.939 1.00 79.50 339 GLN A O 1
ATOM 2876 N N . VAL A 1 340 ? -34.297 52.413 12.135 1.00 78.31 340 VAL A N 1
ATOM 2877 C CA . VAL A 1 340 ? -34.095 53.802 11.686 1.00 78.31 340 VAL A CA 1
ATOM 2878 C C . VAL A 1 340 ? -34.569 53.992 10.244 1.00 78.31 340 VAL A C 1
ATOM 2880 O O . VAL A 1 340 ? -35.249 54.973 9.963 1.00 78.31 340 VAL A O 1
ATOM 2883 N N . LEU A 1 341 ? -34.303 53.046 9.341 1.00 73.25 341 LEU A N 1
ATOM 2884 C CA . LEU A 1 341 ? -34.798 53.114 7.960 1.00 73.25 341 LEU A CA 1
ATOM 2885 C C . LEU A 1 341 ? -36.333 53.030 7.878 1.00 73.25 341 LEU A C 1
ATOM 2887 O O . LEU A 1 341 ? -36.941 53.726 7.069 1.00 73.25 341 LEU A O 1
ATOM 2891 N N . LYS A 1 342 ? -36.972 52.223 8.734 1.00 72.88 342 LYS A N 1
ATOM 2892 C CA . LYS A 1 342 ? -38.432 52.032 8.745 1.00 72.88 342 LYS A CA 1
ATOM 2893 C C . LYS A 1 342 ? -39.198 53.225 9.331 1.00 72.88 342 LYS A C 1
ATOM 2895 O O . LYS A 1 342 ? -40.257 53.566 8.816 1.00 72.88 342 LYS A O 1
ATOM 2900 N N . TYR A 1 343 ? -38.684 53.854 10.392 1.00 64.31 343 TYR A N 1
ATOM 2901 C CA . TYR A 1 343 ? -39.367 54.958 11.089 1.00 64.31 343 TYR A CA 1
ATOM 2902 C C . TYR A 1 343 ? -38.812 56.352 10.746 1.00 64.31 343 TYR A C 1
ATOM 2904 O O . TYR A 1 343 ? -39.515 57.347 10.908 1.00 64.31 343 TYR A O 1
ATOM 2912 N N . GLY A 1 344 ? -37.590 56.444 10.214 1.00 57.34 344 GLY A N 1
ATOM 2913 C CA . GLY A 1 344 ? -36.979 57.694 9.747 1.00 57.34 344 GLY A CA 1
ATOM 2914 C C . GLY A 1 344 ? -37.614 58.258 8.472 1.00 57.34 344 GLY A C 1
ATOM 2915 O O . GLY A 1 344 ? -37.505 59.454 8.218 1.00 57.34 344 GLY A O 1
ATOM 2916 N N . GLY A 1 345 ? -38.350 57.438 7.712 1.00 51.12 345 GLY A N 1
ATOM 2917 C CA . GLY A 1 345 ? -39.156 57.896 6.574 1.00 51.12 345 GLY A CA 1
ATOM 2918 C C . GLY A 1 345 ? -40.390 58.725 6.962 1.00 51.12 345 GLY A C 1
ATOM 2919 O O . GLY A 1 345 ? -40.897 59.474 6.133 1.00 51.12 345 GLY A O 1
ATOM 2920 N N . CYS A 1 346 ? -40.856 58.655 8.215 1.00 46.56 346 CYS A N 1
ATOM 2921 C CA . CYS A 1 346 ? -42.058 59.371 8.663 1.00 46.56 346 CYS A CA 1
ATOM 2922 C C . CYS A 1 346 ? -41.790 60.794 9.192 1.00 46.56 346 CYS A C 1
ATOM 2924 O O . CYS A 1 346 ? -42.741 61.537 9.420 1.00 46.56 346 CYS A O 1
ATOM 2926 N N . LEU A 1 347 ? -40.527 61.204 9.372 1.00 46.62 347 LEU A N 1
ATOM 2927 C CA . LEU A 1 347 ? -40.169 62.529 9.910 1.00 46.62 347 LEU A CA 1
ATOM 2928 C C . LEU A 1 347 ? -39.777 63.563 8.841 1.00 46.62 347 LEU A C 1
ATOM 2930 O O . LEU A 1 347 ? -39.522 64.715 9.177 1.00 46.62 347 LEU A O 1
ATOM 2934 N N . ALA A 1 348 ? -39.795 63.208 7.553 1.00 44.72 348 ALA A N 1
ATOM 2935 C CA . ALA A 1 348 ? -39.516 64.156 6.467 1.00 44.72 348 ALA A CA 1
ATOM 2936 C C . ALA A 1 348 ? -40.689 65.117 6.151 1.00 44.72 348 ALA A C 1
ATOM 2938 O O . ALA A 1 348 ? -40.572 65.944 5.251 1.00 44.72 348 ALA A O 1
ATOM 2939 N N . GLY A 1 349 ? -41.823 65.012 6.860 1.00 44.25 349 GLY A N 1
ATOM 2940 C CA . GLY A 1 349 ? -43.064 65.715 6.513 1.00 44.25 349 GLY A CA 1
ATOM 2941 C C . GLY A 1 349 ? -43.456 66.926 7.367 1.00 44.25 349 GLY A C 1
ATOM 2942 O O . GLY A 1 349 ? -44.334 67.670 6.942 1.00 44.25 349 GLY A O 1
ATOM 2943 N N . LEU A 1 350 ? -42.872 67.157 8.550 1.00 42.06 350 LEU A N 1
ATOM 2944 C CA . LEU A 1 350 ? -43.356 68.203 9.467 1.00 42.06 350 LEU A CA 1
ATOM 2945 C C . LEU A 1 350 ? -42.227 68.794 10.330 1.00 42.06 350 LEU A C 1
ATOM 2947 O O . LEU A 1 350 ? -41.889 68.230 11.366 1.00 42.06 350 LEU A O 1
ATOM 2951 N N . ILE A 1 351 ? -41.678 69.945 9.914 1.00 38.78 351 ILE A N 1
ATOM 2952 C CA . ILE A 1 351 ? -41.619 71.230 10.661 1.00 38.78 351 ILE A CA 1
ATOM 2953 C C . ILE A 1 351 ? -40.595 72.186 9.987 1.00 38.78 351 ILE A C 1
ATOM 2955 O O . ILE A 1 351 ? -39.467 71.766 9.720 1.00 38.78 351 ILE A O 1
ATOM 2959 N N . PRO A 1 352 ? -40.951 73.466 9.721 1.00 45.09 352 PRO A N 1
ATOM 2960 C CA . PRO A 1 352 ? -40.058 74.486 9.172 1.00 45.09 352 PRO A CA 1
ATOM 2961 C C . PRO A 1 352 ? -39.271 75.261 10.248 1.00 45.09 352 PRO A C 1
ATOM 2963 O O . PRO A 1 352 ? -39.715 75.404 11.380 1.00 45.09 352 PRO A O 1
ATOM 2966 N N . GLU A 1 353 ? -38.111 75.767 9.820 1.00 40.06 353 GLU A N 1
ATOM 2967 C CA . GLU A 1 353 ? -37.306 76.893 10.326 1.00 40.06 353 GLU A CA 1
ATOM 2968 C C . GLU A 1 353 ? -37.395 77.324 11.808 1.00 40.06 353 GLU A C 1
ATOM 2970 O O . GLU A 1 353 ? -38.347 77.969 12.234 1.00 40.06 353 GLU A O 1
ATOM 2975 N N . MET A 1 354 ? -36.281 77.107 12.528 1.00 32.84 354 MET A N 1
ATOM 2976 C CA . MET A 1 354 ? -35.473 78.110 13.264 1.00 32.84 354 MET A CA 1
ATOM 2977 C C . MET A 1 354 ? -34.933 77.548 14.585 1.00 32.84 354 MET A C 1
ATOM 2979 O O . MET A 1 354 ? -35.642 77.507 15.584 1.00 32.84 354 MET A O 1
ATOM 2983 N N . CYS A 1 355 ? -33.634 77.227 14.629 1.00 32.62 355 CYS A N 1
ATOM 2984 C CA . CYS A 1 355 ? -32.772 77.701 15.717 1.00 32.62 355 CYS A CA 1
ATOM 2985 C C . CYS A 1 355 ? -31.288 77.526 15.367 1.00 32.62 355 CYS A C 1
ATOM 2987 O O . CYS A 1 355 ? -30.771 76.422 15.214 1.00 32.62 355 CYS A O 1
ATOM 2989 N N . VAL A 1 356 ? -30.608 78.661 15.248 1.00 43.38 356 VAL A N 1
ATOM 2990 C CA . VAL A 1 356 ? -29.161 78.804 15.110 1.00 43.38 356 VAL A CA 1
ATOM 2991 C C . VAL A 1 356 ? -28.507 78.495 16.455 1.00 43.38 356 VAL A C 1
ATOM 2993 O O . VAL A 1 356 ? -28.639 79.301 17.368 1.00 43.38 356 VAL A O 1
ATOM 2996 N N . LEU A 1 357 ? -27.739 77.406 16.574 1.00 37.97 357 LEU A N 1
ATOM 2997 C CA . LEU A 1 357 ? -26.709 77.267 17.612 1.00 37.97 357 LEU A CA 1
ATOM 2998 C C . LEU A 1 357 ? -25.487 76.485 17.098 1.00 37.97 357 LEU A C 1
ATOM 3000 O O . LEU A 1 357 ? -25.535 75.291 16.834 1.00 37.97 357 LEU A O 1
ATOM 3004 N N . ARG A 1 358 ? -24.396 77.247 16.961 1.00 35.75 358 ARG A N 1
ATOM 3005 C CA . ARG A 1 358 ? -22.965 76.914 17.081 1.00 35.75 358 ARG A CA 1
ATOM 3006 C C . ARG A 1 358 ? -22.554 75.431 17.054 1.00 35.75 358 ARG A C 1
ATOM 3008 O O . ARG A 1 358 ? -22.730 74.694 18.017 1.00 35.75 358 ARG A O 1
ATOM 3015 N N . TYR A 1 359 ? -21.816 75.095 15.998 1.00 34.78 359 TYR A N 1
ATOM 3016 C CA . TYR A 1 359 ? -20.919 73.945 15.890 1.00 34.78 359 TYR A CA 1
ATOM 3017 C C . TYR A 1 359 ? -19.877 73.908 17.023 1.00 34.78 359 TYR A C 1
ATOM 3019 O O . TYR A 1 359 ? -19.196 74.916 17.237 1.00 34.78 359 TYR A O 1
ATOM 3027 N N . PRO A 1 360 ? -19.641 72.759 17.678 1.00 39.56 360 PRO A N 1
ATOM 3028 C CA . PRO A 1 360 ? -18.364 72.501 18.309 1.00 39.56 360 PRO A CA 1
ATOM 3029 C C . PRO A 1 360 ? -17.376 71.955 17.271 1.00 39.56 360 PRO A C 1
ATOM 3031 O O . PRO A 1 360 ? -17.569 70.916 16.642 1.00 39.56 360 PRO A O 1
ATOM 3034 N N . THR A 1 361 ? -16.299 72.713 17.114 1.00 33.41 361 THR A N 1
ATOM 3035 C CA . THR A 1 361 ? -15.025 72.377 16.488 1.00 33.41 361 THR A CA 1
ATOM 3036 C C . THR A 1 361 ? -14.536 70.983 16.903 1.00 33.41 361 THR A C 1
ATOM 3038 O O . THR A 1 361 ? -14.209 70.772 18.069 1.00 33.41 361 THR A O 1
ATOM 3041 N N . VAL A 1 362 ? -14.392 70.050 15.957 1.00 38.25 362 VAL A N 1
ATOM 3042 C CA . VAL A 1 362 ? -13.538 68.869 16.165 1.00 38.25 362 VAL A CA 1
ATOM 3043 C C . VAL A 1 362 ? -12.115 69.273 15.798 1.00 38.25 362 VAL A C 1
ATOM 3045 O O . VAL A 1 362 ? -11.742 69.359 14.628 1.00 38.25 362 VAL A O 1
ATOM 3048 N N . LEU A 1 363 ? -11.344 69.602 16.834 1.00 34.06 363 LEU A N 1
ATOM 3049 C CA . LEU A 1 363 ? -9.912 69.845 16.749 1.00 34.06 363 LEU A CA 1
ATOM 3050 C C . LEU A 1 363 ? -9.181 68.543 16.414 1.00 34.06 363 LEU A C 1
ATOM 3052 O O . LEU A 1 363 ? -9.228 67.551 17.136 1.00 34.06 363 LEU A O 1
ATOM 3056 N N . LEU A 1 364 ? -8.480 68.617 15.292 1.00 30.83 364 LEU A N 1
ATOM 3057 C CA . LEU A 1 364 ? -7.482 67.694 14.787 1.00 30.83 364 LEU A CA 1
ATOM 3058 C C . LEU A 1 364 ? -6.263 67.675 15.736 1.00 30.83 364 LEU A C 1
ATOM 3060 O O . LEU A 1 364 ? -5.585 68.692 15.872 1.00 30.83 364 LEU A O 1
ATOM 3064 N N . LEU A 1 365 ? -5.922 66.526 16.325 1.00 32.19 365 LEU A N 1
ATOM 3065 C CA . LEU A 1 365 ? -4.579 66.273 16.864 1.00 32.19 365 LEU A CA 1
ATOM 3066 C C . LEU A 1 365 ? -3.919 65.158 16.047 1.00 32.19 365 LEU A C 1
ATOM 3068 O O . LEU A 1 365 ? -4.295 63.993 16.112 1.00 32.19 365 LEU A O 1
ATOM 3072 N N . LYS A 1 366 ? -2.942 65.565 15.231 1.00 35.16 366 LYS A N 1
ATOM 3073 C CA . LYS A 1 366 ? -2.006 64.706 14.494 1.00 35.16 366 LYS A CA 1
ATOM 3074 C C . LYS A 1 366 ? -0.852 64.284 15.410 1.00 35.16 366 LYS A C 1
ATOM 3076 O O . LYS A 1 366 ? -0.250 65.150 16.040 1.00 35.16 366 LYS A O 1
ATOM 3081 N N . SER A 1 367 ? -0.390 63.040 15.290 1.00 31.05 367 SER A N 1
ATOM 3082 C CA . SER A 1 367 ? 1.028 62.702 15.488 1.00 31.05 367 SER A CA 1
ATOM 3083 C C . SER A 1 367 ? 1.538 61.723 14.413 1.00 31.05 367 SER A C 1
ATOM 3085 O O . SER A 1 367 ? 1.228 60.544 14.381 1.00 31.05 367 SER A O 1
ATOM 3087 N N . LYS A 1 368 ? 2.293 62.324 13.484 1.00 32.41 368 LYS A N 1
ATOM 3088 C CA . LYS A 1 368 ? 3.422 61.850 12.656 1.00 32.41 368 LYS A CA 1
ATOM 3089 C C . LYS A 1 368 ? 3.659 60.335 12.460 1.00 32.41 368 LYS A C 1
ATOM 3091 O O . LYS A 1 368 ? 4.145 59.664 13.360 1.00 32.41 368 LYS A O 1
ATOM 3096 N N . SER A 1 369 ? 3.670 59.920 11.191 1.00 30.52 369 SER A N 1
ATOM 3097 C CA . SER A 1 369 ? 4.754 59.096 10.629 1.00 30.52 369 SER A CA 1
ATOM 3098 C C . SER A 1 369 ? 5.145 59.633 9.242 1.00 30.52 369 SER A C 1
ATOM 3100 O O . SER A 1 369 ? 4.326 60.193 8.514 1.00 30.52 369 SER A O 1
ATOM 3102 N N . HIS A 1 370 ? 6.448 59.630 8.959 1.00 30.30 370 HIS A N 1
ATOM 3103 C CA . HIS A 1 370 ? 7.085 60.303 7.826 1.00 30.30 370 HIS A CA 1
ATOM 3104 C C . HIS A 1 370 ? 6.821 59.599 6.489 1.00 30.30 370 HIS A C 1
ATOM 3106 O O . HIS A 1 370 ? 7.040 58.401 6.357 1.00 30.30 370 HIS A O 1
ATOM 3112 N N . SER A 1 371 ? 6.450 60.378 5.474 1.00 29.03 371 SER A N 1
ATOM 3113 C CA . SER A 1 371 ? 6.504 59.992 4.063 1.00 29.03 371 SER A CA 1
ATOM 3114 C C . SER A 1 371 ? 7.852 60.382 3.448 1.00 29.03 371 SER A C 1
ATOM 3116 O O . SER A 1 371 ? 8.261 61.537 3.575 1.00 29.03 371 SER A O 1
ATOM 3118 N N . SER A 1 372 ? 8.471 59.476 2.691 1.00 30.19 372 SER A N 1
ATOM 3119 C CA . SER A 1 372 ? 9.329 59.820 1.544 1.00 30.19 372 SER A CA 1
ATOM 3120 C C . SER A 1 372 ? 8.713 59.245 0.252 1.00 30.19 372 SER A C 1
ATOM 3122 O O . SER A 1 372 ? 7.983 58.258 0.333 1.00 30.19 372 SER A O 1
ATOM 3124 N N . PRO A 1 373 ? 8.900 59.892 -0.917 1.00 37.22 373 PRO A N 1
ATOM 3125 C CA . PRO A 1 373 ? 7.933 59.864 -2.023 1.00 37.22 373 PRO A CA 1
ATOM 3126 C C . PRO A 1 373 ? 8.265 58.856 -3.147 1.00 37.22 373 PRO A C 1
ATOM 3128 O O . PRO A 1 373 ? 9.425 58.480 -3.304 1.00 37.22 373 PRO A O 1
ATOM 3131 N N . PRO A 1 374 ? 7.295 58.491 -4.014 1.00 33.44 374 PRO A N 1
ATOM 3132 C CA . PRO A 1 374 ? 7.552 57.701 -5.220 1.00 33.44 374 PRO A CA 1
ATOM 3133 C C . PRO A 1 374 ? 7.894 58.595 -6.434 1.00 33.44 374 PRO A C 1
ATOM 3135 O O . PRO A 1 374 ? 7.341 59.696 -6.565 1.00 33.44 374 PRO A O 1
ATOM 3138 N N . PRO A 1 375 ? 8.733 58.152 -7.394 1.00 31.17 375 PRO A N 1
ATOM 3139 C CA . PRO A 1 375 ? 8.957 58.904 -8.621 1.00 31.17 375 PRO A CA 1
ATOM 3140 C C . PRO A 1 375 ? 7.926 58.571 -9.722 1.00 31.17 375 PRO A C 1
ATOM 3142 O O . PRO A 1 375 ? 7.846 57.470 -10.252 1.00 31.17 375 PRO A O 1
ATOM 3145 N N . LYS A 1 376 ? 7.138 59.601 -10.048 1.00 30.17 376 LYS A N 1
ATOM 3146 C CA . LYS A 1 376 ? 6.613 60.071 -11.353 1.00 30.17 376 LYS A CA 1
ATOM 3147 C C . LYS A 1 376 ? 6.524 59.080 -12.541 1.00 30.17 376 LYS A C 1
ATOM 3149 O O . LYS A 1 376 ? 7.511 58.819 -13.221 1.00 30.17 376 LYS A O 1
ATOM 3154 N N . LYS A 1 377 ? 5.286 58.749 -12.948 1.00 29.42 377 LYS A N 1
ATOM 3155 C CA . LYS A 1 377 ? 4.934 58.328 -14.324 1.00 29.42 377 LYS A CA 1
ATOM 3156 C C . LYS A 1 377 ? 4.792 59.557 -15.241 1.00 29.42 377 LYS A C 1
ATOM 3158 O O . LYS A 1 377 ? 4.033 60.473 -14.921 1.00 29.42 377 LYS A O 1
ATOM 3163 N N . LYS A 1 378 ? 5.474 59.573 -16.395 1.00 30.00 378 LYS A N 1
ATOM 3164 C CA . LYS A 1 378 ? 5.179 60.490 -17.517 1.00 30.00 378 LYS A CA 1
ATOM 3165 C C . LYS A 1 378 ? 4.100 59.876 -18.420 1.00 30.00 378 LYS A C 1
ATOM 3167 O O . LYS A 1 378 ? 4.112 58.678 -18.679 1.00 30.00 378 LYS A O 1
ATOM 3172 N N . LYS A 1 379 ? 3.154 60.717 -18.848 1.00 31.25 379 LYS A N 1
ATOM 3173 C CA . LYS A 1 379 ? 2.028 60.417 -19.751 1.00 31.25 379 LYS A CA 1
ATOM 3174 C C . LYS A 1 379 ? 2.434 60.537 -21.224 1.00 31.25 379 LYS A C 1
ATOM 3176 O O . LYS A 1 379 ? 3.275 61.373 -21.521 1.00 31.25 379 LYS A O 1
ATOM 3181 N N . GLU A 1 380 ? 1.688 59.819 -22.074 1.00 27.28 380 GLU A N 1
ATOM 3182 C CA . GLU A 1 380 ? 1.176 60.133 -23.437 1.00 27.28 380 GLU A CA 1
ATOM 3183 C C . GLU A 1 380 ? 1.288 58.913 -24.370 1.00 27.28 380 GLU A C 1
ATOM 3185 O O . GLU A 1 380 ? 2.272 58.198 -24.292 1.00 27.28 380 GLU A O 1
ATOM 3190 N N . LYS A 1 381 ? 0.383 58.584 -25.307 1.00 27.02 381 LYS A N 1
ATOM 3191 C CA . LYS A 1 381 ? -1.036 58.886 -25.613 1.00 27.02 381 LYS A CA 1
ATOM 3192 C C . LYS A 1 381 ? -1.372 58.090 -26.901 1.00 27.02 381 LYS A C 1
ATOM 3194 O O . LYS A 1 381 ? -0.675 58.299 -27.881 1.00 27.02 381 LYS A O 1
ATOM 3199 N N . ARG A 1 382 ? -2.519 57.377 -26.925 1.00 25.03 382 ARG A N 1
ATOM 3200 C CA . ARG A 1 382 ? -3.382 57.018 -28.098 1.00 25.03 382 ARG A CA 1
ATOM 3201 C C . ARG A 1 382 ? -2.755 56.076 -29.168 1.00 25.03 382 ARG A C 1
ATOM 3203 O O . ARG A 1 382 ? -1.575 56.164 -29.439 1.00 25.03 382 ARG A O 1
ATOM 3210 N N . LYS A 1 383 ? -3.463 55.167 -29.856 1.00 25.97 383 LYS A N 1
ATOM 3211 C CA . LYS A 1 383 ? -4.849 55.138 -30.366 1.00 25.97 383 LYS A CA 1
ATOM 3212 C C . LYS A 1 383 ? -5.402 53.692 -30.450 1.00 25.97 383 LYS A C 1
ATOM 3214 O O . LYS A 1 383 ? -4.652 52.746 -30.636 1.00 25.97 383 LYS A O 1
ATOM 3219 N N . THR A 1 384 ? -6.727 53.613 -30.347 1.00 25.88 384 THR A N 1
ATOM 3220 C CA . THR A 1 384 ? -7.714 52.558 -30.695 1.00 25.88 384 THR A CA 1
ATOM 3221 C C . THR A 1 384 ? -7.689 52.208 -32.211 1.00 25.88 384 THR A C 1
ATOM 3223 O O . THR A 1 384 ? -7.098 53.016 -32.937 1.00 25.88 384 THR A O 1
ATOM 3226 N N . PRO A 1 385 ? -8.326 51.117 -32.748 1.00 36.69 385 PRO A N 1
ATOM 3227 C CA . PRO A 1 385 ? -9.803 50.972 -32.720 1.00 36.69 385 PRO A CA 1
ATOM 3228 C C . PRO A 1 385 ? -10.496 49.584 -32.883 1.00 36.69 385 PRO A C 1
ATOM 3230 O O . PRO A 1 385 ? -9.872 48.593 -33.228 1.00 36.69 385 PRO A O 1
ATOM 3233 N N . PHE A 1 386 ? -11.834 49.636 -32.691 1.00 26.05 386 PHE A N 1
ATOM 3234 C CA . PHE A 1 386 ? -12.934 48.691 -33.025 1.00 26.05 386 PHE A CA 1
ATOM 3235 C C . PHE A 1 386 ? -13.028 47.367 -32.227 1.00 26.05 386 PHE A C 1
ATOM 3237 O O . PHE A 1 386 ? -12.024 46.720 -32.000 1.00 26.05 386 PHE A O 1
ATOM 3244 N N . GLY A 1 387 ? -14.190 46.881 -31.760 1.00 25.58 387 GLY A N 1
ATOM 3245 C CA . GLY A 1 387 ? -15.597 47.274 -31.920 1.00 25.58 387 GLY A CA 1
ATOM 3246 C C . GLY A 1 387 ? -16.507 46.492 -30.942 1.00 25.58 387 GLY A C 1
ATOM 3247 O O . GLY A 1 387 ? -16.114 45.460 -30.411 1.00 25.58 387 GLY A O 1
ATOM 3248 N N . LEU A 1 388 ? -17.692 47.046 -30.668 1.00 27.06 388 LEU A N 1
ATOM 3249 C CA . LEU A 1 388 ? -18.717 46.626 -29.693 1.00 27.06 388 LEU A CA 1
ATOM 3250 C C . LEU A 1 388 ? -19.781 45.684 -30.290 1.00 27.06 388 LEU A C 1
ATOM 3252 O O . LEU A 1 388 ? -20.221 45.951 -31.403 1.00 27.06 388 LEU A O 1
ATOM 3256 N N . GLN A 1 389 ? -20.285 44.724 -29.495 1.00 26.14 389 GLN A N 1
ATOM 3257 C CA . GLN A 1 389 ? -21.671 44.171 -29.453 1.00 26.14 389 GLN A CA 1
ATOM 3258 C C . GLN A 1 389 ? -21.688 42.973 -28.466 1.00 26.14 389 GLN A C 1
ATOM 3260 O O . GLN A 1 389 ? -20.762 42.181 -28.520 1.00 26.14 389 GLN A O 1
ATOM 3265 N N . GLY A 1 390 ? -22.620 42.705 -27.538 1.00 24.95 390 GLY A N 1
ATOM 3266 C CA . GLY A 1 390 ? -23.840 43.339 -27.024 1.00 24.95 390 GLY A CA 1
ATOM 3267 C C . GLY A 1 390 ? -24.591 42.346 -26.088 1.00 24.95 390 GLY A C 1
ATOM 3268 O O . GLY A 1 390 ? -24.886 41.256 -26.545 1.00 24.95 390 GLY A O 1
ATOM 3269 N N . TYR A 1 391 ? -24.886 42.761 -24.835 1.00 23.52 391 TYR A N 1
ATOM 3270 C CA . TYR A 1 391 ? -25.965 42.373 -23.865 1.00 23.52 391 TYR A CA 1
ATOM 3271 C C . TYR A 1 391 ? -26.295 40.896 -23.489 1.00 23.52 391 TYR A C 1
ATOM 3273 O O . TYR A 1 391 ? -26.053 40.000 -24.285 1.00 23.52 391 TYR A O 1
ATOM 3281 N N . PRO A 1 392 ? -27.026 40.622 -22.369 1.00 32.34 392 PRO A N 1
ATOM 3282 C CA . PRO A 1 392 ? -27.213 41.365 -21.106 1.00 32.34 392 PRO A CA 1
ATOM 3283 C C . PRO A 1 392 ? -27.018 40.507 -19.823 1.00 32.34 392 PRO A C 1
ATOM 3285 O O . PRO A 1 392 ? -26.888 39.289 -19.853 1.00 32.34 392 PRO A O 1
ATOM 3288 N N . ALA A 1 393 ? -27.049 41.184 -18.672 1.00 27.12 393 ALA A N 1
ATOM 3289 C CA . ALA A 1 393 ? -27.077 40.604 -17.331 1.00 27.12 393 ALA A CA 1
ATOM 3290 C C . ALA A 1 393 ? -28.421 39.926 -16.993 1.00 27.12 393 ALA A C 1
ATOM 3292 O O . ALA A 1 393 ? -29.482 40.475 -17.294 1.00 27.12 393 ALA A O 1
ATOM 3293 N N . VAL A 1 394 ? -28.361 38.803 -16.267 1.00 26.25 394 VAL A N 1
ATOM 3294 C CA . VAL A 1 394 ? -29.474 38.238 -15.488 1.00 26.25 394 VAL A CA 1
ATOM 3295 C C . VAL A 1 394 ? -28.983 37.988 -14.062 1.00 26.25 394 VAL A C 1
ATOM 3297 O O . VAL A 1 394 ? -27.944 37.375 -13.838 1.00 26.25 394 VAL A O 1
ATOM 3300 N N . VAL A 1 395 ? -29.738 38.528 -13.110 1.00 25.02 395 VAL A N 1
ATOM 3301 C CA . VAL A 1 395 ? -29.612 38.336 -11.663 1.00 25.02 395 VAL A CA 1
ATOM 3302 C C . VAL A 1 395 ? -30.399 37.079 -11.287 1.00 25.02 395 VAL A C 1
ATOM 3304 O O . VAL A 1 395 ? -31.556 36.960 -11.683 1.00 25.02 395 VAL A O 1
ATOM 3307 N N . GLY A 1 396 ? -29.811 36.175 -10.501 1.00 24.64 396 GLY A N 1
ATOM 3308 C CA . GLY A 1 396 ? -30.518 35.018 -9.948 1.00 24.64 396 GLY A CA 1
ATOM 3309 C C . GLY A 1 396 ? -29.610 34.118 -9.112 1.00 24.64 396 GLY A C 1
ATOM 3310 O O . GLY A 1 396 ? -28.793 33.381 -9.643 1.00 24.64 396 GLY A O 1
ATOM 3311 N N . THR A 1 397 ? -29.751 34.216 -7.796 1.00 26.80 397 THR A N 1
ATOM 3312 C CA . THR A 1 397 ? -29.200 33.339 -6.754 1.00 26.80 397 THR A CA 1
ATOM 3313 C C . THR A 1 397 ? -29.632 31.880 -6.907 1.00 26.80 397 THR A C 1
ATOM 3315 O O . THR A 1 397 ? -30.837 31.653 -6.893 1.00 26.80 397 THR A O 1
ATOM 3318 N N . VAL A 1 398 ? -28.688 30.928 -6.884 1.00 24.08 398 VAL A N 1
ATOM 3319 C CA . VAL A 1 398 ? -28.798 29.614 -6.212 1.00 24.08 398 VAL A CA 1
ATOM 3320 C C . VAL A 1 398 ? -27.384 29.187 -5.793 1.00 24.08 398 VAL A C 1
ATOM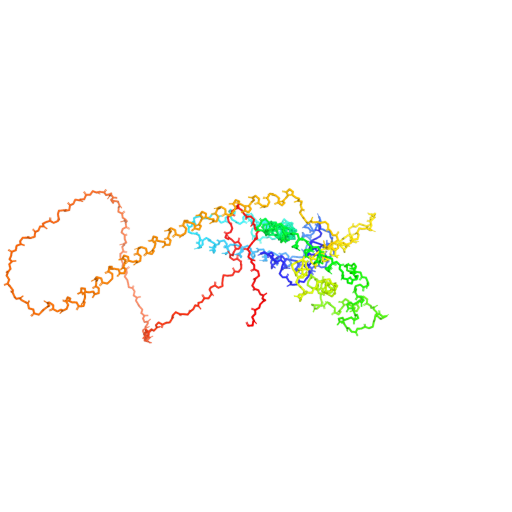 3322 O O . VAL A 1 398 ? -26.463 29.176 -6.603 1.00 24.08 398 VAL A O 1
ATOM 3325 N N . TRP A 1 399 ? -27.215 28.912 -4.501 1.00 28.84 399 TRP A N 1
ATOM 3326 C CA . TRP A 1 399 ? -26.094 28.155 -3.954 1.00 28.84 399 TRP A CA 1
ATOM 3327 C C . TRP A 1 399 ? -26.355 26.675 -4.236 1.00 28.84 399 TRP A C 1
ATOM 3329 O O . TRP A 1 399 ? -27.284 26.132 -3.651 1.00 28.84 399 TRP A O 1
ATOM 3339 N N . GLU A 1 400 ? -25.542 26.033 -5.071 1.00 22.75 400 GLU A N 1
ATOM 3340 C CA . GLU A 1 400 ? -25.399 24.574 -5.114 1.00 22.75 400 GLU A CA 1
ATOM 3341 C C . GLU A 1 400 ? -23.912 24.244 -5.282 1.00 22.75 400 GLU A C 1
ATOM 3343 O O . GLU A 1 400 ? -23.180 24.929 -5.998 1.00 22.75 400 GLU A O 1
ATOM 3348 N N . GLY A 1 401 ? -23.455 23.279 -4.485 1.00 27.81 401 GLY A N 1
ATOM 3349 C CA . GLY A 1 401 ? -22.051 23.024 -4.207 1.00 27.81 401 GLY A CA 1
ATOM 3350 C C . GLY A 1 401 ? -21.287 22.407 -5.372 1.00 27.81 401 GLY A C 1
ATOM 3351 O O . GLY A 1 401 ? -21.775 21.531 -6.075 1.00 27.81 401 GLY A O 1
ATOM 3352 N N . PHE A 1 402 ? -20.036 22.837 -5.503 1.00 22.53 402 PHE A N 1
ATOM 3353 C CA . PHE A 1 402 ? -18.988 22.077 -6.168 1.00 22.53 402 PHE A CA 1
ATOM 3354 C C . PHE A 1 402 ? -18.136 21.402 -5.084 1.00 22.53 402 PHE A C 1
ATOM 3356 O O . PHE A 1 402 ? -17.598 22.121 -4.234 1.00 22.53 402 PHE A O 1
ATOM 3363 N N . PRO A 1 403 ? -17.945 20.073 -5.098 1.00 29.16 403 PRO A N 1
ATOM 3364 C CA . PRO A 1 403 ? -16.766 19.496 -4.484 1.00 29.16 403 PRO A CA 1
ATOM 3365 C C . PRO A 1 403 ? -15.583 19.877 -5.380 1.00 29.16 403 PRO A C 1
ATOM 3367 O O . PRO A 1 403 ? -15.481 19.451 -6.528 1.00 29.16 403 PRO A O 1
ATOM 3370 N N . ALA A 1 404 ? -14.704 20.746 -4.886 1.00 28.75 404 ALA A N 1
ATOM 3371 C CA . ALA A 1 404 ? -13.379 20.874 -5.468 1.00 28.75 404 ALA A CA 1
ATOM 3372 C C . ALA A 1 404 ? -12.606 19.613 -5.070 1.00 28.75 404 ALA A C 1
ATOM 3374 O O . ALA A 1 404 ? -11.980 19.571 -4.011 1.00 28.75 404 ALA A O 1
ATOM 3375 N N . GLU A 1 405 ? -12.714 18.564 -5.882 1.00 29.27 405 GLU A N 1
ATOM 3376 C CA . GLU A 1 405 ? -11.803 17.430 -5.804 1.00 29.27 405 GLU A CA 1
ATOM 3377 C C . GLU A 1 405 ? -10.385 17.972 -5.985 1.00 29.27 405 GLU A C 1
ATOM 3379 O O . GLU A 1 405 ? -10.009 18.504 -7.033 1.00 29.27 405 GLU A O 1
ATOM 3384 N N . ARG A 1 406 ? -9.610 17.921 -4.901 1.00 34.28 406 ARG A N 1
ATOM 3385 C CA . ARG A 1 406 ? -8.173 18.161 -4.958 1.00 34.28 406 ARG A CA 1
ATOM 3386 C C . ARG A 1 406 ? -7.558 16.969 -5.693 1.00 34.28 406 ARG A C 1
ATOM 3388 O O . ARG A 1 406 ? -7.816 15.844 -5.272 1.00 34.28 406 ARG A O 1
ATOM 3395 N N . PRO A 1 407 ? -6.730 17.180 -6.728 1.00 32.56 407 PRO A N 1
ATOM 3396 C CA . PRO A 1 407 ? -5.895 16.114 -7.263 1.00 32.56 407 PRO A CA 1
ATOM 3397 C C . PRO A 1 407 ? -5.087 15.489 -6.120 1.00 32.56 407 PRO A C 1
ATOM 3399 O O . PRO A 1 407 ? -4.443 16.223 -5.363 1.00 32.56 407 PRO A O 1
ATOM 3402 N N . LEU A 1 408 ? -5.119 14.159 -5.995 1.00 36.31 408 LEU A N 1
ATOM 3403 C CA . LEU A 1 408 ? -4.409 13.389 -4.959 1.00 36.31 408 LEU A CA 1
ATOM 3404 C C . LEU A 1 408 ? -2.913 13.764 -4.866 1.00 36.31 408 LEU A C 1
ATOM 3406 O O . LEU A 1 408 ? -2.324 13.747 -3.787 1.00 36.31 408 LEU A O 1
ATOM 3410 N N . GLU A 1 409 ? -2.321 14.225 -5.972 1.00 36.47 409 GLU A N 1
ATOM 3411 C CA . GLU A 1 409 ? -0.926 14.673 -6.063 1.00 36.47 409 GLU A CA 1
ATOM 3412 C C . GLU A 1 409 ? -0.591 15.934 -5.239 1.00 36.47 409 GLU A C 1
ATOM 3414 O O . GLU A 1 409 ? 0.551 16.102 -4.812 1.00 36.47 409 GLU A O 1
ATOM 3419 N N . LEU A 1 410 ? -1.554 16.826 -4.971 1.00 35.16 410 LEU A N 1
ATOM 3420 C CA . LEU A 1 410 ? -1.307 18.040 -4.173 1.00 35.16 410 LEU A CA 1
ATOM 3421 C C . LEU A 1 410 ? -1.265 17.764 -2.664 1.00 35.16 410 LEU A C 1
ATOM 3423 O O . LEU A 1 410 ? -0.719 18.572 -1.913 1.00 35.16 410 LEU A O 1
ATOM 3427 N N . ILE A 1 411 ? -1.807 16.628 -2.215 1.00 40.16 411 ILE A N 1
ATOM 3428 C CA . ILE A 1 411 ? -1.858 16.280 -0.790 1.00 40.16 411 ILE A CA 1
ATOM 3429 C C . ILE A 1 411 ? -0.472 15.852 -0.280 1.00 40.16 411 ILE A C 1
ATOM 3431 O O . ILE A 1 411 ? -0.091 16.181 0.843 1.00 40.16 411 ILE A O 1
ATOM 3435 N N . TRP A 1 412 ? 0.335 15.225 -1.141 1.00 38.66 412 TRP A N 1
ATOM 3436 C CA . TRP A 1 412 ? 1.715 14.821 -0.847 1.00 38.66 412 TRP A CA 1
ATOM 3437 C C . TRP A 1 412 ? 2.636 15.986 -0.466 1.00 38.66 412 TRP A C 1
ATOM 3439 O O . TRP A 1 412 ? 3.541 15.836 0.352 1.00 38.66 412 TRP A O 1
ATOM 3449 N N . LEU A 1 413 ? 2.391 17.172 -1.021 1.00 38.47 413 LEU A N 1
ATOM 3450 C CA . LEU A 1 413 ? 3.235 18.349 -0.816 1.00 38.47 413 LEU A CA 1
ATOM 3451 C C . LEU A 1 413 ? 2.908 19.133 0.458 1.00 38.47 413 LEU A C 1
ATOM 3453 O O . LEU A 1 413 ? 3.695 19.996 0.835 1.00 38.47 413 LEU A O 1
ATOM 3457 N N . GLN A 1 414 ? 1.798 18.841 1.139 1.00 37.81 414 GLN A N 1
ATOM 3458 C CA . GLN A 1 414 ? 1.339 19.582 2.322 1.00 37.81 414 GLN A CA 1
ATOM 3459 C C . GLN A 1 414 ? 1.949 19.115 3.659 1.00 37.81 414 GLN A C 1
ATOM 3461 O O . GLN A 1 414 ? 1.650 19.711 4.692 1.00 37.81 414 GLN A O 1
ATOM 3466 N N . LYS A 1 415 ? 2.807 18.085 3.679 1.00 35.50 415 LYS A N 1
ATOM 3467 C CA . LYS A 1 415 ? 3.389 17.555 4.925 1.00 35.50 415 LYS A CA 1
ATOM 3468 C C . LYS A 1 415 ? 4.621 18.356 5.377 1.00 35.50 415 LYS A C 1
ATOM 3470 O O . LYS A 1 415 ? 5.603 18.475 4.646 1.00 35.50 415 LYS A O 1
ATOM 3475 N N . GLU A 1 416 ? 4.561 18.918 6.586 1.00 30.83 416 GLU A N 1
ATOM 3476 C CA . GLU A 1 416 ? 5.711 19.508 7.289 1.00 30.83 416 GLU A CA 1
ATOM 3477 C C . GLU A 1 416 ? 6.734 18.423 7.699 1.00 30.83 416 GLU A C 1
ATOM 3479 O O . GLU A 1 416 ? 6.357 17.266 7.890 1.00 30.83 416 GLU A O 1
ATOM 3484 N N . PRO A 1 417 ? 8.032 18.758 7.870 1.00 30.69 417 PRO A N 1
ATOM 3485 C CA . PRO A 1 417 ? 9.131 17.785 7.974 1.00 30.69 417 PRO A CA 1
ATOM 3486 C C . PRO A 1 417 ? 9.204 17.001 9.301 1.00 30.69 417 PRO A C 1
ATOM 3488 O O . PRO A 1 417 ? 10.221 16.373 9.594 1.00 30.69 417 PRO A O 1
ATOM 3491 N N . SER A 1 418 ? 8.150 17.005 10.116 1.00 30.73 418 SER A N 1
ATOM 3492 C CA . SER A 1 418 ? 8.087 16.268 11.380 1.00 30.73 418 SER A CA 1
ATOM 3493 C C . SER A 1 418 ? 6.734 15.575 11.538 1.00 30.73 418 SER A C 1
ATOM 3495 O O . SER A 1 418 ? 5.862 16.052 12.259 1.00 30.73 418 SER A O 1
ATOM 3497 N N . GLY A 1 419 ? 6.543 14.448 10.855 1.00 26.78 419 GLY A N 1
ATOM 3498 C CA . GLY A 1 419 ? 5.363 13.607 11.052 1.00 26.78 419 GLY A CA 1
ATOM 3499 C C . GLY A 1 419 ? 5.130 12.646 9.895 1.00 26.78 419 GLY A C 1
ATOM 3500 O O . GLY A 1 419 ? 4.858 13.086 8.782 1.00 26.78 419 GLY A O 1
ATOM 3501 N N . ASN A 1 420 ? 5.264 11.349 10.190 1.00 28.83 420 ASN A N 1
ATOM 3502 C CA . ASN A 1 420 ? 4.917 10.176 9.379 1.00 28.83 420 ASN A CA 1
ATOM 3503 C C . ASN A 1 420 ? 4.142 10.475 8.095 1.00 28.83 420 ASN A C 1
ATOM 3505 O O . ASN A 1 420 ? 2.975 10.833 8.161 1.00 28.83 420 ASN A O 1
ATOM 3509 N N . ILE A 1 421 ? 4.768 10.256 6.940 1.00 29.08 421 ILE A N 1
ATOM 3510 C CA . ILE A 1 421 ? 4.140 10.100 5.620 1.00 29.08 421 ILE A CA 1
ATOM 3511 C C . ILE A 1 421 ? 3.290 8.823 5.719 1.00 29.08 421 ILE A C 1
ATOM 3513 O O . ILE A 1 421 ? 3.870 7.773 5.927 1.00 29.08 421 ILE A O 1
ATOM 3517 N N . HIS A 1 422 ? 1.990 8.918 5.988 1.00 33.62 422 HIS A N 1
ATOM 3518 C CA . HIS A 1 422 ? 0.895 8.427 5.142 1.00 33.62 422 HIS A CA 1
ATOM 3519 C C . HIS A 1 422 ? -0.400 8.752 5.909 1.00 33.62 422 HIS A C 1
ATOM 3521 O O . HIS A 1 422 ? -0.451 8.532 7.109 1.00 33.62 422 HIS A O 1
ATOM 3527 N N . ASP A 1 423 ? -1.339 9.437 5.256 1.00 32.06 423 ASP A N 1
ATOM 3528 C CA . ASP A 1 423 ? -2.745 9.601 5.669 1.00 32.06 423 ASP A CA 1
ATOM 3529 C C . ASP A 1 423 ? -3.456 10.334 4.520 1.00 32.06 423 ASP A C 1
ATOM 3531 O O . ASP A 1 423 ? -3.612 11.557 4.537 1.00 32.06 423 ASP A O 1
ATOM 3535 N N . VAL A 1 424 ? -3.814 9.586 3.472 1.00 28.98 424 VAL A N 1
ATOM 3536 C CA . VAL A 1 424 ? -4.907 9.916 2.542 1.00 28.98 424 VAL A CA 1
ATOM 3537 C C . VAL A 1 424 ? -5.551 8.598 2.128 1.00 28.98 424 VAL A C 1
ATOM 3539 O O . VAL A 1 424 ? -4.962 7.811 1.396 1.00 28.98 424 VAL A O 1
ATOM 3542 N N . ILE A 1 425 ? -6.746 8.368 2.659 1.00 31.20 425 ILE A N 1
ATOM 3543 C CA . ILE A 1 425 ? -7.559 7.160 2.516 1.00 31.20 425 ILE A CA 1
ATOM 3544 C C . ILE A 1 425 ? -8.218 7.084 1.131 1.00 31.20 425 ILE A C 1
ATOM 3546 O O . ILE A 1 425 ? -8.653 8.099 0.581 1.00 31.20 425 ILE A O 1
ATOM 3550 N N . ASN A 1 426 ? -8.333 5.842 0.648 1.00 30.25 426 ASN A N 1
ATOM 3551 C CA . ASN A 1 426 ? -9.366 5.287 -0.230 1.00 30.25 426 ASN A CA 1
ATOM 3552 C C . ASN A 1 426 ? -10.582 6.194 -0.488 1.00 30.25 426 ASN A C 1
ATOM 3554 O O . ASN A 1 426 ? -11.403 6.443 0.393 1.00 30.25 426 ASN A O 1
ATOM 3558 N N . LEU A 1 427 ? -10.779 6.561 -1.750 1.00 26.81 427 LEU A N 1
ATOM 3559 C CA . LEU A 1 427 ? -12.082 6.962 -2.273 1.00 26.81 427 LEU A CA 1
ATOM 3560 C C . LEU A 1 427 ? -12.311 6.238 -3.594 1.00 26.81 427 LEU A C 1
ATOM 3562 O O . LEU A 1 427 ? -12.221 6.874 -4.630 1.00 26.81 427 LEU A O 1
ATOM 3566 N N . HIS A 1 428 ? -12.568 4.929 -3.561 1.00 24.91 428 HIS A N 1
ATOM 3567 C CA . HIS A 1 428 ? -13.278 4.190 -4.614 1.00 24.91 428 HIS A CA 1
ATOM 3568 C C . HIS A 1 428 ? -13.883 2.919 -3.997 1.00 24.91 428 HIS A C 1
ATOM 3570 O O . HIS A 1 428 ? -13.150 2.021 -3.604 1.00 24.91 428 HIS A O 1
ATOM 3576 N N . GLY A 1 429 ? -15.217 2.860 -3.907 1.00 25.92 429 GLY A N 1
ATOM 3577 C CA . GLY A 1 429 ? -15.944 1.653 -3.493 1.00 25.92 429 GLY A CA 1
ATOM 3578 C C . GLY A 1 429 ? -17.153 1.906 -2.592 1.00 25.92 429 GLY A C 1
ATOM 3579 O O . GLY A 1 429 ? -17.129 1.500 -1.440 1.00 25.92 429 GLY A O 1
ATOM 3580 N N . ASN A 1 430 ? -18.161 2.633 -3.091 1.00 25.09 430 ASN A N 1
ATOM 3581 C CA . ASN A 1 430 ? -19.600 2.426 -2.834 1.00 25.09 430 ASN A CA 1
ATOM 3582 C C . ASN A 1 430 ? -20.382 3.635 -3.358 1.00 25.09 430 ASN A C 1
ATOM 3584 O O . ASN A 1 430 ? -20.531 4.654 -2.685 1.00 25.09 430 ASN A O 1
ATOM 3588 N N . ALA A 1 431 ? -20.859 3.507 -4.594 1.00 25.09 431 ALA A N 1
ATOM 3589 C CA . ALA A 1 431 ? -21.953 4.305 -5.119 1.00 25.09 431 ALA A CA 1
ATOM 3590 C C . ALA A 1 431 ? -23.135 3.353 -5.342 1.00 25.09 431 ALA A C 1
ATOM 3592 O O . ALA A 1 431 ? -23.223 2.713 -6.389 1.00 25.09 431 ALA A O 1
ATOM 3593 N N . GLU A 1 432 ? -24.003 3.262 -4.335 1.00 26.53 432 GLU A N 1
ATOM 3594 C CA . GLU A 1 432 ? -25.439 2.995 -4.492 1.00 26.53 432 GLU A CA 1
ATOM 3595 C C . GLU A 1 432 ? -26.221 4.177 -3.916 1.00 26.53 432 GLU A C 1
ATOM 3597 O O . GLU A 1 432 ? -25.839 4.663 -2.822 1.00 26.53 432 GLU A O 1
#

Secondary structure (DSSP, 8-state):
--HHHHHHHTTTTSSS--S-TTHHHHHHHHHHHHT-HHHHHHTT-GGGHHHHGGGS-HHHHHHHHHHHHHHHHHHHHHHHHHHHHS-S---HHHHHTT-TTS-SSSSS---HHHHHHHHHHHHHHHHHHHHHHHHHHHHHHHHHHHHHHHHHHHS-HHHHHHHHHHHHHHHHHHT--PPPPPTT-HHHHHHHHHHTS---GGG--HHHHHHHH-SS-SSS--HHHHHHHHHHHHTTT--TT-TTS-HHHHHHHHHHHHHHHHHHHHHHHH---S--------TTTS--SS-HHHHHHHHHHHHHHHHHHHHHHHHHHHHHHHHHHHHHHHHHHHHHHHHHHHHHTTSTTS--------------------------PPP----------------------------GGGTGGG--SSS-S-------S---

Sequence (432 aa):
MSLKLCLKLFGYHSLGDTGLHYDRYLREVIEYLEKDPHFREKLQNPDKLAKELDFVHNNLRTKLDELKREEMNRLRMLIKAKHDMELGDVDYQALLKQFEHLNHDNAHSFEVEDLDRLIKAATKDLMQFDKQHHEEFKRYEMMKEHERREKLKAMSEEERKKEEQHHEEIKKKHANHAKVNHPGSEDQLKEVWEESDGLEPDNFDPKTFFKLHDNNGDGFFDENELEALFVKELEKVYNSNNEEDDMVEMEEERRRMREHVMSEVVWFIIQIITELLHGFQTLEQQNSPYTEEELAMFEQQLAKDSKIIMEQVAELQKQRENLQNKQDLLDVQKRGIQQVLKYGGCLAGLIPEMCVLRYPTVLLLKSKSHSSPPPKKKKEKRKTPFGLQGYPAVVGTVWEGFPAERPLELIWLQKEPSGNIHDVINLHGNAE

Foldseek 3Di:
DQLVLLCLLLQNPDPDQLVDLCSVLLVVLVVLQCVDPQLVVVSLPHVCSLVCVVVDDPVSQQVNLVSLLVVVVVLLVLVVVVCVVPVDDDDSVVSVVVQQQADPVDRGGCHSVNNVSVSVCSSVVSVVVVVVLLVVVLLVLLVVVVVVVVVLVVDDPVVNVVVVVVLVVLLVVLVPFDDFDFQPDLVLLLVCCCPVVVDDSVPDDVVVSQCVLPPVNPSDQGLVSSLVSCVVRLVRRADPVDPSHDVSLSVVQSVVSSSVVSVVVSVVVVDDDDDDDDTDDRPSRDDRSDDPVVSVVSVVVVVVVVVVVVVVVVVVVVVVVVVVVVVVVVVVVVVVVVVCVVCVVVPPPDDDDDDDDDDDDPDDDDDDDDDDDDDDDDDDDDDDDDDDDDDDDDDDDDDDDDDPPDDPSSVQVPDDPPDDPDDDDDDDDDDD

InterPro domains:
  IPR002048 EF-hand domain [PS50222] (201-236)
  IPR011992 EF-hand domain pair [SSF47473] (190-264)
  IPR040250 Nucleobindin [PTHR19237] (17-265)
  IPR057576 NUCB1-like, N-terminal domain [PF25434] (17-123)

Organism: Hippocampus comes (NCBI:txid109280)

Radius of gyration: 34.36 Å; chains: 1; bounding box: 70×114×71 Å

pLDDT: mean 70.65, std 24.08, range [22.53, 96.62]